Protein AF-A0A1F6JVR6-F1 (afdb_monomer_lite)

Radius of gyration: 30.36 Å; chains: 1; bounding box: 89×72×76 Å

Foldseek 3Di:
DDPPDDDDDDDPVNVVVVVVVVVVVVVVVVVVVVVVVVVVVVVVVPPDDDDPVVVVVVVVVVVVVVVVVVVVVVVDDDDDDDDDDDDDDDDDDDADDPLPQQQQPFWFADPPDPDRTDGALDSVLSVLLSLLLVLLVHRSLLLLNLLCHQAVCNRNDNDPVVLVLQFFADFDDDPNHGQFGASNRAGLVLLQVLCVVCVVSCCVRQVANEEDSDDDPRPDDDPSNYQYCGGNSSVSNSLSSLLVVLLCVVPNSDDPDLLSLLLSCQCRPPVGSPHAQAPPDRVDRPDGSSVRSRCSVVSSLLPLFAKEAQADDLQAFCAFALPDDCVSNHPQCPDPDCSSVFCQRPQNPHPDPPDDHPDPWFQRNQKTKGADDFFGFTFGMATSPHKWWKDWDDKDWDDVSNQTAMKTWIWTDDPNKIKIKIKDQWHDDDFDADPVNPTHIGGDTGGTHHPTPGTIIMIWMFINRPDDGTDPTTHRCVSNVYSD

Sequence (484 aa):
MDPNQRQRKRGAVDRINSAVNTAKNLRNAVRLARTAATVGRTAATAAATSEIWIPAVIIGVIVLIIIFTVIILMGSGGSAGNLGAGQNGGPTPGGGGDTSADISTCSFYRGGSASVMVTFGNPQMATLVSEISNKVGVPPAVVAGIMRVESEEAFTRTDPSYLAGDYDDNCSIVGGVPVACGIMQIVPSTFTGVFNNNAAEMNSLFGKTQARAVIDPKGSVYPISYFRIYSIRDSIIATAFLIKNNKRDINGDGPWDQATISKIAAAYYSGDPNGCTKYPSCSTGPNDYGEDVWNSYVNCQVTSLASSCPIKNNQQITCGSFMSDPQFNQSACSGPNPIDRGHCGQTYGSCFKGTVEATNDQRRAHSIDVPAAPGTPVYLPTINNQTVSWNYVTNYFVLSSEGGGYGYVFIATAGSDIWELRLLHLSPPPLIPPSDGTTYKSGDVVTTIAATSYPHVHINIGKNPEREDGGAGWLNPEDLGMCR

Secondary structure (DSSP, 8-state):
--S-----PPPHHHHHHHHHHHHHHHHHHHHHHHHHHHHHHHHHTT--STT-HHHHHHHHHHHHHHHHHHHHHHS--S--------------------TT--GGG--EE-TTSSSSEE--SSHHHHHHHHHHHHHHTS-HHHHHHHHHHH-HHHHT---HHHHHTT----EEEETTEEEEETTTTB-HHHHHHHHHHHHHHHHHHH---EEE-S-PPTT----TTEEETT-HHHHHHHHHHHHHHHHHHHHTT----HHHHHHHHHHHHHSSTTS--EES-TTT-SEEHHHHHHHHHHHHHTTS--B--SS-S----SB--TTS-GGGS-TTTTSSSGGGG-TTSTTS----TTSS---TTBGGGG-EEEE--TT-EEEPPPBTTB--EEEEEEEEEPPGGGT-SEEEEEEEEETTEEEEEEEEEEPPSPPPPPTTSS-EETT-EEEEB---SS-EEEEEEEES-SSTTBSTTEE-TTTTTTT-

Structure (mmCIF, N/CA/C/O backbone):
data_AF-A0A1F6JVR6-F1
#
_entry.id   AF-A0A1F6JVR6-F1
#
loop_
_atom_site.group_PDB
_atom_site.id
_atom_site.type_symbol
_atom_site.label_atom_id
_atom_site.label_alt_id
_atom_site.label_comp_id
_atom_site.label_asym_id
_atom_site.label_entity_id
_atom_site.label_seq_id
_atom_site.pdbx_PDB_ins_code
_atom_site.Cartn_x
_atom_site.Cartn_y
_atom_site.Cartn_z
_atom_site.occupancy
_atom_site.B_iso_or_equiv
_atom_site.auth_seq_id
_atom_site.auth_comp_id
_atom_site.auth_asym_id
_atom_site.auth_atom_id
_atom_site.pdbx_PDB_model_num
ATOM 1 N N . MET A 1 1 ? 25.389 45.539 6.017 1.00 41.25 1 MET A N 1
ATOM 2 C CA . MET A 1 1 ? 25.977 44.856 4.845 1.00 41.25 1 MET A CA 1
ATOM 3 C C . MET A 1 1 ? 24.963 43.830 4.377 1.00 41.25 1 MET A C 1
ATOM 5 O O . MET A 1 1 ? 24.559 43.007 5.183 1.00 41.25 1 MET A O 1
ATOM 9 N N . ASP A 1 2 ? 24.482 43.973 3.146 1.00 30.84 2 ASP A N 1
ATOM 10 C CA . ASP A 1 2 ? 23.368 43.207 2.569 1.00 30.84 2 ASP A CA 1
ATOM 11 C C . ASP A 1 2 ? 23.861 41.847 2.007 1.00 30.84 2 ASP A C 1
ATOM 13 O O . ASP A 1 2 ? 24.844 41.853 1.257 1.00 30.84 2 ASP A O 1
ATOM 17 N N . PRO A 1 3 ? 23.252 40.688 2.345 1.00 37.50 3 PRO A N 1
ATOM 18 C CA . PRO A 1 3 ? 23.709 39.371 1.889 1.00 37.50 3 PRO A CA 1
ATOM 19 C C . PRO A 1 3 ? 23.316 39.007 0.444 1.00 37.50 3 PRO A C 1
ATOM 21 O O . PRO A 1 3 ? 23.702 37.941 -0.033 1.00 37.50 3 PRO A O 1
ATOM 24 N N . ASN A 1 4 ? 22.577 39.849 -0.285 1.00 44.81 4 ASN A N 1
ATOM 25 C CA . ASN A 1 4 ? 21.929 39.451 -1.546 1.00 44.81 4 ASN A CA 1
ATOM 26 C C . ASN A 1 4 ? 22.722 39.655 -2.853 1.00 44.81 4 ASN A C 1
ATOM 28 O O . ASN A 1 4 ? 22.138 39.683 -3.937 1.00 44.81 4 ASN A O 1
ATOM 32 N N . GLN A 1 5 ? 24.055 39.721 -2.823 1.00 45.47 5 GLN A N 1
ATOM 33 C CA . GLN A 1 5 ? 24.843 39.740 -4.064 1.00 45.47 5 GLN A CA 1
ATOM 34 C C . GLN A 1 5 ? 26.015 38.764 -4.053 1.00 45.47 5 GLN A C 1
ATOM 36 O O . GLN A 1 5 ? 27.138 39.157 -3.753 1.00 45.47 5 GLN A O 1
ATOM 41 N N . ARG A 1 6 ? 25.770 37.507 -4.463 1.00 45.94 6 ARG A N 1
ATOM 42 C CA . ARG A 1 6 ? 26.757 36.629 -5.137 1.00 45.94 6 ARG A CA 1
ATOM 43 C C . ARG A 1 6 ? 26.126 35.315 -5.626 1.00 45.94 6 ARG A C 1
ATOM 45 O O . ARG A 1 6 ? 26.423 34.235 -5.137 1.00 45.94 6 ARG A O 1
ATOM 52 N N . GLN A 1 7 ? 25.335 35.386 -6.693 1.00 43.47 7 GLN A N 1
ATOM 53 C CA . GLN A 1 7 ? 25.208 34.265 -7.631 1.00 43.47 7 GLN A CA 1
ATOM 54 C C . GLN A 1 7 ? 25.524 34.766 -9.040 1.00 43.47 7 GLN A C 1
ATOM 56 O O . GLN A 1 7 ? 24.654 35.136 -9.824 1.00 43.47 7 GLN A O 1
ATOM 61 N N . ARG A 1 8 ? 26.823 34.816 -9.364 1.00 46.00 8 ARG A N 1
ATOM 62 C CA . ARG A 1 8 ? 27.270 34.992 -10.748 1.00 46.00 8 ARG A CA 1
ATOM 63 C C . ARG A 1 8 ? 26.982 33.694 -11.500 1.00 46.00 8 ARG A C 1
ATOM 65 O O . ARG A 1 8 ? 27.563 32.656 -11.192 1.00 46.00 8 ARG A O 1
ATOM 72 N N . LYS A 1 9 ? 26.080 33.764 -12.484 1.00 49.00 9 LYS A N 1
ATOM 73 C CA . LYS A 1 9 ? 25.842 32.708 -13.477 1.00 49.00 9 LYS A CA 1
ATOM 74 C C . LYS A 1 9 ? 27.189 32.275 -14.069 1.00 49.00 9 LYS A C 1
ATOM 76 O O . LYS A 1 9 ? 27.885 33.103 -14.651 1.00 49.00 9 LYS A O 1
ATOM 81 N N . ARG A 1 10 ? 27.550 30.993 -13.920 1.00 50.78 10 ARG A N 1
ATOM 82 C CA . ARG A 1 10 ? 28.738 30.406 -14.565 1.00 50.78 10 ARG A CA 1
ATOM 83 C C . ARG A 1 10 ? 28.627 30.610 -16.074 1.00 50.78 10 ARG A C 1
ATOM 85 O O . ARG A 1 10 ? 27.649 30.167 -16.694 1.00 50.78 10 ARG A O 1
ATOM 92 N N . GLY A 1 11 ? 29.597 31.331 -16.630 1.00 57.97 11 GLY A N 1
ATOM 93 C CA . GLY A 1 11 ? 29.621 31.705 -18.039 1.00 57.97 11 GLY A CA 1
ATOM 94 C C . GLY A 1 11 ? 29.781 30.480 -18.935 1.00 57.97 11 GLY A C 1
ATOM 95 O O . GLY A 1 11 ? 30.218 29.418 -18.491 1.00 57.97 11 GLY A O 1
ATOM 96 N N . ALA A 1 12 ? 29.446 30.619 -20.219 1.00 52.53 12 ALA A N 1
ATOM 97 C CA . ALA A 1 12 ? 29.628 29.555 -21.212 1.00 52.53 12 ALA A CA 1
ATOM 98 C C . ALA A 1 12 ? 31.076 29.016 -21.242 1.00 52.53 12 ALA A C 1
ATOM 100 O O . ALA A 1 12 ? 31.291 27.827 -21.459 1.00 52.53 12 ALA A O 1
ATOM 101 N N . VAL A 1 13 ? 32.054 29.868 -20.917 1.00 55.12 13 VAL A N 1
ATOM 102 C CA . VAL A 1 13 ? 33.481 29.526 -20.821 1.00 55.12 13 VAL A CA 1
ATOM 103 C C . VAL A 1 13 ? 33.767 28.501 -19.712 1.00 55.12 13 VAL A C 1
ATOM 105 O O . VAL A 1 13 ? 34.529 27.565 -19.938 1.00 55.12 13 VAL A O 1
ATOM 108 N N . ASP A 1 14 ? 33.102 28.589 -18.556 1.00 50.72 14 ASP A N 1
ATOM 109 C CA . ASP A 1 14 ? 33.289 27.627 -17.456 1.00 50.72 14 ASP A CA 1
ATOM 110 C C . ASP A 1 14 ? 32.726 26.243 -17.809 1.00 50.72 14 ASP A C 1
ATOM 112 O O . ASP A 1 14 ? 33.284 25.213 -17.425 1.00 50.72 14 ASP A O 1
ATOM 116 N N . ARG A 1 15 ? 31.644 26.207 -18.599 1.00 58.50 15 ARG A N 1
ATOM 117 C CA . ARG A 1 15 ? 31.039 24.956 -19.090 1.00 58.50 15 ARG A CA 1
ATOM 118 C C . ARG A 1 15 ? 31.916 24.290 -20.149 1.00 58.50 15 ARG A C 1
ATOM 120 O O . ARG A 1 15 ? 32.089 23.075 -20.120 1.00 58.50 15 ARG A O 1
ATOM 127 N N . ILE A 1 16 ? 32.526 25.084 -21.030 1.00 59.75 16 ILE A N 1
ATOM 128 C CA . ILE A 1 16 ? 33.473 24.595 -22.041 1.00 59.75 16 ILE A CA 1
ATOM 129 C C . ILE A 1 16 ? 34.745 24.064 -21.371 1.00 59.75 16 ILE A C 1
ATOM 131 O O . ILE A 1 16 ? 35.197 22.970 -21.703 1.00 59.75 16 ILE A O 1
ATOM 135 N N . ASN A 1 17 ? 35.282 24.766 -20.371 1.00 59.97 17 ASN A N 1
ATOM 136 C CA . ASN A 1 17 ? 36.461 24.304 -19.634 1.00 59.97 17 ASN A CA 1
ATOM 137 C C . ASN A 1 17 ? 36.194 23.000 -18.864 1.00 59.97 17 ASN A C 1
ATOM 139 O O . ASN A 1 17 ? 37.055 22.119 -18.829 1.00 59.97 17 ASN A O 1
ATOM 143 N N . SER A 1 18 ? 34.988 22.829 -18.312 1.00 60.94 18 SER A N 1
ATOM 144 C CA . SER A 1 18 ? 34.568 21.565 -17.697 1.00 60.94 18 SER A CA 1
ATOM 145 C C . SER A 1 18 ? 34.500 20.424 -18.722 1.00 60.94 18 SER A C 1
ATOM 147 O O . SER A 1 18 ? 35.088 19.368 -18.490 1.00 60.94 18 SER A O 1
ATOM 149 N N . ALA A 1 19 ? 33.901 20.650 -19.896 1.00 53.62 19 ALA A N 1
ATOM 150 C CA . ALA A 1 19 ? 33.826 19.648 -20.963 1.00 53.62 19 ALA A CA 1
ATOM 151 C C . ALA A 1 19 ? 35.211 19.257 -21.521 1.00 53.62 19 ALA A C 1
ATOM 153 O O . ALA A 1 19 ? 35.479 18.079 -21.767 1.00 53.62 19 ALA A O 1
ATOM 154 N N . VAL A 1 20 ? 36.125 20.223 -21.666 1.00 65.62 20 VAL A N 1
ATOM 155 C CA . VAL A 1 20 ? 37.506 19.982 -22.121 1.00 65.62 20 VAL A CA 1
ATOM 156 C C . VAL A 1 20 ? 38.300 19.163 -21.097 1.00 65.62 20 VAL A C 1
ATOM 158 O O . VAL A 1 20 ? 39.055 18.267 -21.485 1.00 65.62 20 VAL A O 1
ATOM 161 N N . ASN A 1 21 ? 38.111 19.412 -19.799 1.00 60.97 21 ASN A N 1
ATOM 162 C CA . ASN A 1 21 ? 38.763 18.632 -18.745 1.00 60.97 21 ASN A CA 1
ATOM 163 C C . ASN A 1 21 ? 38.220 17.196 -18.675 1.00 60.97 21 ASN A C 1
ATOM 165 O O . ASN A 1 21 ? 39.006 16.252 -18.576 1.00 60.97 21 ASN A O 1
ATOM 169 N N . THR A 1 22 ? 36.911 17.003 -18.851 1.00 58.78 22 THR A N 1
ATOM 170 C CA . THR A 1 22 ? 36.298 15.668 -18.945 1.00 58.78 22 THR A CA 1
ATOM 171 C C . THR A 1 22 ? 36.812 14.890 -20.164 1.00 58.78 22 THR A C 1
ATOM 173 O O . THR A 1 22 ? 37.176 13.719 -20.045 1.00 58.78 22 THR A O 1
ATOM 176 N N . ALA A 1 23 ? 36.958 15.541 -21.324 1.00 55.50 23 ALA A N 1
ATOM 177 C CA . ALA A 1 23 ? 37.510 14.914 -22.528 1.00 55.50 23 ALA A CA 1
ATOM 178 C C . ALA A 1 23 ? 39.004 14.545 -22.392 1.00 55.50 23 ALA A C 1
ATOM 180 O O . ALA A 1 23 ? 39.440 13.510 -22.908 1.00 55.50 23 ALA A O 1
ATOM 181 N N . LYS A 1 24 ? 39.799 15.358 -21.678 1.00 62.50 24 LYS A N 1
ATOM 182 C CA . LYS A 1 24 ? 41.202 15.038 -21.355 1.00 62.50 24 LYS A CA 1
ATOM 183 C C . LYS A 1 24 ? 41.309 13.824 -20.428 1.00 62.50 24 LYS A C 1
ATOM 185 O O . LYS A 1 24 ? 42.117 12.935 -20.701 1.00 62.50 24 LYS A O 1
ATOM 190 N N . ASN A 1 25 ? 40.460 13.740 -19.404 1.00 60.16 25 ASN A N 1
ATOM 191 C CA . ASN A 1 25 ? 40.434 12.599 -18.485 1.00 60.16 25 ASN A CA 1
ATOM 192 C C . ASN A 1 25 ? 40.017 11.302 -19.199 1.00 60.16 25 ASN A C 1
ATOM 194 O O . ASN A 1 25 ? 40.654 10.266 -19.007 1.00 60.16 25 ASN A O 1
ATOM 198 N N . LEU A 1 26 ? 39.046 11.372 -20.118 1.00 55.50 26 LEU A N 1
ATOM 199 C CA . LEU A 1 26 ? 38.622 10.226 -20.928 1.00 55.50 26 LEU A CA 1
ATOM 200 C C . LEU A 1 26 ? 39.729 9.733 -21.879 1.00 55.50 26 LEU A C 1
ATOM 202 O O . LEU A 1 26 ? 39.961 8.531 -21.994 1.00 55.50 26 LEU A O 1
ATOM 206 N N . ARG A 1 27 ? 40.476 10.641 -22.527 1.00 67.06 27 ARG A N 1
ATOM 207 C CA . ARG A 1 27 ? 41.624 10.256 -23.375 1.00 67.06 27 ARG A CA 1
ATOM 208 C C . ARG A 1 27 ? 42.745 9.586 -22.581 1.00 67.06 27 ARG A C 1
ATOM 210 O O . ARG A 1 27 ? 43.359 8.649 -23.093 1.00 67.06 27 ARG A O 1
ATOM 217 N N . ASN A 1 28 ? 43.006 10.041 -21.357 1.00 62.34 28 ASN A N 1
ATOM 218 C CA . ASN A 1 28 ? 44.017 9.432 -20.493 1.00 62.34 28 ASN A CA 1
ATOM 219 C C . ASN A 1 28 ? 43.589 8.031 -20.028 1.00 62.34 28 ASN A C 1
ATOM 221 O O . ASN A 1 28 ? 44.399 7.108 -20.098 1.00 62.34 28 ASN A O 1
ATOM 225 N N . ALA A 1 29 ? 42.312 7.840 -19.680 1.00 49.31 29 ALA A N 1
ATOM 226 C CA . ALA A 1 29 ? 41.759 6.528 -19.336 1.00 49.31 29 ALA A CA 1
ATOM 227 C C . ALA A 1 29 ? 41.822 5.534 -20.514 1.00 49.31 29 ALA A C 1
ATOM 229 O O . ALA A 1 29 ? 42.246 4.392 -20.345 1.00 49.31 29 ALA A O 1
ATOM 230 N N . VAL A 1 30 ? 41.499 5.979 -21.735 1.00 61.69 30 VAL A N 1
ATOM 231 C CA . VAL A 1 30 ? 41.581 5.141 -22.947 1.00 61.69 30 VAL A CA 1
ATOM 232 C C . VAL A 1 30 ? 43.028 4.774 -23.299 1.00 61.69 30 VAL A C 1
ATOM 234 O O . VAL A 1 30 ? 43.285 3.653 -23.742 1.00 61.69 30 VAL A O 1
ATOM 237 N N . ARG A 1 31 ? 43.995 5.679 -23.086 1.00 65.88 31 ARG A N 1
ATOM 238 C CA . ARG A 1 31 ? 45.425 5.355 -23.246 1.00 65.88 31 ARG A CA 1
ATOM 239 C C . ARG A 1 31 ? 45.873 4.299 -22.238 1.00 65.88 31 ARG A C 1
ATOM 241 O O . ARG A 1 31 ? 46.524 3.343 -22.643 1.00 65.88 31 ARG A O 1
ATOM 248 N N . LEU A 1 32 ? 45.468 4.423 -20.974 1.00 55.22 32 LEU A N 1
ATOM 249 C CA . LEU A 1 32 ? 45.779 3.448 -19.923 1.00 55.22 32 LEU A CA 1
ATOM 250 C C . LEU A 1 32 ? 45.184 2.063 -20.228 1.00 55.22 32 LEU A C 1
ATOM 252 O O . LEU A 1 32 ? 45.888 1.059 -20.127 1.00 55.22 32 LEU A O 1
ATOM 256 N N . ALA A 1 33 ? 43.938 2.013 -20.707 1.00 48.12 33 ALA A N 1
ATOM 257 C CA . ALA A 1 33 ? 43.282 0.771 -21.114 1.00 48.12 33 ALA A CA 1
ATOM 258 C C . ALA A 1 33 ? 43.971 0.096 -22.317 1.00 48.12 33 ALA A C 1
ATOM 260 O O . ALA A 1 33 ? 44.127 -1.125 -22.338 1.00 48.12 33 ALA A O 1
ATOM 261 N N . ARG A 1 34 ? 44.442 0.871 -23.307 1.00 59.12 34 ARG A N 1
ATOM 262 C CA . ARG A 1 34 ? 45.213 0.326 -24.441 1.00 59.12 34 ARG A CA 1
ATOM 263 C C . ARG A 1 34 ? 46.585 -0.196 -24.014 1.00 59.12 34 ARG A C 1
ATOM 265 O O . ARG A 1 34 ? 47.000 -1.246 -24.504 1.00 59.12 34 ARG A O 1
ATOM 272 N N . THR A 1 35 ? 47.266 0.479 -23.088 1.00 55.56 35 THR A N 1
ATOM 273 C CA . THR A 1 35 ? 48.540 -0.008 -22.536 1.00 55.56 35 THR A CA 1
ATOM 274 C C . THR A 1 35 ? 48.335 -1.317 -21.767 1.00 55.56 35 THR A C 1
ATOM 276 O O . THR A 1 35 ? 49.063 -2.275 -22.010 1.00 55.56 35 THR A O 1
ATOM 279 N N . ALA A 1 36 ? 47.287 -1.419 -20.943 1.00 46.41 36 ALA A N 1
ATOM 280 C CA . ALA A 1 36 ? 46.947 -2.650 -20.222 1.00 46.41 36 ALA A CA 1
ATOM 281 C C . ALA A 1 36 ? 46.594 -3.817 -21.168 1.00 46.41 36 ALA A C 1
ATOM 283 O O . ALA A 1 36 ? 47.073 -4.934 -20.982 1.00 46.41 36 ALA A O 1
ATOM 284 N N . ALA A 1 37 ? 45.834 -3.556 -22.238 1.00 47.31 37 ALA A N 1
ATOM 285 C CA . ALA A 1 37 ? 45.503 -4.567 -23.246 1.00 47.31 37 ALA A CA 1
ATOM 286 C C . ALA A 1 37 ? 46.730 -5.049 -24.045 1.00 47.31 37 ALA A C 1
ATOM 288 O O . ALA A 1 37 ? 46.776 -6.201 -24.479 1.00 47.31 37 ALA A O 1
ATOM 289 N N . THR A 1 38 ? 47.734 -4.185 -24.228 1.00 50.66 38 THR A N 1
ATOM 290 C CA . THR A 1 38 ? 48.981 -4.542 -24.922 1.00 50.66 38 THR A CA 1
ATOM 291 C C . THR A 1 38 ? 49.870 -5.415 -24.033 1.00 50.66 38 THR A C 1
ATOM 293 O O . THR A 1 38 ? 50.405 -6.407 -24.516 1.00 50.66 38 THR A O 1
ATOM 296 N N . VAL A 1 39 ? 49.940 -5.120 -22.729 1.00 48.25 39 VAL A N 1
ATOM 297 C CA . VAL A 1 39 ? 50.665 -5.936 -21.734 1.00 48.25 39 VAL A CA 1
ATOM 298 C C . VAL A 1 39 ? 50.002 -7.308 -21.527 1.00 48.25 39 VAL A C 1
ATOM 300 O O . VAL A 1 39 ? 50.691 -8.318 -21.406 1.00 48.25 39 VAL A O 1
ATOM 303 N N . GLY A 1 40 ? 48.666 -7.380 -21.561 1.00 41.94 40 GLY A N 1
ATOM 304 C CA . GLY A 1 40 ? 47.940 -8.653 -21.478 1.00 41.94 40 GLY A CA 1
ATOM 305 C C . GLY A 1 40 ? 48.173 -9.577 -22.679 1.00 41.94 40 GLY A C 1
ATOM 306 O O . GLY A 1 40 ? 48.220 -10.796 -22.522 1.00 41.94 40 GLY A O 1
ATOM 307 N N . ARG A 1 41 ? 48.377 -9.018 -23.882 1.00 50.16 41 ARG A N 1
ATOM 308 C CA . ARG A 1 41 ? 48.650 -9.814 -25.091 1.00 50.16 41 ARG A CA 1
ATOM 309 C C . ARG A 1 41 ? 50.071 -10.372 -25.140 1.00 50.16 41 ARG A C 1
ATOM 311 O O . ARG A 1 41 ? 50.236 -11.486 -25.619 1.00 50.16 41 ARG A O 1
ATOM 318 N N . THR A 1 42 ? 51.072 -9.664 -24.615 1.00 47.28 42 THR A N 1
ATOM 319 C CA . THR A 1 42 ? 52.447 -10.191 -24.521 1.00 47.28 42 THR A CA 1
ATOM 320 C C . THR A 1 42 ? 52.594 -11.283 -23.460 1.00 47.28 42 THR A C 1
ATOM 322 O O . THR A 1 42 ? 53.404 -12.189 -23.642 1.00 47.28 42 THR A O 1
ATOM 325 N N . ALA A 1 43 ? 51.778 -11.264 -22.401 1.00 45.56 43 ALA A N 1
ATOM 326 C CA . ALA A 1 43 ? 51.735 -12.343 -21.410 1.00 45.56 43 ALA A CA 1
ATOM 327 C C . ALA A 1 43 ? 51.091 -13.635 -21.957 1.00 45.56 43 ALA A C 1
ATOM 329 O O . ALA A 1 43 ? 51.504 -14.733 -21.591 1.00 45.56 43 ALA A O 1
ATOM 330 N N . ALA A 1 44 ? 50.125 -13.522 -22.876 1.00 44.06 44 ALA A N 1
ATOM 331 C CA . ALA A 1 44 ? 49.433 -14.675 -23.460 1.00 44.06 44 ALA A CA 1
ATOM 332 C C . ALA A 1 44 ? 50.296 -15.485 -24.451 1.00 44.06 44 ALA A C 1
ATOM 334 O O . ALA A 1 44 ? 50.048 -16.669 -24.656 1.00 44.06 44 ALA A O 1
ATOM 335 N N . THR A 1 45 ? 51.336 -14.886 -25.040 1.00 46.53 45 THR A N 1
ATOM 336 C CA . THR A 1 45 ? 52.225 -15.558 -26.007 1.00 46.53 45 THR A CA 1
ATOM 337 C C . THR A 1 45 ? 53.380 -16.352 -25.385 1.00 46.53 45 THR A C 1
ATOM 339 O O . THR A 1 45 ? 54.139 -16.971 -26.122 1.00 46.53 45 THR A O 1
ATOM 342 N N . ALA A 1 46 ? 53.523 -16.374 -24.055 1.00 47.28 46 ALA A N 1
ATOM 343 C CA . ALA A 1 46 ? 54.620 -17.074 -23.372 1.00 47.28 46 ALA A CA 1
ATOM 344 C C . ALA A 1 46 ? 54.224 -18.416 -22.716 1.00 47.28 46 ALA A C 1
ATOM 346 O O . ALA A 1 46 ? 55.056 -19.045 -22.068 1.00 47.28 46 ALA A O 1
ATOM 347 N N . ALA A 1 47 ? 52.981 -18.881 -22.871 1.00 44.72 47 ALA A N 1
ATOM 348 C CA . ALA A 1 47 ? 52.503 -20.104 -22.225 1.00 44.72 47 ALA A CA 1
ATOM 349 C C . ALA A 1 47 ? 52.355 -21.258 -23.228 1.00 44.72 47 ALA A C 1
ATOM 351 O O . ALA A 1 47 ? 51.258 -21.568 -23.683 1.00 44.72 47 ALA A O 1
ATOM 352 N N . ALA A 1 48 ? 53.472 -21.906 -23.561 1.00 48.97 48 ALA A N 1
ATOM 353 C CA . ALA A 1 48 ? 53.466 -23.215 -24.214 1.00 48.97 48 ALA A CA 1
ATOM 354 C C . ALA A 1 48 ? 54.685 -24.064 -23.811 1.00 48.97 48 ALA A C 1
ATOM 356 O O . ALA A 1 48 ? 55.372 -24.597 -24.670 1.00 48.97 48 ALA A O 1
ATOM 357 N N . THR A 1 49 ? 54.956 -24.205 -22.510 1.00 51.72 49 THR A N 1
ATOM 358 C CA . THR A 1 49 ? 55.696 -25.355 -21.955 1.00 51.72 49 THR A CA 1
ATOM 359 C C . THR A 1 49 ? 55.144 -25.687 -20.562 1.00 51.72 49 THR A C 1
ATOM 361 O O . THR A 1 49 ? 54.806 -24.807 -19.770 1.00 51.72 49 THR A O 1
ATOM 364 N N . SER A 1 50 ? 54.944 -26.976 -20.296 1.00 49.75 50 SER A N 1
ATOM 365 C CA . SER A 1 50 ? 53.910 -27.513 -19.399 1.00 49.75 50 SER A CA 1
ATOM 366 C C . SER A 1 50 ? 54.204 -27.519 -17.891 1.00 49.75 50 SER A C 1
ATOM 368 O O . SER A 1 50 ? 53.479 -28.185 -17.163 1.00 49.75 50 SER A O 1
ATOM 370 N N . GLU A 1 51 ? 55.186 -26.778 -17.371 1.00 55.22 51 GLU A N 1
ATOM 371 C CA . GLU A 1 51 ? 55.535 -26.861 -15.931 1.00 55.22 51 GLU A CA 1
ATOM 372 C C . GLU A 1 51 ? 55.748 -25.514 -15.211 1.00 55.22 51 GLU A C 1
ATOM 374 O O . GLU A 1 51 ? 56.114 -25.490 -14.041 1.00 55.22 51 GLU A O 1
ATOM 379 N N . ILE A 1 52 ? 55.456 -24.370 -15.848 1.00 52.12 52 ILE A N 1
ATOM 380 C CA . ILE A 1 52 ? 55.761 -23.030 -15.283 1.00 52.12 52 ILE A CA 1
ATOM 381 C C . ILE A 1 52 ? 54.499 -22.235 -14.866 1.00 52.12 52 ILE A C 1
ATOM 383 O O . ILE A 1 52 ? 54.575 -21.092 -14.419 1.00 52.12 52 ILE A O 1
ATOM 387 N N . TRP A 1 53 ? 53.298 -22.813 -14.946 1.00 53.19 53 TRP A N 1
ATOM 388 C CA . TRP A 1 53 ? 52.061 -22.060 -14.673 1.00 53.19 53 TRP A CA 1
ATOM 389 C C . TRP A 1 53 ? 51.775 -21.840 -13.176 1.00 53.19 53 TRP A C 1
ATOM 391 O O . TRP A 1 53 ? 51.150 -20.842 -12.820 1.00 53.19 53 TRP A O 1
ATOM 401 N N . ILE A 1 54 ? 52.277 -22.702 -12.285 1.00 56.06 54 ILE A N 1
ATOM 402 C CA . ILE A 1 54 ? 52.012 -22.596 -10.838 1.00 56.06 54 ILE A CA 1
ATOM 403 C C . ILE A 1 54 ? 52.633 -21.315 -10.233 1.00 56.06 54 ILE A C 1
ATOM 405 O O . ILE A 1 54 ? 51.907 -20.570 -9.570 1.00 56.06 54 ILE A O 1
ATOM 409 N N . PRO A 1 55 ? 53.907 -20.954 -10.503 1.00 58.00 55 PRO A N 1
ATOM 410 C CA . PRO A 1 55 ? 54.473 -19.692 -10.015 1.00 58.00 55 PRO A CA 1
ATOM 411 C C . PRO A 1 55 ? 53.790 -18.446 -10.597 1.00 58.00 55 PRO A C 1
ATOM 413 O O . PRO A 1 55 ? 53.587 -17.466 -9.883 1.00 58.00 55 PRO A O 1
ATOM 416 N N . ALA A 1 56 ? 53.394 -18.480 -11.874 1.00 64.44 56 ALA A N 1
ATOM 417 C CA . ALA A 1 56 ? 52.754 -17.344 -12.540 1.00 64.44 56 ALA A CA 1
ATOM 418 C C . ALA A 1 56 ? 51.363 -17.038 -11.959 1.00 64.44 56 ALA A C 1
ATOM 420 O O . ALA A 1 56 ? 51.016 -15.872 -11.764 1.00 64.44 56 ALA A O 1
ATOM 421 N N . VAL A 1 57 ? 50.592 -18.078 -11.619 1.00 72.06 57 VAL A N 1
ATOM 422 C CA . VAL A 1 57 ? 49.288 -17.927 -10.958 1.00 72.06 57 VAL A CA 1
ATOM 423 C C . VAL A 1 57 ? 49.456 -17.376 -9.541 1.00 72.06 57 VAL A C 1
ATOM 425 O O . VAL A 1 57 ? 48.736 -16.454 -9.166 1.00 72.06 57 VAL A O 1
ATOM 428 N N . ILE A 1 58 ? 50.442 -17.858 -8.776 1.00 75.69 58 ILE A N 1
ATOM 429 C CA . ILE A 1 58 ? 50.705 -17.364 -7.412 1.00 75.69 58 ILE A CA 1
ATOM 430 C C . ILE A 1 58 ? 51.100 -15.880 -7.431 1.00 75.69 58 ILE A C 1
ATOM 432 O O . ILE A 1 58 ? 50.553 -15.089 -6.663 1.00 75.69 58 ILE A O 1
ATOM 436 N N . ILE A 1 59 ? 51.987 -15.473 -8.344 1.00 74.75 59 ILE A N 1
ATOM 437 C CA . ILE A 1 59 ? 52.383 -14.063 -8.491 1.00 74.75 59 ILE A CA 1
ATOM 438 C C . ILE A 1 59 ? 51.183 -13.208 -8.924 1.00 74.75 59 ILE A C 1
ATOM 440 O O . ILE A 1 59 ? 50.979 -12.125 -8.376 1.00 74.75 59 ILE A O 1
ATOM 444 N N . GLY A 1 60 ? 50.347 -13.704 -9.843 1.00 78.19 60 GLY A N 1
ATOM 445 C CA . GLY A 1 60 ? 49.122 -13.022 -10.264 1.00 78.19 60 GLY A CA 1
ATOM 446 C C . GLY A 1 60 ? 48.146 -12.780 -9.109 1.00 78.19 60 GLY A C 1
ATOM 447 O O . GLY A 1 60 ? 47.622 -11.676 -8.970 1.00 78.19 60 GLY A O 1
ATOM 448 N N . VAL A 1 61 ? 47.957 -13.773 -8.236 1.00 79.38 61 VAL A N 1
ATOM 449 C CA . VAL A 1 61 ? 47.095 -13.659 -7.049 1.00 79.38 61 VAL A CA 1
ATOM 450 C C . VAL A 1 61 ? 47.671 -12.667 -6.033 1.00 79.38 61 VAL A C 1
ATOM 452 O O . VAL A 1 61 ? 46.930 -11.830 -5.521 1.00 79.38 61 VAL A O 1
ATOM 455 N N . ILE A 1 62 ? 48.985 -12.688 -5.786 1.00 78.25 62 ILE A N 1
ATOM 456 C CA . ILE A 1 62 ? 49.642 -11.745 -4.863 1.00 78.25 62 ILE A CA 1
ATOM 457 C C . ILE A 1 62 ? 49.503 -10.301 -5.363 1.00 78.25 62 ILE A C 1
ATOM 459 O O . ILE A 1 62 ? 49.149 -9.413 -4.589 1.00 78.25 62 ILE A O 1
ATOM 463 N N . VAL A 1 63 ? 49.718 -10.056 -6.659 1.00 78.38 63 VAL A N 1
ATOM 464 C CA . VAL A 1 63 ? 49.551 -8.719 -7.253 1.00 78.38 63 VAL A CA 1
ATOM 465 C C . VAL A 1 63 ? 48.098 -8.249 -7.148 1.00 78.38 63 VAL A C 1
ATOM 467 O O . VAL A 1 63 ? 47.855 -7.085 -6.834 1.00 78.38 63 VAL A O 1
ATOM 470 N N . LEU A 1 64 ? 47.128 -9.147 -7.333 1.00 78.31 64 LEU A N 1
ATOM 471 C CA . LEU A 1 64 ? 45.706 -8.824 -7.213 1.00 78.31 64 LEU A CA 1
ATOM 472 C C . LEU A 1 64 ? 45.324 -8.463 -5.765 1.00 78.31 64 LEU A C 1
ATOM 474 O O . LEU A 1 64 ? 44.616 -7.480 -5.562 1.00 78.31 64 LEU A O 1
ATOM 478 N N . ILE A 1 65 ? 45.871 -9.165 -4.763 1.00 78.94 65 ILE A N 1
ATOM 479 C CA . ILE A 1 65 ? 45.703 -8.842 -3.332 1.00 78.94 65 ILE A CA 1
ATOM 480 C C . ILE A 1 65 ? 46.336 -7.483 -2.986 1.00 78.94 65 ILE A C 1
ATOM 482 O O . ILE A 1 65 ? 45.740 -6.692 -2.252 1.00 78.94 65 ILE A O 1
ATOM 486 N N . ILE A 1 66 ? 47.510 -7.164 -3.539 1.00 77.94 66 ILE A N 1
ATOM 487 C CA . ILE A 1 66 ? 48.168 -5.866 -3.314 1.00 77.94 66 ILE A CA 1
ATOM 488 C C . ILE A 1 66 ? 47.349 -4.725 -3.939 1.00 77.94 66 ILE A C 1
ATOM 490 O O . ILE A 1 66 ? 47.131 -3.699 -3.302 1.00 77.94 66 ILE A O 1
ATOM 494 N N . ILE A 1 67 ? 46.818 -4.907 -5.151 1.00 77.44 67 ILE A N 1
ATOM 495 C CA . ILE A 1 67 ? 45.948 -3.905 -5.790 1.00 77.44 67 ILE A CA 1
ATOM 496 C C . ILE A 1 67 ? 44.664 -3.706 -4.973 1.00 77.44 67 ILE A C 1
ATOM 498 O O . ILE A 1 67 ? 44.249 -2.569 -4.749 1.00 77.44 67 ILE A O 1
ATOM 502 N N . PHE A 1 68 ? 44.064 -4.790 -4.472 1.00 70.19 68 PHE A N 1
ATOM 503 C CA . PHE A 1 68 ? 42.844 -4.716 -3.665 1.00 70.19 68 PHE A CA 1
ATOM 504 C C . PHE A 1 68 ? 43.078 -4.018 -2.317 1.00 70.19 68 PHE A C 1
ATOM 506 O O . PHE A 1 68 ? 42.275 -3.184 -1.902 1.00 70.19 68 PHE A O 1
ATOM 513 N N . THR A 1 69 ? 44.208 -4.287 -1.659 1.00 67.56 69 THR A N 1
ATOM 514 C CA . THR A 1 69 ? 44.572 -3.629 -0.392 1.00 67.56 69 THR A CA 1
ATOM 515 C C . THR A 1 69 ? 44.910 -2.149 -0.581 1.00 67.56 69 THR A C 1
ATOM 517 O O . THR A 1 69 ? 44.503 -1.334 0.243 1.00 67.56 69 THR A O 1
ATOM 520 N N . VAL A 1 70 ? 45.554 -1.760 -1.687 1.00 67.50 70 VAL A N 1
ATOM 521 C CA . VAL A 1 70 ? 45.838 -0.346 -2.001 1.00 67.50 70 VAL A CA 1
ATOM 522 C C . VAL A 1 70 ? 44.563 0.434 -2.346 1.00 67.50 70 VAL A C 1
ATOM 524 O O . VAL A 1 70 ? 44.422 1.571 -1.903 1.00 67.50 70 VAL A O 1
ATOM 527 N N . ILE A 1 71 ? 43.595 -0.158 -3.056 1.00 65.62 71 ILE A N 1
ATOM 528 C CA . ILE A 1 71 ? 42.302 0.495 -3.347 1.00 65.62 71 ILE A CA 1
ATOM 529 C C . ILE A 1 71 ? 41.484 0.711 -2.063 1.00 65.62 71 ILE A C 1
ATOM 531 O O . ILE A 1 71 ? 40.881 1.771 -1.898 1.00 65.62 71 ILE A O 1
ATOM 535 N N . ILE A 1 72 ? 41.512 -0.245 -1.127 1.00 59.59 72 ILE A N 1
ATOM 536 C CA . ILE A 1 72 ? 40.843 -0.112 0.177 1.00 59.59 72 ILE A CA 1
ATOM 537 C C . ILE A 1 72 ? 41.542 0.943 1.052 1.00 59.59 72 ILE A C 1
ATOM 539 O O . ILE A 1 72 ? 40.869 1.761 1.669 1.00 59.59 72 ILE A O 1
ATOM 543 N N . LEU A 1 73 ? 42.879 0.985 1.060 1.00 46.75 73 LEU A N 1
ATOM 544 C CA . LEU A 1 73 ? 43.652 1.937 1.870 1.00 46.75 73 LEU A CA 1
ATOM 545 C C . LEU A 1 73 ? 43.655 3.370 1.310 1.00 46.75 73 LEU A C 1
ATOM 547 O O . LEU A 1 73 ? 43.756 4.320 2.081 1.00 46.75 73 LEU A O 1
ATOM 551 N N . MET A 1 74 ? 43.524 3.555 -0.008 1.00 46.28 74 MET A N 1
ATOM 552 C CA . MET A 1 74 ? 43.458 4.887 -0.631 1.00 46.28 74 MET A CA 1
ATOM 553 C C . MET A 1 74 ? 42.031 5.460 -0.707 1.00 46.28 74 MET A C 1
ATOM 555 O O . MET A 1 74 ? 41.872 6.641 -1.007 1.00 46.28 74 MET A O 1
ATOM 559 N N . GLY A 1 75 ? 40.998 4.659 -0.410 1.00 40.75 75 GLY A N 1
ATOM 560 C CA . GLY A 1 75 ? 39.598 5.100 -0.341 1.00 40.75 75 GLY A CA 1
ATOM 561 C C . GLY A 1 75 ? 39.184 5.739 0.991 1.00 40.75 75 GLY A C 1
ATOM 562 O O . GLY A 1 75 ? 38.133 6.371 1.065 1.00 40.75 75 GLY A O 1
ATOM 563 N N . SER A 1 76 ? 40.002 5.622 2.039 1.00 40.16 76 SER A N 1
ATOM 564 C CA . SER A 1 76 ? 39.711 6.129 3.386 1.00 40.16 76 SER A CA 1
ATOM 565 C C . SER A 1 76 ? 40.728 7.191 3.810 1.00 40.16 76 SER A C 1
ATOM 567 O O . SER A 1 76 ? 41.641 6.931 4.591 1.00 40.16 76 SER A O 1
ATOM 569 N N . GLY A 1 77 ? 40.585 8.403 3.272 1.00 29.64 77 GLY A N 1
ATOM 570 C CA . GLY A 1 77 ? 41.396 9.565 3.637 1.00 29.64 77 GLY A CA 1
ATOM 571 C C . GLY A 1 77 ? 40.520 10.752 4.021 1.00 29.64 77 GLY A C 1
ATOM 572 O O . GLY A 1 77 ? 40.262 11.616 3.188 1.00 29.64 77 GLY A O 1
ATOM 573 N N . GLY A 1 78 ? 40.066 10.796 5.276 1.00 29.88 78 GLY A N 1
ATOM 574 C CA . GLY A 1 78 ? 39.282 11.910 5.810 1.00 29.88 78 GLY A CA 1
ATOM 575 C C . GLY A 1 78 ? 39.099 11.856 7.328 1.00 29.88 78 GLY A C 1
ATOM 576 O O . GLY A 1 78 ? 38.079 11.379 7.801 1.00 29.88 78 GLY A O 1
ATOM 577 N N . SER A 1 79 ? 40.086 12.405 8.043 1.00 29.95 79 SER A N 1
ATOM 578 C CA . SER A 1 79 ? 40.049 12.932 9.421 1.00 29.95 79 SER A CA 1
ATOM 579 C C . SER A 1 79 ? 39.852 11.977 10.609 1.00 29.95 79 SER A C 1
ATOM 581 O O . SER A 1 79 ? 38.794 11.408 10.850 1.00 29.95 79 SER A O 1
ATOM 583 N N . ALA A 1 80 ? 40.907 11.916 11.426 1.00 31.77 80 ALA A N 1
ATOM 584 C CA . ALA A 1 80 ? 40.958 11.305 12.745 1.00 31.77 80 ALA A CA 1
ATOM 585 C C . ALA A 1 80 ? 40.483 12.269 13.847 1.00 31.77 80 ALA A C 1
ATOM 587 O O . ALA A 1 80 ? 40.790 13.461 13.806 1.00 31.77 80 ALA A O 1
ATOM 588 N N . GLY A 1 81 ? 39.845 11.706 14.877 1.00 27.50 81 GLY A N 1
ATOM 589 C CA . GLY A 1 81 ? 39.782 12.295 16.215 1.00 27.50 81 GLY A CA 1
ATOM 590 C C . GLY A 1 81 ? 38.466 12.051 16.949 1.00 27.50 81 GLY A C 1
ATOM 591 O O . GLY A 1 81 ? 37.617 12.929 16.943 1.00 27.50 81 GLY A O 1
ATOM 592 N N . ASN A 1 82 ? 38.291 10.894 17.598 1.00 27.64 82 ASN A N 1
ATOM 593 C CA . ASN A 1 82 ? 38.325 10.779 19.066 1.00 27.64 82 ASN A CA 1
ATOM 594 C C . ASN A 1 82 ? 38.071 9.322 19.505 1.00 27.64 82 ASN A C 1
ATOM 596 O O . ASN A 1 82 ? 37.296 8.599 18.886 1.00 27.64 82 ASN A O 1
ATOM 600 N N . LEU A 1 83 ? 38.753 8.902 20.569 1.00 35.03 83 LEU A N 1
ATOM 601 C CA . LEU A 1 83 ? 38.687 7.569 21.170 1.00 35.03 83 LEU A CA 1
ATOM 602 C C . LEU A 1 83 ? 37.430 7.428 22.042 1.00 35.03 83 LEU A C 1
ATOM 604 O O . LEU A 1 83 ? 37.174 8.287 22.882 1.00 35.03 83 LEU A O 1
ATOM 608 N N . GLY A 1 84 ? 36.696 6.319 21.907 1.00 25.19 84 GLY A N 1
ATOM 609 C CA . GLY A 1 84 ? 35.608 5.973 22.824 1.00 25.19 84 GLY A CA 1
ATOM 610 C C . GLY A 1 84 ? 34.846 4.711 22.418 1.00 25.19 84 GLY A C 1
ATOM 611 O O . GLY A 1 84 ? 34.133 4.709 21.429 1.00 25.19 84 GLY A O 1
ATOM 612 N N . ALA A 1 85 ? 35.062 3.649 23.191 1.00 26.91 85 ALA A N 1
ATOM 613 C CA . ALA A 1 85 ? 34.344 2.378 23.300 1.00 26.91 85 ALA A CA 1
ATOM 614 C C . ALA A 1 85 ? 32.978 2.182 22.590 1.00 26.91 85 ALA A C 1
ATOM 616 O O . ALA A 1 85 ? 32.042 2.939 22.805 1.00 26.91 85 ALA A O 1
ATOM 617 N N . GLY A 1 86 ? 32.834 1.000 21.970 1.00 27.50 86 GLY A N 1
ATOM 618 C CA . GLY A 1 86 ? 31.652 0.141 22.146 1.00 27.50 86 GLY A CA 1
ATOM 619 C C . GLY A 1 86 ? 30.539 0.216 21.093 1.00 27.50 86 GLY A C 1
ATOM 620 O O . GLY A 1 86 ? 29.919 1.251 20.922 1.00 27.50 86 GLY A O 1
ATOM 621 N N . GLN A 1 87 ? 30.227 -0.960 20.525 1.00 33.28 87 GLN A N 1
ATOM 622 C CA . GLN A 1 87 ? 28.988 -1.339 19.816 1.00 33.28 87 GLN A CA 1
ATOM 623 C C . GLN A 1 87 ? 28.675 -0.650 18.474 1.00 33.28 87 GLN A C 1
ATOM 625 O O . GLN A 1 87 ? 28.771 0.559 18.351 1.00 33.28 87 GLN A O 1
ATOM 630 N N . ASN A 1 88 ? 28.294 -1.465 17.475 1.00 28.38 88 ASN A N 1
ATOM 631 C CA . ASN A 1 88 ? 27.325 -1.217 16.383 1.00 28.38 88 ASN A CA 1
ATOM 632 C C . ASN A 1 88 ? 27.419 -2.428 15.423 1.00 28.38 88 ASN A C 1
ATOM 634 O O . ASN A 1 88 ? 28.474 -2.674 14.849 1.00 28.38 88 ASN A O 1
ATOM 638 N N . GLY A 1 89 ? 26.429 -3.313 15.280 1.00 25.81 89 GLY A N 1
ATOM 639 C CA . GLY A 1 89 ? 25.007 -3.010 15.143 1.00 25.81 89 GLY A CA 1
ATOM 640 C C . GLY A 1 89 ? 24.780 -2.538 13.712 1.00 25.81 89 GLY A C 1
ATOM 641 O O . GLY A 1 89 ? 24.905 -1.351 13.436 1.00 25.81 89 GLY A O 1
ATOM 642 N N . GLY A 1 90 ? 24.547 -3.472 12.786 1.00 25.02 90 GLY A N 1
ATOM 643 C CA . GLY A 1 90 ? 24.126 -3.111 11.434 1.00 25.02 90 GLY A CA 1
ATOM 644 C C . GLY A 1 90 ? 22.799 -2.348 11.516 1.00 25.02 90 GLY A C 1
ATOM 645 O O . GLY A 1 90 ? 21.928 -2.773 12.277 1.00 25.02 90 GLY A O 1
ATOM 646 N N . PRO A 1 91 ? 22.626 -1.224 10.803 1.00 26.17 91 PRO A N 1
ATOM 647 C CA . PRO A 1 91 ? 21.356 -0.527 10.814 1.00 26.17 91 PRO A CA 1
ATOM 648 C C . PRO A 1 91 ? 20.330 -1.344 10.024 1.00 26.17 91 PRO A C 1
ATOM 650 O O . PRO A 1 91 ? 20.426 -1.495 8.806 1.00 26.17 91 PRO A O 1
ATOM 653 N N . THR A 1 92 ? 19.346 -1.874 10.744 1.00 28.70 92 THR A N 1
ATOM 654 C CA . THR A 1 92 ? 18.040 -2.257 10.207 1.00 28.70 92 THR A CA 1
ATOM 655 C C . THR A 1 92 ? 17.367 -0.998 9.643 1.00 28.70 92 THR A C 1
ATOM 657 O O . THR A 1 92 ? 17.355 0.020 10.339 1.00 28.70 92 THR A O 1
ATOM 660 N N . PRO A 1 93 ? 16.801 -1.009 8.423 1.00 32.44 93 PRO A N 1
ATOM 661 C CA . PRO A 1 93 ? 16.043 0.129 7.919 1.00 32.44 93 PRO A CA 1
ATOM 662 C C . PRO A 1 93 ? 14.716 0.226 8.678 1.00 32.44 93 PRO A C 1
ATOM 664 O O . PRO A 1 93 ? 13.895 -0.686 8.614 1.00 32.44 93 PRO A O 1
ATOM 667 N N . GLY A 1 94 ? 14.515 1.324 9.400 1.00 24.70 94 GLY A N 1
ATOM 668 C CA . GLY A 1 94 ? 13.231 1.719 9.969 1.00 24.70 94 GLY A CA 1
ATOM 669 C C . GLY A 1 94 ? 12.847 3.100 9.448 1.00 24.70 94 GLY A C 1
ATOM 670 O O . GLY A 1 94 ? 13.713 3.966 9.349 1.00 24.70 94 GLY A O 1
ATOM 671 N N . GLY A 1 95 ? 11.562 3.300 9.134 1.00 22.89 95 GLY A N 1
ATOM 672 C CA . GLY A 1 95 ? 11.015 4.636 8.886 1.00 22.89 95 GLY A CA 1
ATOM 673 C C . GLY A 1 95 ? 9.764 4.702 8.006 1.00 22.89 95 GLY A C 1
ATOM 674 O O . GLY A 1 95 ? 9.868 5.019 6.830 1.00 22.89 95 GLY A O 1
ATOM 675 N N . GLY A 1 96 ? 8.593 4.468 8.608 1.00 29.12 96 GLY A N 1
ATOM 676 C CA . GLY A 1 96 ? 7.403 5.316 8.424 1.00 29.12 96 GLY A CA 1
ATOM 677 C C . GLY A 1 96 ? 6.623 5.249 7.107 1.00 29.12 96 GLY A C 1
ATOM 678 O O . GLY A 1 96 ? 6.816 6.063 6.207 1.00 29.12 96 GLY A O 1
ATOM 679 N N . GLY A 1 97 ? 5.631 4.364 7.061 1.00 35.34 97 GLY A N 1
ATOM 680 C CA . GLY A 1 97 ? 4.528 4.403 6.104 1.00 35.34 97 GLY A CA 1
ATOM 681 C C . GLY A 1 97 ? 3.920 3.019 5.986 1.00 35.34 97 GLY A C 1
ATOM 682 O O . GLY A 1 97 ? 4.600 2.122 5.511 1.00 35.34 97 GLY A O 1
ATOM 683 N N . ASP A 1 98 ? 2.686 2.853 6.455 1.00 42.84 98 ASP A N 1
ATOM 684 C CA . ASP A 1 98 ? 1.910 1.610 6.452 1.00 42.84 98 ASP A CA 1
ATOM 685 C C . ASP A 1 98 ? 2.069 0.831 5.129 1.00 42.84 98 ASP A C 1
ATOM 687 O O . ASP A 1 98 ? 1.444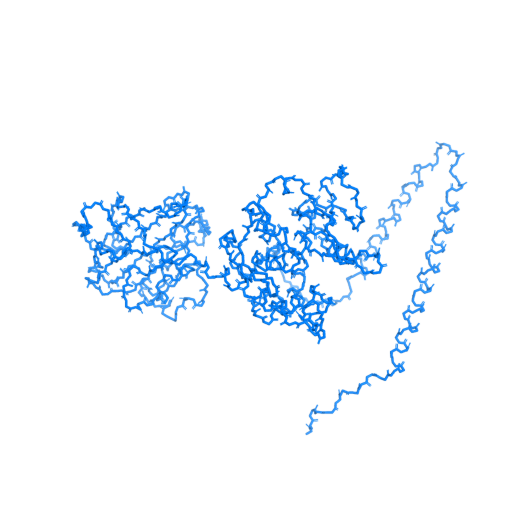 1.136 4.111 1.00 42.84 98 ASP A O 1
ATOM 691 N N . THR A 1 99 ? 2.971 -0.155 5.101 1.00 45.38 99 THR A N 1
ATOM 692 C CA . THR A 1 99 ? 3.282 -0.932 3.891 1.00 45.38 99 THR A CA 1
ATOM 693 C C . THR A 1 99 ? 2.302 -2.087 3.678 1.00 45.38 99 THR A C 1
ATOM 695 O O . THR A 1 99 ? 2.386 -2.775 2.672 1.00 45.38 99 THR A O 1
ATOM 698 N N . SER A 1 100 ? 1.326 -2.324 4.561 1.00 46.66 100 SER A N 1
ATOM 699 C CA . SER A 1 100 ? 0.490 -3.537 4.483 1.00 46.66 100 SER A CA 1
ATOM 700 C C . SER A 1 100 ? -0.901 -3.376 3.850 1.00 46.66 100 SER A C 1
ATOM 702 O O . SER A 1 100 ? -1.696 -4.313 3.910 1.00 46.66 100 SER A O 1
ATOM 704 N N . ALA A 1 101 ? -1.213 -2.245 3.204 1.00 57.53 101 ALA A N 1
ATOM 705 C CA . ALA A 1 101 ? -2.527 -2.065 2.579 1.00 57.53 101 ALA A CA 1
ATOM 706 C C . ALA A 1 101 ? -2.780 -3.117 1.477 1.00 57.53 101 ALA A C 1
ATOM 708 O O . ALA A 1 101 ? -2.016 -3.231 0.513 1.00 57.53 101 ALA A O 1
ATOM 709 N N . ASP A 1 102 ? -3.863 -3.889 1.615 1.00 71.62 102 ASP A N 1
ATOM 710 C CA . ASP A 1 102 ? -4.345 -4.786 0.564 1.00 71.62 102 ASP A CA 1
ATOM 711 C C . ASP A 1 102 ? -4.892 -3.955 -0.601 1.00 71.62 102 ASP A C 1
ATOM 713 O O . ASP A 1 102 ? -6.024 -3.470 -0.588 1.00 71.62 102 ASP A O 1
ATOM 717 N N . ILE A 1 103 ? -4.062 -3.802 -1.630 1.00 88.06 103 ILE A N 1
ATOM 718 C CA . ILE A 1 103 ? -4.381 -2.967 -2.781 1.00 88.06 103 ILE A CA 1
ATOM 719 C C . ILE A 1 103 ? -5.346 -3.620 -3.776 1.00 88.06 103 ILE A C 1
ATOM 721 O O . ILE A 1 103 ? -5.694 -2.995 -4.779 1.00 88.06 103 ILE A O 1
ATOM 725 N N . SER A 1 104 ? -5.772 -4.867 -3.543 1.00 84.31 104 SER A N 1
ATOM 726 C CA . SER A 1 104 ? -6.656 -5.596 -4.462 1.00 84.31 104 SER A CA 1
ATOM 727 C C . SER A 1 104 ? -8.042 -4.956 -4.593 1.00 84.31 104 SER A C 1
ATOM 729 O O . SER A 1 104 ? -8.675 -5.066 -5.643 1.00 84.31 104 SER A O 1
ATOM 731 N N . THR A 1 105 ? -8.482 -4.240 -3.554 1.00 80.44 105 THR A N 1
ATOM 732 C CA . THR A 1 105 ? -9.771 -3.531 -3.507 1.00 80.44 105 THR A CA 1
ATOM 733 C C . THR A 1 105 ? -9.664 -2.051 -3.881 1.00 80.44 105 THR A C 1
ATOM 735 O O . THR A 1 105 ? -10.680 -1.386 -4.094 1.00 80.44 105 THR A O 1
ATOM 738 N N . CYS A 1 106 ? -8.442 -1.527 -4.003 1.00 86.75 106 CYS A N 1
ATOM 739 C CA . CYS A 1 106 ? -8.209 -0.132 -4.339 1.00 86.75 106 CYS A CA 1
ATOM 740 C C . CYS A 1 106 ? -8.588 0.169 -5.792 1.00 86.75 106 CYS A C 1
ATOM 742 O O . CYS A 1 106 ? -8.379 -0.637 -6.700 1.00 86.75 106 CYS A O 1
ATOM 744 N N . SER A 1 107 ? -9.114 1.373 -6.017 1.00 88.94 107 SER A N 1
ATOM 745 C CA . SER A 1 107 ? -9.294 1.926 -7.364 1.00 88.94 107 SER A CA 1
ATOM 746 C C . SER A 1 107 ? -8.104 2.803 -7.756 1.00 88.94 107 SER A C 1
ATOM 748 O O . SER A 1 107 ? -7.610 3.588 -6.946 1.00 88.94 107 SER A O 1
ATOM 750 N N . PHE A 1 108 ? -7.679 2.678 -9.010 1.00 94.69 108 PHE A N 1
ATOM 751 C CA . PHE A 1 108 ? -6.505 3.321 -9.591 1.00 94.69 108 PHE A CA 1
ATOM 752 C C . PHE A 1 108 ? -6.899 4.202 -10.769 1.00 94.69 108 PHE A C 1
ATOM 754 O O . PHE A 1 108 ? -7.754 3.829 -11.580 1.00 94.69 108 PHE A O 1
ATOM 761 N N . TYR A 1 109 ? -6.257 5.363 -10.858 1.00 94.44 109 TYR A N 1
ATOM 762 C CA . TYR A 1 109 ? -6.642 6.453 -11.744 1.00 94.44 109 TYR A CA 1
ATOM 763 C C . TYR A 1 109 ? -5.789 6.496 -13.013 1.00 94.44 109 TYR A C 1
ATOM 765 O O . TYR A 1 109 ? -4.584 6.247 -12.977 1.00 94.44 109 TYR A O 1
ATOM 773 N N . ARG A 1 110 ? -6.427 6.825 -14.139 1.00 94.75 110 ARG A N 1
ATOM 774 C CA . ARG A 1 110 ? -5.774 7.226 -15.393 1.00 94.75 110 ARG A CA 1
ATOM 775 C C . ARG A 1 110 ? -6.682 8.175 -16.170 1.00 94.75 110 ARG A C 1
ATOM 777 O O . ARG A 1 110 ? -7.704 7.754 -16.719 1.00 94.75 110 ARG A O 1
ATOM 784 N N . GLY A 1 111 ? -6.296 9.440 -16.261 1.00 89.44 111 GLY A N 1
ATOM 785 C CA . GLY A 1 111 ? -6.917 10.416 -17.147 1.00 89.44 111 GLY A CA 1
ATOM 786 C C . GLY A 1 111 ? -6.937 9.980 -18.621 1.00 89.44 111 GLY A C 1
ATOM 787 O O . GLY A 1 111 ? -6.023 9.338 -19.140 1.00 89.44 111 GLY A O 1
ATOM 788 N N . GLY A 1 112 ? -8.014 10.331 -19.326 1.00 84.06 112 GLY A N 1
ATOM 789 C CA . GLY A 1 112 ? -8.199 10.016 -20.748 1.00 84.06 112 GLY A CA 1
ATOM 790 C C . GLY A 1 112 ? -8.535 8.553 -21.070 1.00 84.06 112 GLY A C 1
ATOM 791 O O . GLY A 1 112 ? -8.762 8.248 -22.238 1.00 84.06 112 GLY A O 1
ATOM 792 N N . SER A 1 113 ? -8.599 7.667 -20.071 1.00 84.50 113 SER A N 1
ATOM 793 C CA . SER A 1 113 ? -9.155 6.316 -20.223 1.00 84.50 113 SER A CA 1
ATOM 794 C C . SER A 1 113 ? -10.688 6.354 -20.232 1.00 84.50 113 SER A C 1
ATOM 796 O O . SER A 1 113 ? -11.300 7.235 -19.624 1.00 84.50 113 SER A O 1
ATOM 798 N N . ALA A 1 114 ? -11.320 5.374 -20.890 1.00 77.19 114 ALA A N 1
ATOM 799 C CA . ALA A 1 114 ? -12.777 5.203 -20.864 1.00 77.19 114 ALA A CA 1
ATOM 800 C C . ALA A 1 114 ? -13.306 4.998 -19.432 1.00 77.19 114 ALA A C 1
ATOM 802 O O . ALA A 1 114 ? -14.379 5.496 -19.092 1.00 77.19 114 ALA A O 1
ATOM 803 N N . SER A 1 115 ? -12.516 4.322 -18.593 1.00 83.75 115 SER A N 1
ATOM 804 C CA . SER A 1 115 ? -12.766 4.157 -17.163 1.00 83.75 115 SER A CA 1
ATOM 805 C C . SER A 1 115 ? -11.639 4.822 -16.385 1.00 83.75 115 SER A C 1
ATOM 807 O O . SER A 1 115 ? -10.572 4.238 -16.179 1.00 83.75 115 SER A O 1
ATOM 809 N N . VAL A 1 116 ? -11.888 6.058 -15.943 1.00 84.12 116 VAL A N 1
ATOM 810 C CA . VAL A 1 116 ? -10.903 6.860 -15.200 1.00 84.12 116 VAL A CA 1
ATOM 811 C C . VAL A 1 116 ? -10.427 6.132 -13.944 1.00 84.12 116 VAL A C 1
ATOM 813 O O . VAL A 1 116 ? -9.245 6.194 -13.639 1.00 84.12 116 VAL A O 1
ATOM 816 N N . MET A 1 117 ? -11.316 5.400 -13.264 1.00 88.44 117 MET A N 1
ATOM 817 C CA . MET A 1 117 ? -11.018 4.599 -12.074 1.00 88.44 117 MET A CA 1
ATOM 818 C C . MET A 1 117 ? -11.291 3.119 -12.331 1.00 88.44 117 MET A C 1
ATOM 820 O O . MET A 1 117 ? -12.385 2.766 -12.771 1.00 88.44 117 MET A O 1
ATOM 824 N N . VAL A 1 118 ? -10.325 2.253 -12.025 1.00 87.94 118 VAL A N 1
ATOM 825 C CA . VAL A 1 118 ? -10.473 0.789 -12.137 1.00 87.94 118 VAL A CA 1
ATOM 826 C C . VAL A 1 118 ? -9.739 0.071 -11.008 1.00 87.94 118 VAL A C 1
ATOM 828 O O . VAL A 1 118 ? -8.747 0.579 -10.491 1.00 87.94 118 VAL A O 1
ATOM 831 N N . THR A 1 119 ? -10.192 -1.125 -10.649 1.00 89.88 119 THR A N 1
ATOM 832 C CA . THR A 1 119 ? -9.458 -2.050 -9.772 1.00 89.88 119 THR A CA 1
ATOM 833 C C . THR A 1 119 ? -8.571 -2.980 -10.606 1.00 89.88 119 THR A C 1
ATOM 835 O O . THR A 1 119 ? -8.665 -3.005 -11.837 1.00 89.88 119 THR A O 1
ATOM 838 N N . PHE A 1 120 ? -7.711 -3.769 -9.955 1.00 91.12 120 PHE A N 1
ATOM 839 C CA . PHE A 1 120 ? -6.981 -4.836 -10.644 1.00 91.12 120 PHE A CA 1
ATOM 840 C C . PHE A 1 120 ? -7.954 -5.825 -11.296 1.00 91.12 120 PHE A C 1
ATOM 842 O O . PHE A 1 120 ? -8.887 -6.301 -10.649 1.00 91.12 120 PHE A O 1
ATOM 849 N N . GLY A 1 121 ? -7.707 -6.173 -12.562 1.00 86.81 121 GLY A N 1
ATOM 850 C CA . GLY A 1 121 ? -8.464 -7.235 -13.234 1.00 86.81 121 GLY A CA 1
ATOM 851 C C . GLY A 1 121 ? -8.123 -8.627 -12.696 1.00 86.81 121 GLY A C 1
ATOM 852 O O . GLY A 1 121 ? -8.987 -9.498 -12.618 1.00 86.81 121 GLY A O 1
ATOM 853 N N . ASN A 1 122 ? -6.868 -8.829 -12.287 1.00 87.88 122 ASN A N 1
ATOM 854 C CA . ASN A 1 122 ? -6.372 -10.072 -11.705 1.00 87.88 122 ASN A CA 1
ATOM 855 C C . ASN A 1 122 ? -5.881 -9.825 -10.261 1.00 87.88 122 ASN A C 1
ATOM 857 O O . ASN A 1 122 ? -4.851 -9.167 -10.084 1.00 87.88 122 ASN A O 1
ATOM 861 N N . PRO A 1 123 ? -6.544 -10.388 -9.230 1.00 85.50 123 PRO A N 1
ATOM 862 C CA . PRO A 1 123 ? -6.137 -10.235 -7.830 1.00 85.50 123 PRO A CA 1
ATOM 863 C C . PRO A 1 123 ? -4.701 -10.688 -7.535 1.00 85.50 123 PRO A C 1
ATOM 865 O O . PRO A 1 123 ? -4.035 -10.108 -6.683 1.00 85.50 123 PRO A O 1
ATOM 868 N N . GLN A 1 124 ? -4.177 -11.675 -8.270 1.00 86.88 124 GLN A N 1
ATOM 869 C CA . GLN A 1 124 ? -2.800 -12.142 -8.087 1.00 86.88 124 GLN A CA 1
ATOM 870 C C . GLN A 1 124 ? -1.766 -11.078 -8.488 1.00 86.88 124 GLN A C 1
ATOM 872 O O . GLN A 1 124 ? -0.653 -11.079 -7.962 1.00 86.88 124 GLN A O 1
ATOM 877 N N . MET A 1 125 ? -2.121 -10.153 -9.390 1.00 94.00 125 MET A N 1
ATOM 878 C CA . MET A 1 125 ? -1.266 -9.011 -9.721 1.00 94.00 125 MET A CA 1
ATOM 879 C C . MET A 1 125 ? -1.161 -8.052 -8.532 1.00 94.00 125 MET A C 1
ATOM 881 O O . MET A 1 125 ? -0.061 -7.612 -8.206 1.00 94.00 125 MET A O 1
ATOM 885 N N . ALA A 1 126 ? -2.279 -7.780 -7.851 1.00 90.88 126 ALA A N 1
ATOM 886 C CA . ALA A 1 126 ? -2.293 -6.965 -6.638 1.00 90.88 126 ALA A CA 1
ATOM 887 C C . ALA A 1 126 ? -1.401 -7.586 -5.552 1.00 90.88 126 ALA A C 1
ATOM 889 O O . ALA A 1 126 ? -0.542 -6.903 -5.000 1.00 90.88 126 ALA A O 1
ATOM 890 N N . THR A 1 127 ? -1.530 -8.901 -5.323 1.00 85.81 127 THR A N 1
ATOM 891 C CA . THR A 1 127 ? -0.660 -9.645 -4.400 1.00 85.81 127 THR A CA 1
ATOM 892 C C . THR A 1 127 ? 0.813 -9.512 -4.782 1.00 85.81 127 THR A C 1
ATOM 894 O O . THR A 1 127 ? 1.633 -9.168 -3.934 1.00 85.81 127 THR A O 1
ATOM 897 N N . LEU A 1 128 ? 1.158 -9.714 -6.059 1.00 92.75 128 LEU A N 1
ATOM 898 C CA . LEU A 1 128 ? 2.537 -9.594 -6.534 1.00 92.75 128 LEU A CA 1
ATOM 899 C C . LEU A 1 128 ? 3.110 -8.186 -6.306 1.00 92.75 128 LEU A C 1
ATOM 901 O O . LEU A 1 128 ? 4.245 -8.049 -5.843 1.00 92.75 128 LEU A O 1
ATOM 905 N N . VAL A 1 129 ? 2.338 -7.143 -6.625 1.00 95.88 129 VAL A N 1
ATOM 906 C CA . VAL A 1 129 ? 2.748 -5.748 -6.420 1.00 95.88 129 VAL A CA 1
ATOM 907 C C . VAL A 1 129 ? 2.949 -5.453 -4.937 1.00 95.88 129 VAL A C 1
ATOM 909 O O . VAL A 1 129 ? 3.968 -4.852 -4.593 1.00 95.88 129 VAL A O 1
ATOM 912 N N . SER A 1 130 ? 2.047 -5.902 -4.060 1.00 89.81 130 SER A N 1
ATOM 913 C CA . SER A 1 130 ? 2.195 -5.743 -2.609 1.00 89.81 130 SER A CA 1
ATOM 914 C C . SER A 1 130 ? 3.429 -6.466 -2.076 1.00 89.81 130 SER A C 1
ATOM 916 O O . SER A 1 130 ? 4.247 -5.854 -1.396 1.00 89.81 130 SER A O 1
ATOM 918 N N . GLU A 1 131 ? 3.641 -7.733 -2.440 1.00 85.62 131 GLU A N 1
ATOM 919 C CA . GLU A 1 131 ? 4.812 -8.504 -2.001 1.00 85.62 131 GLU A CA 1
ATOM 920 C C . GLU A 1 131 ? 6.139 -7.839 -2.388 1.00 85.62 131 GLU A C 1
ATOM 922 O O . GLU A 1 131 ? 7.062 -7.755 -1.574 1.00 85.62 131 GLU A O 1
ATOM 927 N N . ILE A 1 132 ? 6.256 -7.371 -3.635 1.00 93.56 132 ILE A N 1
ATOM 928 C CA . ILE A 1 132 ? 7.475 -6.718 -4.127 1.00 93.56 132 ILE A CA 1
ATOM 929 C C . ILE A 1 132 ? 7.680 -5.379 -3.425 1.00 93.56 132 ILE A C 1
ATOM 931 O O . ILE A 1 132 ? 8.765 -5.118 -2.906 1.00 93.56 132 ILE A O 1
ATOM 935 N N . SER A 1 133 ? 6.644 -4.544 -3.397 1.00 94.38 133 SER A N 1
ATOM 936 C CA . SER A 1 133 ? 6.685 -3.213 -2.789 1.00 94.38 133 SER A CA 1
ATOM 937 C C . SER A 1 133 ? 7.087 -3.282 -1.315 1.00 94.38 133 SER A C 1
ATOM 939 O O . SER A 1 133 ? 7.957 -2.525 -0.884 1.00 94.38 133 SER A O 1
ATOM 941 N N . ASN A 1 134 ? 6.566 -4.267 -0.580 1.00 84.19 134 ASN A N 1
ATOM 942 C CA . ASN A 1 134 ? 6.861 -4.468 0.839 1.00 84.19 134 ASN A CA 1
ATOM 943 C C . ASN A 1 134 ? 8.301 -4.911 1.071 1.00 84.19 134 ASN A C 1
ATOM 945 O O . ASN A 1 134 ? 8.959 -4.403 1.975 1.00 84.19 134 ASN A O 1
ATOM 949 N N . LYS A 1 135 ? 8.826 -5.802 0.221 1.00 85.25 135 LYS A N 1
ATOM 950 C CA . LYS A 1 135 ? 10.244 -6.190 0.268 1.00 85.25 135 LYS A CA 1
ATOM 951 C C . LYS A 1 135 ? 11.179 -5.018 -0.030 1.00 85.25 135 LYS A C 1
ATOM 953 O O . LYS A 1 135 ? 12.262 -4.955 0.539 1.00 85.25 135 LYS A O 1
ATOM 958 N N . VAL A 1 136 ? 10.785 -4.118 -0.930 1.00 90.31 136 VAL A N 1
ATOM 959 C CA . VAL A 1 136 ? 11.604 -2.964 -1.338 1.00 90.31 136 VAL A CA 1
ATOM 960 C C . VAL A 1 136 ? 11.465 -1.779 -0.370 1.00 90.31 136 VAL A C 1
ATOM 962 O O . VAL A 1 136 ? 12.393 -0.974 -0.263 1.00 90.31 136 VAL A O 1
ATOM 965 N N . GLY A 1 137 ? 10.349 -1.688 0.358 1.00 85.06 137 GLY A N 1
ATOM 966 C CA . GLY A 1 137 ? 10.048 -0.598 1.288 1.00 85.06 137 GLY A CA 1
ATOM 967 C C . GLY A 1 137 ? 9.417 0.622 0.610 1.00 85.06 137 GLY A C 1
ATOM 968 O O . GLY A 1 137 ? 9.788 1.753 0.911 1.00 85.06 137 GLY A O 1
ATOM 969 N N . VAL A 1 138 ? 8.499 0.410 -0.338 1.00 92.44 138 VAL A N 1
ATOM 970 C CA . VAL A 1 138 ? 7.722 1.479 -0.996 1.00 92.44 138 VAL A CA 1
ATOM 971 C C . VAL A 1 138 ? 6.220 1.185 -0.907 1.00 92.44 138 VAL A C 1
ATOM 973 O O . VAL A 1 138 ? 5.853 0.014 -0.836 1.00 92.44 138 VAL A O 1
ATOM 976 N N . PRO A 1 139 ? 5.327 2.194 -0.931 1.00 92.31 139 PRO A N 1
ATOM 977 C CA . PRO A 1 139 ? 3.893 1.941 -0.886 1.00 92.31 139 PRO A CA 1
ATOM 978 C C . PRO A 1 139 ? 3.401 1.200 -2.142 1.00 92.31 139 PRO A C 1
ATOM 980 O O . PRO A 1 139 ? 3.581 1.715 -3.255 1.00 92.31 139 PRO A O 1
ATOM 983 N N . PRO A 1 140 ? 2.713 0.051 -1.996 1.00 93.19 140 PRO A N 1
ATOM 984 C CA . PRO A 1 140 ? 2.216 -0.715 -3.139 1.00 93.19 140 PRO A CA 1
ATOM 985 C C . PRO A 1 140 ? 1.274 0.080 -4.052 1.00 93.19 140 PRO A C 1
ATOM 987 O O . PRO A 1 140 ? 1.304 -0.069 -5.273 1.00 93.19 140 PRO A O 1
ATOM 990 N N . ALA A 1 141 ? 0.490 0.994 -3.475 1.00 94.38 141 ALA A N 1
ATOM 991 C CA . ALA A 1 141 ? -0.429 1.848 -4.217 1.00 94.38 141 ALA A CA 1
ATOM 992 C C . ALA A 1 141 ? 0.274 2.818 -5.185 1.00 94.38 141 ALA A C 1
ATOM 994 O O . ALA A 1 141 ? -0.271 3.115 -6.245 1.00 94.38 141 ALA A O 1
ATOM 995 N N . VAL A 1 142 ? 1.495 3.276 -4.871 1.00 97.06 142 VAL A N 1
ATOM 996 C CA . VAL A 1 142 ? 2.278 4.133 -5.783 1.00 97.06 142 VAL A CA 1
ATOM 997 C C . VAL A 1 142 ? 2.775 3.312 -6.976 1.00 97.06 142 VAL A C 1
ATOM 999 O O . VAL A 1 142 ? 2.654 3.755 -8.117 1.00 97.06 142 VAL A O 1
ATOM 1002 N N . VAL A 1 143 ? 3.273 2.092 -6.734 1.00 97.88 143 VAL A N 1
ATOM 1003 C CA . VAL A 1 143 ? 3.697 1.166 -7.803 1.00 97.88 143 VAL A CA 1
ATOM 1004 C C . VAL A 1 143 ? 2.519 0.810 -8.712 1.00 97.88 143 VAL A C 1
ATOM 1006 O O . VAL A 1 143 ? 2.642 0.876 -9.934 1.00 97.88 143 VAL A O 1
ATOM 1009 N N . ALA A 1 144 ? 1.366 0.478 -8.131 1.00 97.25 144 ALA A N 1
ATOM 1010 C CA . ALA A 1 144 ? 0.156 0.155 -8.878 1.00 97.25 144 ALA A CA 1
ATOM 1011 C C . ALA A 1 144 ? -0.422 1.365 -9.633 1.00 97.25 144 ALA A C 1
ATOM 1013 O O . ALA A 1 144 ? -0.858 1.211 -10.772 1.00 97.25 144 ALA A O 1
ATOM 1014 N N . GLY A 1 145 ? -0.362 2.573 -9.060 1.00 97.62 145 GLY A N 1
ATOM 1015 C CA . GLY A 1 145 ? -0.732 3.813 -9.750 1.00 97.62 145 GLY A CA 1
ATOM 1016 C C . GLY A 1 145 ? 0.113 4.052 -11.004 1.00 97.62 145 GLY A C 1
ATOM 1017 O O . GLY A 1 145 ? -0.434 4.305 -12.073 1.00 97.62 145 GLY A O 1
ATOM 1018 N N . ILE A 1 146 ? 1.436 3.875 -10.909 1.00 98.31 146 ILE A N 1
ATOM 1019 C CA . ILE A 1 146 ? 2.338 3.928 -12.074 1.00 98.31 146 ILE A CA 1
ATOM 1020 C C . ILE A 1 146 ? 1.965 2.842 -13.093 1.00 98.31 146 ILE A C 1
ATOM 1022 O O . ILE A 1 146 ? 1.774 3.145 -14.266 1.00 98.31 146 ILE A O 1
ATOM 1026 N N . MET A 1 147 ? 1.766 1.591 -12.660 1.00 98.12 147 MET A N 1
ATOM 1027 C CA . MET A 1 147 ? 1.359 0.499 -13.558 1.00 98.12 147 MET A CA 1
ATOM 1028 C C . MET A 1 147 ? 0.065 0.822 -14.319 1.00 98.12 147 MET A C 1
ATOM 1030 O O . MET A 1 147 ? -0.028 0.560 -15.518 1.00 98.12 147 MET A O 1
ATOM 1034 N N . ARG A 1 148 ? -0.932 1.408 -13.645 1.00 96.88 148 ARG A N 1
ATOM 1035 C CA . ARG A 1 148 ? -2.211 1.802 -14.249 1.00 96.88 148 ARG A CA 1
ATOM 1036 C C . ARG A 1 148 ? -2.024 2.843 -15.358 1.00 96.88 148 ARG A C 1
ATOM 1038 O O . ARG A 1 148 ? -2.674 2.732 -16.408 1.00 96.88 148 ARG A O 1
ATOM 1045 N N . VAL A 1 149 ? -1.159 3.833 -15.135 1.00 96.81 149 VAL A N 1
ATOM 1046 C CA . VAL A 1 149 ? -0.853 4.900 -16.105 1.00 96.81 149 VAL A CA 1
ATOM 1047 C C . VAL A 1 149 ? 0.029 4.395 -17.250 1.00 96.81 149 VAL A C 1
ATOM 1049 O O . VAL A 1 149 ? -0.149 4.835 -18.383 1.00 96.81 149 VAL A O 1
ATOM 1052 N N . GLU A 1 150 ? 0.900 3.416 -17.020 1.00 96.44 150 GLU A N 1
ATOM 1053 C CA . GLU A 1 150 ? 1.742 2.852 -18.082 1.00 96.44 150 GLU A CA 1
ATOM 1054 C C . GLU A 1 150 ? 0.996 1.828 -18.947 1.00 96.44 150 GLU A C 1
ATOM 1056 O O . GLU A 1 150 ? 1.013 1.923 -20.173 1.00 96.44 150 GLU A O 1
ATOM 1061 N N . SER A 1 151 ? 0.240 0.910 -18.337 1.00 94.94 151 SER A N 1
ATOM 1062 C CA . SER A 1 151 ? -0.265 -0.289 -19.024 1.00 94.94 151 SER A CA 1
ATOM 1063 C C . SER A 1 151 ? -1.730 -0.591 -18.711 1.00 94.94 151 SER A C 1
ATOM 1065 O O . SER A 1 151 ? -2.060 -1.577 -18.054 1.00 94.94 151 SER A O 1
ATOM 1067 N N . GLU A 1 152 ? -2.635 0.246 -19.225 1.00 91.19 152 GLU A N 1
ATOM 1068 C CA . GLU A 1 152 ? -4.090 0.140 -19.024 1.00 91.19 152 GLU A CA 1
ATOM 1069 C C . GLU A 1 152 ? -4.666 -1.259 -19.282 1.00 91.19 152 GLU A C 1
ATOM 1071 O O . GLU A 1 152 ? -5.382 -1.804 -18.436 1.00 91.19 152 GLU A O 1
ATOM 1076 N N . GLU A 1 153 ? -4.335 -1.856 -20.426 1.00 90.56 153 GLU A N 1
ATOM 1077 C CA . GLU A 1 153 ? -4.865 -3.167 -20.808 1.00 90.56 153 GLU A CA 1
ATOM 1078 C C . GLU A 1 153 ? -4.305 -4.298 -19.940 1.00 90.56 153 GLU A C 1
ATOM 1080 O O . GLU A 1 153 ? -5.021 -5.241 -19.610 1.00 90.56 153 GLU A O 1
ATOM 1085 N N . ALA A 1 154 ? -3.029 -4.220 -19.554 1.00 92.19 154 ALA A N 1
ATOM 1086 C CA . ALA A 1 154 ? -2.412 -5.229 -18.698 1.00 92.19 154 ALA A CA 1
ATOM 1087 C C . ALA A 1 154 ? -2.939 -5.139 -17.257 1.00 92.19 154 ALA A C 1
ATOM 1089 O O . ALA A 1 154 ? -3.165 -6.170 -16.626 1.00 92.19 154 ALA A O 1
ATOM 1090 N N . PHE A 1 155 ? -3.189 -3.923 -16.760 1.00 94.00 155 PHE A N 1
ATOM 1091 C CA . PHE A 1 155 ? -3.710 -3.667 -15.415 1.00 94.00 155 PHE A CA 1
ATOM 1092 C C . PHE A 1 155 ? -5.117 -4.251 -15.203 1.00 94.00 155 PHE A C 1
ATOM 1094 O O . PHE A 1 155 ? -5.436 -4.804 -14.148 1.00 94.00 155 PHE A O 1
ATOM 1101 N N . THR A 1 156 ? -5.963 -4.150 -16.230 1.00 92.69 156 THR A N 1
ATOM 1102 C CA . THR A 1 156 ? -7.364 -4.607 -16.208 1.00 92.69 156 THR A CA 1
ATOM 1103 C C . THR A 1 156 ? -7.546 -6.043 -16.707 1.00 92.69 156 THR A C 1
ATOM 1105 O O . THR A 1 156 ? -8.664 -6.561 -16.721 1.00 92.69 156 THR A O 1
ATOM 1108 N N . ARG A 1 157 ? -6.459 -6.727 -17.084 1.00 93.44 157 ARG A N 1
ATOM 1109 C CA . ARG A 1 157 ? -6.507 -8.107 -17.574 1.00 93.44 157 ARG A CA 1
ATOM 1110 C C . ARG A 1 157 ? -6.904 -9.069 -16.455 1.00 93.44 157 ARG A C 1
ATOM 1112 O O . ARG A 1 157 ? -6.299 -9.073 -15.389 1.00 93.44 157 ARG A O 1
ATOM 1119 N N . THR A 1 158 ? -7.892 -9.919 -16.726 1.00 91.38 158 THR A N 1
ATOM 1120 C CA . THR A 1 158 ? -8.432 -10.897 -15.763 1.00 91.38 158 THR A CA 1
ATOM 1121 C C . THR A 1 158 ? -7.811 -12.289 -15.887 1.00 91.38 158 THR A C 1
ATOM 1123 O O . THR A 1 158 ? -7.947 -13.099 -14.977 1.00 91.38 158 THR A O 1
ATOM 1126 N N . ASP A 1 159 ? -7.123 -12.575 -16.997 1.00 89.50 159 ASP A N 1
ATOM 1127 C CA . ASP A 1 159 ? -6.548 -13.887 -17.302 1.00 89.50 159 ASP A CA 1
ATOM 1128 C C . ASP A 1 159 ? -5.400 -14.257 -16.333 1.00 89.50 159 ASP A C 1
ATOM 1130 O O . ASP A 1 159 ? -4.345 -13.611 -16.359 1.00 89.50 159 ASP A O 1
ATOM 1134 N N . PRO A 1 160 ? -5.544 -15.311 -15.505 1.00 81.69 160 PRO A N 1
ATOM 1135 C CA . PRO A 1 160 ? -4.483 -15.768 -14.606 1.00 81.69 160 PRO A CA 1
ATOM 1136 C C . PRO A 1 160 ? -3.249 -16.299 -15.341 1.00 81.69 160 PRO A C 1
ATOM 1138 O O . PRO A 1 160 ? -2.131 -16.206 -14.829 1.00 81.69 160 PRO A O 1
ATOM 1141 N N . SER A 1 161 ? -3.426 -16.831 -16.556 1.00 88.56 161 SER A N 1
ATOM 1142 C CA . SER A 1 161 ? -2.328 -17.391 -17.348 1.00 88.56 161 SER A CA 1
ATOM 1143 C C . SER A 1 161 ? -1.334 -16.320 -17.796 1.00 88.56 161 SER A C 1
ATOM 1145 O O . SER A 1 161 ? -0.147 -16.606 -17.955 1.00 88.56 161 SER A O 1
ATOM 1147 N N . TYR A 1 162 ? -1.793 -15.071 -17.908 1.00 88.62 162 TYR A N 1
ATOM 1148 C CA . TYR A 1 162 ? -0.942 -13.933 -18.220 1.00 88.62 162 TYR A CA 1
ATOM 1149 C C . TYR A 1 162 ? 0.150 -13.727 -17.168 1.00 88.62 162 TYR A C 1
ATOM 1151 O O . TYR A 1 162 ? 1.332 -13.647 -17.499 1.00 88.62 162 TYR A O 1
ATOM 1159 N N . LEU A 1 163 ? -0.244 -13.702 -15.892 1.00 89.19 163 LEU A N 1
ATOM 1160 C CA . LEU A 1 163 ? 0.694 -13.544 -14.788 1.00 89.19 163 LEU A CA 1
ATOM 1161 C C . LEU A 1 163 ? 1.569 -14.789 -14.616 1.00 89.19 163 LEU A C 1
ATOM 1163 O O . LEU A 1 163 ? 2.770 -14.666 -14.391 1.00 89.19 163 LEU A O 1
ATOM 1167 N N . ALA A 1 164 ? 0.984 -15.981 -14.771 1.00 87.75 164 ALA A N 1
ATOM 1168 C CA . ALA A 1 164 ? 1.724 -17.241 -14.703 1.00 87.75 164 ALA A CA 1
ATOM 1169 C C . ALA A 1 164 ? 2.806 -17.352 -15.794 1.00 87.75 164 ALA A C 1
ATOM 1171 O O . ALA A 1 164 ? 3.847 -17.965 -15.566 1.00 87.75 164 ALA A O 1
ATOM 1172 N N . GLY A 1 165 ? 2.575 -16.745 -16.962 1.00 88.44 165 GLY A N 1
ATOM 1173 C CA . GLY A 1 165 ? 3.546 -16.676 -18.052 1.00 88.44 165 GLY A CA 1
ATOM 1174 C C . GLY A 1 165 ? 4.718 -15.723 -17.799 1.00 88.44 165 GLY A C 1
ATOM 1175 O O . GLY A 1 165 ? 5.727 -15.844 -18.491 1.00 88.44 165 GLY A O 1
ATOM 1176 N N . ASP A 1 166 ? 4.598 -14.803 -16.830 1.00 91.62 166 ASP A N 1
ATOM 1177 C CA . ASP A 1 166 ? 5.614 -13.806 -16.456 1.00 91.62 166 ASP A CA 1
ATOM 1178 C C . ASP A 1 166 ? 6.267 -13.125 -17.676 1.00 91.62 166 ASP A C 1
ATOM 1180 O O . ASP A 1 166 ? 7.494 -13.073 -17.811 1.00 91.62 166 ASP A O 1
ATOM 1184 N N . TYR A 1 167 ? 5.436 -12.657 -18.614 1.00 91.75 167 TYR A N 1
ATOM 1185 C CA . TYR A 1 167 ? 5.897 -12.059 -19.865 1.00 91.75 167 TYR A CA 1
ATOM 1186 C C . TYR A 1 167 ? 4.900 -11.034 -20.423 1.00 91.75 167 TYR A C 1
ATOM 1188 O O . TYR A 1 167 ? 3.746 -11.370 -20.689 1.00 91.75 167 TYR A O 1
ATOM 1196 N N . ASP A 1 168 ? 5.372 -9.812 -20.655 1.00 92.25 168 ASP A N 1
ATOM 1197 C CA . ASP A 1 168 ? 4.643 -8.714 -21.301 1.00 92.25 168 ASP A CA 1
ATOM 1198 C C . ASP A 1 168 ? 5.570 -8.053 -22.324 1.00 92.25 168 ASP A C 1
ATOM 1200 O O . ASP A 1 168 ? 6.491 -7.364 -21.909 1.00 92.25 168 ASP A O 1
ATOM 1204 N N . ASP A 1 169 ? 5.358 -8.273 -23.628 1.00 89.69 169 ASP A N 1
ATOM 1205 C CA . ASP A 1 169 ? 6.165 -7.738 -24.738 1.00 89.69 169 ASP A CA 1
ATOM 1206 C C . ASP A 1 169 ? 5.747 -6.348 -25.227 1.00 89.69 169 ASP A C 1
ATOM 1208 O O . ASP A 1 169 ? 6.308 -5.844 -26.206 1.00 89.69 169 ASP A O 1
ATOM 1212 N N . ASN A 1 170 ? 4.809 -5.690 -24.543 1.00 91.69 170 ASN A N 1
ATOM 1213 C CA . ASN A 1 170 ? 4.366 -4.369 -24.950 1.00 91.69 170 ASN A CA 1
ATOM 1214 C C . ASN A 1 170 ? 5.509 -3.362 -24.834 1.00 91.69 170 ASN A C 1
ATOM 1216 O O . ASN A 1 170 ? 6.121 -3.195 -23.776 1.00 91.69 170 ASN A O 1
ATOM 1220 N N . CYS A 1 171 ? 5.762 -2.640 -25.923 1.00 91.88 171 CYS A N 1
ATOM 1221 C CA . CYS A 1 171 ? 6.688 -1.522 -25.934 1.00 91.88 171 CYS A CA 1
ATOM 1222 C C . CYS A 1 171 ? 6.083 -0.316 -26.636 1.00 91.88 171 CYS A C 1
ATOM 1224 O O . CYS A 1 171 ? 5.506 -0.428 -27.719 1.00 91.88 171 CYS A O 1
ATOM 1226 N N . SER A 1 172 ? 6.341 0.859 -26.079 1.00 91.31 172 SER A N 1
ATOM 1227 C CA . SER A 1 172 ? 6.211 2.114 -26.805 1.00 91.31 172 SER A CA 1
ATOM 1228 C C . SER A 1 172 ? 7.327 2.213 -27.848 1.00 91.31 172 SER A C 1
ATOM 1230 O O . SER A 1 172 ? 8.503 2.013 -27.532 1.00 91.31 172 SER A O 1
ATOM 1232 N N . ILE A 1 173 ? 6.972 2.516 -29.099 1.00 89.56 173 ILE A N 1
ATOM 1233 C CA . ILE A 1 173 ? 7.905 2.568 -30.235 1.00 89.56 173 ILE A CA 1
ATOM 1234 C C . ILE A 1 173 ? 7.936 3.985 -30.809 1.00 89.56 173 ILE A C 1
ATOM 1236 O O . ILE A 1 173 ? 6.905 4.526 -31.202 1.00 89.56 173 ILE A O 1
ATOM 1240 N N . VAL A 1 174 ? 9.133 4.565 -30.929 1.00 87.44 174 VAL A N 1
ATOM 1241 C CA . VAL A 1 174 ? 9.357 5.864 -31.582 1.00 87.44 174 VAL A CA 1
ATOM 1242 C C . VAL A 1 174 ? 10.361 5.673 -32.712 1.00 87.44 174 VAL A C 1
ATOM 1244 O O . VAL A 1 174 ? 11.477 5.208 -32.494 1.00 87.44 174 VAL A O 1
ATOM 1247 N N . GLY A 1 175 ? 9.964 5.993 -33.947 1.00 88.75 175 GLY A N 1
ATOM 1248 C CA . GLY A 1 175 ? 10.842 5.844 -35.116 1.00 88.75 175 GLY A CA 1
ATOM 1249 C C . GLY A 1 175 ? 11.312 4.404 -35.370 1.00 88.75 175 GLY A C 1
ATOM 1250 O O . GLY A 1 175 ? 12.417 4.204 -35.861 1.00 88.75 175 GLY A O 1
ATOM 1251 N N . GLY A 1 176 ? 10.504 3.403 -35.000 1.00 86.75 176 GLY A N 1
ATOM 1252 C CA . GLY A 1 176 ? 10.849 1.982 -35.131 1.00 86.75 176 GLY A CA 1
ATOM 1253 C C . GLY A 1 176 ? 11.759 1.435 -34.025 1.00 86.75 176 GLY A C 1
ATOM 1254 O O . GLY A 1 176 ? 12.123 0.263 -34.075 1.00 86.75 176 GLY A O 1
ATOM 1255 N N . VAL A 1 177 ? 12.111 2.247 -33.023 1.00 86.19 177 VAL A N 1
ATOM 1256 C CA . VAL A 1 177 ? 12.936 1.835 -31.882 1.00 86.19 177 VAL A CA 1
ATOM 1257 C C . VAL A 1 177 ? 12.073 1.775 -30.618 1.00 86.19 177 VAL A C 1
ATOM 1259 O O . VAL A 1 177 ? 11.389 2.756 -30.311 1.00 86.19 177 VAL A O 1
ATOM 1262 N N . PRO A 1 178 ? 12.089 0.660 -29.868 1.00 85.50 178 PRO A N 1
ATOM 1263 C CA . PRO A 1 178 ? 11.445 0.590 -28.561 1.00 85.50 178 PRO A CA 1
ATOM 1264 C C . PRO A 1 178 ? 12.084 1.571 -27.577 1.00 85.50 178 PRO A C 1
ATOM 1266 O O . PRO A 1 178 ? 13.299 1.552 -27.375 1.00 85.50 178 PRO A O 1
ATOM 1269 N N . VAL A 1 179 ? 11.265 2.431 -26.972 1.00 91.44 179 VAL A N 1
ATOM 1270 C CA . VAL A 1 179 ? 11.714 3.444 -26.003 1.00 91.44 179 VAL A CA 1
ATOM 1271 C C . VAL A 1 179 ? 11.382 3.069 -24.564 1.00 91.44 179 VAL A C 1
ATOM 1273 O O . VAL A 1 179 ? 12.129 3.436 -23.666 1.00 91.44 179 VAL A O 1
ATOM 1276 N N . ALA A 1 180 ? 10.313 2.307 -24.352 1.00 93.62 180 ALA A N 1
ATOM 1277 C CA . ALA A 1 180 ? 9.822 1.869 -23.052 1.00 93.62 180 ALA A CA 1
ATOM 1278 C C . ALA A 1 180 ? 9.134 0.513 -23.224 1.00 93.62 180 ALA A C 1
ATOM 1280 O O . ALA A 1 180 ? 8.451 0.329 -24.228 1.00 93.62 180 ALA A O 1
ATOM 1281 N N . CYS A 1 181 ? 9.349 -0.436 -22.309 1.00 93.75 181 CYS A N 1
ATOM 1282 C CA . CYS A 1 181 ? 8.916 -1.826 -22.485 1.00 93.75 181 CYS A CA 1
ATOM 1283 C C . CYS A 1 181 ? 8.434 -2.497 -21.193 1.00 93.75 181 CYS A C 1
ATOM 1285 O O . CYS A 1 181 ? 8.793 -2.082 -20.086 1.00 93.75 181 CYS A O 1
ATOM 1287 N N . GLY A 1 182 ? 7.674 -3.580 -21.366 1.00 94.56 182 GLY A N 1
ATOM 1288 C CA . GLY A 1 182 ? 7.120 -4.394 -20.289 1.00 94.56 182 GLY A CA 1
ATOM 1289 C C . GLY A 1 182 ? 5.878 -3.773 -19.656 1.00 94.56 182 GLY A C 1
ATOM 1290 O O . GLY A 1 182 ? 5.464 -2.664 -20.002 1.00 94.56 182 GLY A O 1
ATOM 1291 N N . ILE A 1 183 ? 5.321 -4.459 -18.657 1.00 96.62 183 ILE A N 1
ATOM 1292 C CA . ILE A 1 183 ? 4.100 -4.014 -17.963 1.00 96.62 183 ILE A CA 1
ATOM 1293 C C . ILE A 1 183 ? 4.265 -2.659 -17.263 1.00 96.62 183 ILE A C 1
ATOM 1295 O O . ILE A 1 183 ? 3.292 -1.954 -17.018 1.00 96.62 183 ILE A O 1
ATOM 1299 N N . MET A 1 184 ? 5.500 -2.267 -16.961 1.00 97.81 184 MET A N 1
ATOM 1300 C CA . MET A 1 184 ? 5.799 -0.985 -16.329 1.00 97.81 184 MET A CA 1
ATOM 1301 C C . MET A 1 184 ? 6.333 0.066 -17.314 1.00 97.81 184 MET A C 1
ATOM 1303 O O . MET A 1 184 ? 6.739 1.133 -16.865 1.00 97.81 184 MET A O 1
ATOM 1307 N N . GLN A 1 185 ? 6.392 -0.233 -18.621 1.00 96.69 185 GLN A N 1
ATOM 1308 C CA . GLN A 1 185 ? 6.909 0.664 -19.669 1.00 96.69 185 GLN A CA 1
ATOM 1309 C C . GLN A 1 185 ? 8.225 1.362 -19.263 1.00 96.69 185 GLN A C 1
ATOM 1311 O O . GLN A 1 185 ? 8.385 2.577 -19.354 1.00 96.69 185 GLN A O 1
ATOM 1316 N N . ILE A 1 186 ? 9.210 0.591 -18.795 1.00 95.00 186 ILE A N 1
ATOM 1317 C CA . ILE A 1 186 ? 10.494 1.153 -18.355 1.00 95.00 186 ILE A CA 1
ATOM 1318 C C . ILE A 1 186 ? 11.415 1.337 -19.561 1.00 95.00 186 ILE A C 1
ATOM 1320 O O . ILE A 1 186 ? 11.513 0.467 -20.427 1.00 95.00 186 ILE A O 1
ATOM 1324 N N . VAL A 1 187 ? 12.149 2.450 -19.596 1.00 94.06 187 VAL A N 1
ATOM 1325 C CA . VAL A 1 187 ? 13.211 2.677 -20.585 1.00 94.06 187 VAL A CA 1
ATOM 1326 C C . VAL A 1 187 ? 14.362 1.676 -20.368 1.00 94.06 187 VAL A C 1
ATOM 1328 O O . VAL A 1 187 ? 14.870 1.578 -19.248 1.00 94.06 187 VAL A O 1
ATOM 1331 N N . PRO A 1 188 ? 14.864 0.970 -21.401 1.00 92.44 188 PRO A N 1
ATOM 1332 C CA . PRO A 1 188 ? 15.906 -0.056 -21.244 1.00 92.44 188 PRO A CA 1
ATOM 1333 C C . PRO A 1 188 ? 17.175 0.385 -20.493 1.00 92.44 188 PRO A C 1
ATOM 1335 O O . PRO A 1 188 ? 17.741 -0.373 -19.695 1.00 92.44 188 PRO A O 1
ATOM 1338 N N . SER A 1 189 ? 17.626 1.624 -20.711 1.00 92.81 189 SER A N 1
ATOM 1339 C CA . SER A 1 189 ? 18.769 2.199 -19.991 1.00 92.81 189 SER A CA 1
ATOM 1340 C C . SER A 1 189 ? 18.458 2.427 -18.511 1.00 92.81 189 SER A C 1
ATOM 1342 O O . SER A 1 189 ? 19.291 2.099 -17.667 1.00 92.81 189 SER A O 1
ATOM 1344 N N . THR A 1 190 ? 17.257 2.913 -18.188 1.00 94.94 190 THR A N 1
ATOM 1345 C CA . THR A 1 190 ? 16.772 3.068 -16.810 1.00 94.94 190 THR A CA 1
ATOM 1346 C C . THR A 1 190 ? 16.675 1.716 -16.113 1.00 94.94 190 THR A C 1
ATOM 1348 O O . THR A 1 190 ? 17.204 1.574 -15.016 1.00 94.94 190 THR A O 1
ATOM 1351 N N . PHE A 1 191 ? 16.106 0.695 -16.763 1.00 94.88 191 PHE A N 1
ATOM 1352 C CA . PHE A 1 191 ? 16.021 -0.666 -16.215 1.00 94.88 191 PHE A CA 1
ATOM 1353 C C . PHE A 1 191 ? 17.404 -1.212 -15.826 1.00 94.88 191 PHE A C 1
ATOM 1355 O O . PHE A 1 191 ? 17.621 -1.684 -14.708 1.00 94.88 191 PHE A O 1
ATOM 1362 N N . THR A 1 192 ? 18.375 -1.077 -16.733 1.00 94.12 192 THR A N 1
ATOM 1363 C CA . THR A 1 192 ? 19.760 -1.508 -16.493 1.00 94.12 192 THR A CA 1
ATOM 1364 C C . THR A 1 192 ? 20.428 -0.677 -15.392 1.00 94.12 192 THR A C 1
ATOM 1366 O O . THR A 1 192 ? 21.143 -1.220 -14.550 1.00 94.12 192 THR A O 1
ATOM 1369 N N . GLY A 1 193 ? 20.183 0.637 -15.363 1.00 95.38 193 GLY A N 1
ATOM 1370 C CA . GLY A 1 193 ? 20.690 1.538 -14.328 1.00 95.38 193 GLY A CA 1
ATOM 1371 C C . GLY A 1 193 ? 20.161 1.196 -12.935 1.00 95.38 193 GLY A C 1
ATOM 1372 O O . GLY A 1 193 ? 20.936 1.153 -11.982 1.00 95.38 193 GLY A O 1
ATOM 1373 N N . VAL A 1 194 ? 18.869 0.874 -12.821 1.00 96.38 194 VAL A N 1
ATOM 1374 C CA . VAL A 1 194 ? 18.247 0.433 -11.566 1.00 96.38 194 VAL A CA 1
ATOM 1375 C C . VAL A 1 194 ? 18.910 -0.844 -11.055 1.00 96.38 194 VAL A C 1
ATOM 1377 O O . VAL A 1 194 ? 19.246 -0.908 -9.875 1.00 96.38 194 VAL A O 1
ATOM 1380 N N . PHE A 1 195 ? 19.158 -1.831 -11.919 1.00 96.19 195 PHE A N 1
ATOM 1381 C CA . PHE A 1 195 ? 19.881 -3.034 -11.508 1.00 96.19 195 PHE A CA 1
ATOM 1382 C C . PHE A 1 195 ? 21.300 -2.711 -11.032 1.00 96.19 195 PHE A C 1
ATOM 1384 O O . PHE A 1 195 ? 21.682 -3.095 -9.932 1.00 96.19 195 PHE A O 1
ATOM 1391 N N . ASN A 1 196 ? 22.071 -1.958 -11.820 1.00 95.75 196 ASN A N 1
ATOM 1392 C CA . ASN A 1 196 ? 23.463 -1.642 -11.490 1.00 95.75 196 ASN A CA 1
ATOM 1393 C C . ASN A 1 196 ? 23.597 -0.895 -10.155 1.00 95.75 196 ASN A C 1
ATOM 1395 O O . ASN A 1 196 ? 24.525 -1.162 -9.395 1.00 95.75 196 ASN A O 1
ATOM 1399 N N . ASN A 1 197 ? 22.658 0.003 -9.853 1.00 96.31 197 ASN A N 1
ATOM 1400 C CA . ASN A 1 197 ? 22.663 0.779 -8.613 1.00 96.31 197 ASN A CA 1
ATOM 1401 C C . ASN A 1 197 ? 22.221 -0.034 -7.387 1.00 96.31 197 ASN A C 1
ATOM 1403 O O . ASN A 1 197 ? 22.539 0.354 -6.267 1.00 96.31 197 ASN A O 1
ATOM 1407 N N . ASN A 1 198 ? 21.499 -1.143 -7.583 1.00 96.75 198 ASN A N 1
ATOM 1408 C CA . ASN A 1 198 ? 20.878 -1.915 -6.502 1.00 96.75 198 ASN A CA 1
ATOM 1409 C C . ASN A 1 198 ? 21.258 -3.407 -6.517 1.00 96.75 198 ASN A C 1
ATOM 1411 O O . ASN A 1 198 ? 20.604 -4.208 -5.854 1.00 96.75 198 ASN A O 1
ATOM 1415 N N . ALA A 1 199 ? 22.298 -3.809 -7.255 1.00 94.38 199 ALA A N 1
ATOM 1416 C CA . ALA A 1 199 ? 22.585 -5.217 -7.545 1.00 94.38 199 ALA A CA 1
ATOM 1417 C C . ALA A 1 199 ? 22.727 -6.087 -6.283 1.00 94.38 199 ALA A C 1
ATOM 1419 O O . ALA A 1 199 ? 22.216 -7.204 -6.240 1.00 94.38 199 ALA A O 1
ATOM 1420 N N . ALA A 1 200 ? 23.381 -5.572 -5.237 1.00 93.56 200 ALA A N 1
ATOM 1421 C CA . ALA A 1 200 ? 23.543 -6.293 -3.974 1.00 93.56 200 ALA A CA 1
ATOM 1422 C C . ALA A 1 200 ? 22.198 -6.532 -3.264 1.00 93.56 200 ALA A C 1
ATOM 1424 O O . ALA A 1 200 ? 21.922 -7.646 -2.819 1.00 93.56 200 ALA A O 1
ATOM 1425 N N . GLU A 1 201 ? 21.346 -5.507 -3.198 1.00 93.62 201 GLU A N 1
ATOM 1426 C CA . GLU A 1 201 ? 20.035 -5.595 -2.552 1.00 93.62 201 GLU A CA 1
ATOM 1427 C C . GLU A 1 201 ? 19.066 -6.460 -3.370 1.00 93.62 201 GLU A C 1
ATOM 1429 O O . GLU A 1 201 ? 18.394 -7.328 -2.819 1.00 93.62 201 GLU A O 1
ATOM 1434 N N . MET A 1 202 ? 19.056 -6.312 -4.698 1.00 93.62 202 MET A N 1
ATOM 1435 C CA . MET A 1 202 ? 18.263 -7.151 -5.600 1.00 93.62 202 MET A CA 1
ATOM 1436 C C . MET A 1 202 ? 18.667 -8.628 -5.542 1.00 93.62 202 MET A C 1
ATOM 1438 O O . MET A 1 202 ? 17.801 -9.504 -5.583 1.00 93.62 202 MET A O 1
ATOM 1442 N N . ASN A 1 203 ? 19.963 -8.923 -5.417 1.00 91.69 203 ASN A N 1
ATOM 1443 C CA . ASN A 1 203 ? 20.428 -10.289 -5.206 1.00 91.69 203 ASN A CA 1
ATOM 1444 C C . ASN A 1 203 ? 19.934 -10.838 -3.860 1.00 91.69 203 ASN A C 1
ATOM 1446 O O . ASN A 1 203 ? 19.387 -11.934 -3.809 1.00 91.69 203 ASN A O 1
ATOM 1450 N N . SER A 1 204 ? 20.060 -10.052 -2.789 1.00 90.44 204 SER A N 1
ATOM 1451 C CA . SER A 1 204 ? 19.619 -10.449 -1.447 1.00 90.44 204 SER A CA 1
ATOM 1452 C C . SER A 1 204 ? 18.108 -10.716 -1.371 1.00 90.44 204 SER A C 1
ATOM 1454 O O . SER A 1 204 ? 17.681 -11.747 -0.858 1.00 90.44 204 SER A O 1
ATOM 1456 N N . LEU A 1 205 ? 17.286 -9.815 -1.919 1.00 84.62 205 LEU A N 1
ATOM 1457 C CA . LEU A 1 205 ? 15.825 -9.881 -1.797 1.00 84.62 205 LEU A CA 1
ATOM 1458 C C . LEU A 1 205 ? 15.155 -10.802 -2.829 1.00 84.62 205 LEU A C 1
ATOM 1460 O O . LEU A 1 205 ? 14.093 -11.370 -2.554 1.00 84.62 205 LEU A O 1
ATOM 1464 N N . PHE A 1 206 ? 15.744 -10.924 -4.025 1.00 90.25 206 PHE A N 1
ATOM 1465 C CA . PHE A 1 206 ? 15.102 -11.555 -5.186 1.00 90.25 206 PHE A CA 1
ATOM 1466 C C . PHE A 1 206 ? 15.997 -12.550 -5.942 1.00 90.25 206 PHE A C 1
ATOM 1468 O O . PHE A 1 206 ? 15.563 -13.102 -6.953 1.00 90.25 206 PHE A O 1
ATOM 1475 N N . GLY A 1 207 ? 17.237 -12.784 -5.501 1.00 91.69 207 GLY A N 1
ATOM 1476 C CA . GLY A 1 207 ? 18.171 -13.705 -6.162 1.00 91.69 207 GLY A CA 1
ATOM 1477 C C . GLY A 1 207 ? 18.630 -13.246 -7.550 1.00 91.69 207 GLY A C 1
ATOM 1478 O O . GLY A 1 207 ? 19.052 -14.069 -8.365 1.00 91.69 207 GLY A O 1
ATOM 1479 N N . LYS A 1 208 ? 18.514 -11.947 -7.859 1.00 91.50 208 LYS A N 1
ATOM 1480 C CA . LYS A 1 208 ? 18.871 -11.381 -9.166 1.00 91.50 208 LYS A CA 1
ATOM 1481 C C . LYS A 1 208 ? 20.348 -11.013 -9.216 1.00 91.50 208 LYS A C 1
ATOM 1483 O O . LYS A 1 208 ? 20.797 -10.131 -8.492 1.00 91.50 208 LYS A O 1
ATOM 1488 N N . THR A 1 209 ? 21.099 -11.662 -10.102 1.00 91.31 209 THR A N 1
ATOM 1489 C CA . THR A 1 209 ? 22.559 -11.488 -10.210 1.00 91.31 209 THR A CA 1
ATOM 1490 C C . THR A 1 209 ? 23.004 -10.856 -11.521 1.00 91.31 209 THR A C 1
ATOM 1492 O O . THR A 1 209 ? 24.149 -10.415 -11.621 1.00 91.31 209 THR A O 1
ATOM 1495 N N . GLN A 1 210 ? 22.126 -10.784 -12.525 1.00 88.06 210 GLN A N 1
ATOM 1496 C CA . GLN A 1 210 ? 22.428 -10.209 -13.837 1.00 88.06 210 GLN A CA 1
ATOM 1497 C C . GLN A 1 210 ? 21.190 -9.535 -14.430 1.00 88.06 210 GLN A C 1
ATOM 1499 O O . GLN A 1 210 ? 20.096 -10.075 -14.304 1.00 88.06 210 GLN A O 1
ATOM 1504 N N . ALA A 1 211 ? 21.358 -8.413 -15.136 1.00 85.06 211 ALA A N 1
ATOM 1505 C CA . ALA A 1 211 ? 20.276 -7.761 -15.876 1.00 85.06 211 ALA A CA 1
ATOM 1506 C C . ALA A 1 211 ? 20.373 -7.955 -17.390 1.00 85.06 211 ALA A C 1
ATOM 1508 O O . ALA A 1 211 ? 21.458 -7.957 -17.973 1.00 85.06 211 ALA A O 1
ATOM 1509 N N . ARG A 1 212 ? 19.206 -8.068 -18.028 1.00 82.06 212 ARG A N 1
ATOM 1510 C CA . ARG A 1 212 ? 19.011 -8.070 -19.478 1.00 82.06 212 ARG A CA 1
ATOM 1511 C C . ARG A 1 212 ? 17.856 -7.144 -19.844 1.00 82.06 212 ARG A C 1
ATOM 1513 O O . ARG A 1 212 ? 16.698 -7.425 -19.553 1.00 82.06 212 ARG A O 1
ATOM 1520 N N . ALA A 1 213 ? 18.190 -6.057 -20.531 1.00 77.88 213 ALA A N 1
ATOM 1521 C CA . ALA A 1 213 ? 17.224 -5.112 -21.094 1.00 77.88 213 ALA A CA 1
ATOM 1522 C C . ALA A 1 213 ? 17.032 -5.291 -22.615 1.00 77.88 213 ALA A C 1
ATOM 1524 O O . ALA A 1 213 ? 16.564 -4.381 -23.292 1.00 77.88 213 ALA A O 1
ATOM 1525 N N . VAL A 1 214 ? 17.458 -6.432 -23.169 1.00 74.81 214 VAL A N 1
ATOM 1526 C CA . VAL A 1 214 ? 17.345 -6.747 -24.602 1.00 74.81 214 VAL A CA 1
ATOM 1527 C C . VAL A 1 214 ? 15.994 -7.408 -24.878 1.00 74.81 214 VAL A C 1
ATOM 1529 O O . VAL A 1 214 ? 15.462 -8.106 -24.018 1.00 74.81 214 VAL A O 1
ATOM 1532 N N . ILE A 1 215 ? 15.455 -7.186 -26.081 1.00 66.31 215 ILE A N 1
ATOM 1533 C CA . ILE A 1 215 ? 14.250 -7.857 -26.585 1.00 66.31 215 ILE A CA 1
ATOM 1534 C C . ILE A 1 215 ? 14.493 -9.351 -26.690 1.00 66.31 215 ILE A C 1
ATOM 1536 O O . ILE A 1 215 ? 15.206 -9.820 -27.576 1.00 66.31 215 ILE A O 1
ATOM 1540 N N . ASP A 1 216 ? 13.885 -10.079 -25.766 1.00 68.50 216 ASP A N 1
ATOM 1541 C CA . ASP A 1 216 ? 13.946 -11.525 -25.720 1.00 68.50 216 ASP A CA 1
ATOM 1542 C C . ASP A 1 216 ? 12.719 -12.120 -26.431 1.00 68.50 216 ASP A C 1
ATOM 1544 O O . ASP A 1 216 ? 11.590 -11.706 -26.142 1.00 68.50 216 ASP A O 1
ATOM 1548 N N . PRO A 1 217 ? 12.897 -13.109 -27.329 1.00 67.62 217 PRO A N 1
ATOM 1549 C CA . PRO A 1 217 ? 11.778 -13.806 -27.952 1.00 67.62 217 PRO A CA 1
ATOM 1550 C C . PRO A 1 217 ? 10.861 -14.443 -26.903 1.00 67.62 217 PRO A C 1
ATOM 1552 O O . PRO A 1 217 ? 11.341 -15.072 -25.950 1.00 67.62 217 PRO A O 1
ATOM 1555 N N . LYS A 1 218 ? 9.544 -14.343 -27.113 1.00 67.75 218 LYS A N 1
ATOM 1556 C CA . LYS A 1 218 ? 8.528 -15.026 -26.302 1.00 67.75 218 LYS A CA 1
ATOM 1557 C C . LYS A 1 218 ? 8.831 -16.528 -26.231 1.00 67.75 218 LYS A C 1
ATOM 1559 O O . LYS A 1 218 ? 8.987 -17.180 -27.259 1.00 67.75 218 LYS A O 1
ATOM 1564 N N . GLY A 1 219 ? 8.932 -17.068 -25.015 1.00 64.12 219 GLY A N 1
ATOM 1565 C CA . GLY A 1 219 ? 9.285 -18.475 -24.767 1.00 64.12 219 GLY A CA 1
ATOM 1566 C C . GLY A 1 219 ? 10.770 -18.744 -24.495 1.00 64.12 219 GLY A C 1
ATOM 1567 O O . GLY A 1 219 ? 11.140 -19.889 -24.243 1.00 64.12 219 GLY A O 1
ATOM 1568 N N . SER A 1 220 ? 11.624 -17.717 -24.489 1.00 68.62 220 SER A N 1
ATOM 1569 C CA . SER A 1 220 ? 13.014 -17.869 -24.043 1.00 68.62 220 SER A CA 1
ATOM 1570 C C . SER A 1 220 ? 13.065 -18.215 -22.550 1.00 68.62 220 SER A C 1
ATOM 1572 O O . SER A 1 220 ? 12.660 -17.417 -21.702 1.00 68.62 220 SER A O 1
ATOM 1574 N N . VAL A 1 221 ? 13.576 -19.405 -22.222 1.00 67.25 221 VAL A N 1
ATOM 1575 C CA . VAL A 1 221 ? 13.783 -19.840 -20.834 1.00 67.25 221 VAL A CA 1
ATOM 1576 C C . VAL A 1 221 ? 15.124 -19.301 -20.357 1.00 67.25 221 VAL A C 1
ATOM 1578 O O . VAL A 1 221 ? 16.183 -19.810 -20.721 1.00 67.25 221 VAL A O 1
ATOM 1581 N N . TYR A 1 222 ? 15.077 -18.259 -19.537 1.00 71.94 222 TYR A N 1
ATOM 1582 C CA . TYR A 1 222 ? 16.257 -17.738 -18.861 1.00 71.94 222 TYR A CA 1
ATOM 1583 C C . TYR A 1 222 ? 16.319 -18.251 -17.423 1.00 71.94 222 TYR A C 1
ATOM 1585 O O . TYR A 1 222 ? 15.272 -18.474 -16.811 1.00 71.94 222 TYR A O 1
ATOM 1593 N N . PRO A 1 223 ? 17.525 -18.414 -16.851 1.00 79.56 223 PRO A N 1
ATOM 1594 C CA . PRO A 1 223 ? 17.656 -18.706 -15.431 1.00 79.56 223 PRO A CA 1
ATOM 1595 C C . PRO A 1 223 ? 16.940 -17.642 -14.593 1.00 79.56 223 PRO A C 1
ATOM 1597 O O . PRO A 1 223 ? 17.031 -16.452 -14.889 1.00 79.56 223 PRO A O 1
ATOM 1600 N N . ILE A 1 224 ? 16.275 -18.063 -13.515 1.00 81.94 224 ILE A N 1
ATOM 1601 C CA . ILE A 1 224 ? 15.503 -17.182 -12.617 1.00 81.94 224 ILE A CA 1
ATOM 1602 C C . ILE A 1 224 ? 16.323 -16.019 -12.029 1.00 81.94 224 ILE A C 1
ATOM 1604 O O . ILE A 1 224 ? 15.755 -15.003 -11.629 1.00 81.94 224 ILE A O 1
ATOM 1608 N N . SER A 1 225 ? 17.653 -16.159 -12.012 1.00 86.31 225 SER A N 1
ATOM 1609 C CA . SER A 1 225 ? 18.616 -15.156 -11.552 1.00 86.31 225 SER A CA 1
ATOM 1610 C C . SER A 1 225 ? 18.800 -13.975 -12.510 1.00 86.31 225 SER A C 1
ATOM 1612 O O . SER A 1 225 ? 19.421 -12.977 -12.134 1.00 86.31 225 SER A O 1
ATOM 1614 N N . TYR A 1 226 ? 18.273 -14.065 -13.734 1.00 89.75 226 TYR A N 1
ATOM 1615 C CA . TYR A 1 226 ? 18.245 -12.952 -14.673 1.00 89.75 226 TYR A CA 1
ATOM 1616 C C . TYR A 1 226 ? 17.110 -11.990 -14.343 1.00 89.75 226 TYR A C 1
ATOM 1618 O O . TYR A 1 226 ? 15.991 -12.398 -14.042 1.00 89.75 226 TYR A O 1
ATOM 1626 N N . PHE A 1 227 ? 17.418 -10.705 -14.441 1.00 92.19 227 PHE A N 1
ATOM 1627 C CA . PHE A 1 227 ? 16.506 -9.587 -14.297 1.00 92.19 227 PHE A CA 1
ATOM 1628 C C . PHE A 1 227 ? 16.131 -9.072 -15.688 1.00 92.19 227 PHE A C 1
ATOM 1630 O O . PHE A 1 227 ? 16.982 -8.505 -16.377 1.00 92.19 227 PHE A O 1
ATOM 1637 N N . ARG A 1 228 ? 14.904 -9.345 -16.142 1.00 93.06 228 ARG A N 1
ATOM 1638 C CA . ARG A 1 228 ? 14.482 -9.187 -17.546 1.00 93.06 228 ARG A CA 1
ATOM 1639 C C . ARG A 1 228 ? 13.422 -8.107 -17.698 1.00 93.06 228 ARG A C 1
ATOM 1641 O O . ARG A 1 228 ? 12.397 -8.164 -17.035 1.00 93.06 228 ARG A O 1
ATOM 1648 N N . ILE A 1 229 ? 13.601 -7.183 -18.638 1.00 92.00 229 ILE A N 1
ATOM 1649 C CA . ILE A 1 229 ? 12.659 -6.062 -18.807 1.00 92.00 229 ILE A CA 1
ATOM 1650 C C . ILE A 1 229 ? 11.231 -6.482 -19.200 1.00 92.00 229 ILE A C 1
ATOM 1652 O O . ILE A 1 229 ? 10.291 -5.768 -18.876 1.00 92.00 229 ILE A O 1
ATOM 1656 N N . TYR A 1 230 ? 11.069 -7.640 -19.848 1.00 92.00 230 TYR A N 1
ATOM 1657 C CA . TYR A 1 230 ? 9.772 -8.191 -20.267 1.00 92.00 230 TYR A CA 1
ATOM 1658 C C . TYR A 1 230 ? 9.130 -9.128 -19.240 1.00 92.00 230 TYR A C 1
ATOM 1660 O O . TYR A 1 230 ? 7.999 -9.560 -19.439 1.00 92.00 230 TYR A O 1
ATOM 1668 N N . SER A 1 231 ? 9.839 -9.482 -18.162 1.00 93.75 231 SER A N 1
ATOM 1669 C CA . SER A 1 231 ? 9.236 -10.243 -17.067 1.00 93.75 231 SER A CA 1
ATOM 1670 C C . SER A 1 231 ? 8.345 -9.311 -16.265 1.00 93.75 231 SER A C 1
ATOM 1672 O O . SER A 1 231 ? 8.824 -8.300 -15.761 1.00 93.75 231 SER A O 1
ATOM 1674 N N . ILE A 1 232 ? 7.065 -9.660 -16.127 1.00 95.31 232 ILE A N 1
ATOM 1675 C CA . ILE A 1 232 ? 6.089 -8.888 -15.346 1.00 95.31 232 ILE A CA 1
ATOM 1676 C C . ILE A 1 232 ? 6.643 -8.637 -13.940 1.00 95.31 232 ILE A C 1
ATOM 1678 O O . ILE A 1 232 ? 6.684 -7.497 -13.475 1.00 95.31 232 ILE A O 1
ATOM 1682 N N . ARG A 1 233 ? 7.138 -9.693 -13.284 1.00 96.19 233 ARG A N 1
ATOM 1683 C CA . ARG A 1 233 ? 7.738 -9.616 -11.949 1.00 96.19 233 ARG A CA 1
ATOM 1684 C C . ARG A 1 233 ? 8.956 -8.694 -11.928 1.00 96.19 233 ARG A C 1
ATOM 1686 O O . ARG A 1 233 ? 9.057 -7.847 -11.043 1.00 96.19 233 ARG A O 1
ATOM 1693 N N . ASP A 1 234 ? 9.873 -8.841 -12.878 1.00 96.25 234 ASP A N 1
ATOM 1694 C CA . ASP A 1 234 ? 11.116 -8.068 -12.893 1.00 96.25 234 ASP A CA 1
ATOM 1695 C C . ASP A 1 234 ? 10.885 -6.593 -13.258 1.00 96.25 234 ASP A C 1
ATOM 1697 O O . ASP A 1 234 ? 11.531 -5.722 -12.674 1.00 96.25 234 ASP A O 1
ATOM 1701 N N . SER A 1 235 ? 9.935 -6.279 -14.147 1.00 96.69 235 SER A N 1
ATOM 1702 C CA . SER A 1 235 ? 9.523 -4.896 -14.413 1.00 96.69 235 SER A CA 1
ATOM 1703 C C . SER A 1 235 ? 8.975 -4.237 -13.143 1.00 96.69 235 SER A C 1
ATOM 1705 O O . SER A 1 235 ? 9.367 -3.117 -12.828 1.00 96.69 235 SER A O 1
ATOM 1707 N N . ILE A 1 236 ? 8.121 -4.931 -12.377 1.00 98.31 236 ILE A N 1
ATOM 1708 C CA . ILE A 1 236 ? 7.562 -4.405 -11.117 1.00 98.31 236 ILE A CA 1
ATOM 1709 C C . ILE A 1 236 ? 8.671 -4.190 -10.078 1.00 98.31 236 ILE A C 1
ATOM 1711 O O . ILE A 1 236 ? 8.712 -3.142 -9.434 1.00 98.31 236 ILE A O 1
ATOM 1715 N N . ILE A 1 237 ? 9.613 -5.135 -9.949 1.00 98.12 237 ILE A N 1
ATOM 1716 C CA . ILE A 1 237 ? 10.801 -4.975 -9.092 1.00 98.12 237 ILE A CA 1
ATOM 1717 C C . ILE A 1 237 ? 11.607 -3.739 -9.519 1.00 98.12 237 ILE A C 1
ATOM 1719 O O . ILE A 1 237 ? 11.985 -2.935 -8.666 1.00 98.12 237 ILE A O 1
ATOM 1723 N N . ALA A 1 238 ? 11.856 -3.550 -10.820 1.00 97.88 238 ALA A N 1
ATOM 1724 C CA . ALA A 1 238 ? 12.601 -2.394 -11.321 1.00 97.88 238 ALA A CA 1
ATOM 1725 C C . ALA A 1 238 ? 11.897 -1.081 -10.971 1.00 97.88 238 ALA A C 1
ATOM 1727 O O . ALA A 1 238 ? 12.544 -0.157 -10.478 1.00 97.88 238 ALA A O 1
ATOM 1728 N N . THR A 1 239 ? 10.579 -1.006 -11.162 1.00 98.50 239 THR A N 1
ATOM 1729 C CA . THR A 1 239 ? 9.798 0.173 -10.782 1.00 98.50 239 THR A CA 1
ATOM 1730 C C . THR A 1 239 ? 9.851 0.430 -9.282 1.00 98.50 239 THR A C 1
ATOM 1732 O O . THR A 1 239 ? 10.099 1.565 -8.884 1.00 98.50 239 THR A O 1
ATOM 1735 N N . ALA A 1 240 ? 9.689 -0.592 -8.438 1.00 98.38 240 ALA A N 1
ATOM 1736 C CA . ALA A 1 240 ? 9.745 -0.425 -6.987 1.00 98.38 240 ALA A CA 1
ATOM 1737 C C . ALA A 1 240 ? 11.097 0.157 -6.531 1.00 98.38 240 ALA A C 1
ATOM 1739 O O . ALA A 1 240 ? 11.137 1.116 -5.759 1.00 98.38 240 ALA A O 1
ATOM 1740 N N . PHE A 1 241 ? 12.215 -0.351 -7.063 1.00 98.31 241 PHE A N 1
ATOM 1741 C CA . PHE A 1 241 ? 13.542 0.200 -6.768 1.00 98.31 241 PHE A CA 1
ATOM 1742 C C . PHE A 1 241 ? 13.768 1.594 -7.361 1.00 98.31 241 PHE A C 1
ATOM 1744 O O . PHE A 1 241 ? 14.451 2.414 -6.747 1.00 98.31 241 PHE A O 1
ATOM 1751 N N . LEU A 1 242 ? 13.210 1.885 -8.538 1.00 98.31 242 LEU A N 1
ATOM 1752 C CA . LEU A 1 242 ? 13.271 3.222 -9.124 1.00 98.31 242 LEU A CA 1
ATOM 1753 C C . LEU A 1 242 ? 12.533 4.239 -8.246 1.00 98.31 242 LEU A C 1
ATOM 1755 O O . LEU A 1 242 ? 13.087 5.292 -7.941 1.00 98.31 242 LEU A O 1
ATOM 1759 N N . ILE A 1 243 ? 11.332 3.899 -7.773 1.00 98.38 243 ILE A N 1
ATOM 1760 C CA . ILE A 1 243 ? 10.565 4.714 -6.823 1.00 98.38 243 ILE A CA 1
ATOM 1761 C C . ILE A 1 243 ? 11.354 4.910 -5.530 1.00 98.38 243 ILE A C 1
ATOM 1763 O O . ILE A 1 243 ? 11.471 6.043 -5.074 1.00 98.38 243 ILE A O 1
ATOM 1767 N N . LYS A 1 244 ? 11.933 3.843 -4.962 1.00 97.50 244 LYS A N 1
ATOM 1768 C CA . LYS A 1 244 ? 12.759 3.916 -3.745 1.00 97.50 244 LYS A CA 1
ATOM 1769 C C . LYS A 1 244 ? 13.929 4.886 -3.912 1.00 97.50 244 LYS A C 1
ATOM 1771 O O . LYS A 1 244 ? 14.147 5.747 -3.062 1.00 97.50 244 LYS A O 1
ATOM 1776 N N . ASN A 1 245 ? 14.664 4.770 -5.017 1.00 97.38 245 ASN A N 1
ATOM 1777 C CA . ASN A 1 245 ? 15.792 5.647 -5.321 1.00 97.38 245 ASN A CA 1
ATOM 1778 C C . ASN A 1 245 ? 15.342 7.100 -5.501 1.00 97.38 245 ASN A C 1
ATOM 1780 O O . ASN A 1 245 ? 15.904 7.989 -4.867 1.00 97.38 245 ASN A O 1
ATOM 1784 N N . ASN A 1 246 ? 14.285 7.333 -6.282 1.00 97.62 246 ASN A N 1
ATOM 1785 C CA . ASN A 1 246 ? 13.736 8.671 -6.484 1.00 97.62 246 ASN A CA 1
ATOM 1786 C C . ASN A 1 246 ? 13.249 9.279 -5.163 1.00 97.62 246 ASN A C 1
ATOM 1788 O O . ASN A 1 246 ? 13.558 10.428 -4.876 1.00 97.62 246 ASN A O 1
ATOM 1792 N N . LYS A 1 247 ? 12.538 8.511 -4.329 1.00 96.50 247 LYS A N 1
ATOM 1793 C CA . LYS A 1 247 ? 12.071 8.934 -3.003 1.00 96.50 247 LYS A CA 1
ATOM 1794 C C . LYS A 1 247 ? 13.236 9.387 -2.127 1.00 96.50 247 LYS A C 1
ATOM 1796 O O . LYS A 1 247 ? 13.206 10.500 -1.601 1.00 96.50 247 LYS A O 1
ATOM 1801 N N . ARG A 1 248 ? 14.283 8.561 -2.028 1.00 95.56 248 ARG A N 1
ATOM 1802 C CA . ARG A 1 248 ? 15.500 8.890 -1.277 1.00 95.56 248 ARG A CA 1
ATOM 1803 C C . ARG A 1 248 ? 16.123 10.196 -1.773 1.00 95.56 248 ARG A C 1
ATOM 1805 O O . ARG A 1 248 ? 16.458 11.051 -0.961 1.00 95.56 248 ARG A O 1
ATOM 1812 N N . ASP A 1 249 ? 16.246 10.355 -3.086 1.00 95.81 249 ASP A N 1
ATOM 1813 C CA . ASP A 1 249 ? 16.912 11.508 -3.693 1.00 95.81 249 ASP A CA 1
ATOM 1814 C C . ASP A 1 249 ? 16.051 12.793 -3.623 1.00 95.81 249 ASP A C 1
ATOM 1816 O O . ASP A 1 249 ? 16.589 13.898 -3.556 1.00 95.81 249 ASP A O 1
ATOM 1820 N N . ILE A 1 250 ? 14.718 12.665 -3.605 1.00 95.38 250 ILE A N 1
ATOM 1821 C CA . ILE A 1 250 ? 13.765 13.786 -3.541 1.00 95.38 250 ILE A CA 1
ATOM 1822 C C . ILE A 1 250 ? 13.594 14.307 -2.113 1.00 95.38 250 ILE A C 1
ATOM 1824 O O . ILE A 1 250 ? 13.642 15.522 -1.904 1.00 95.38 250 ILE A O 1
ATOM 1828 N N . ASN A 1 251 ? 13.334 13.425 -1.145 1.00 92.31 251 ASN A N 1
ATOM 1829 C CA . ASN A 1 251 ? 13.051 13.835 0.233 1.00 92.31 251 ASN A CA 1
ATOM 1830 C C . ASN A 1 251 ? 13.485 12.822 1.310 1.00 92.31 251 ASN A C 1
ATOM 1832 O O . ASN A 1 251 ? 13.039 12.949 2.448 1.00 92.31 251 ASN A O 1
ATOM 1836 N N . GLY A 1 252 ? 14.350 11.848 1.000 1.00 90.94 252 GLY A N 1
ATOM 1837 C CA . GLY A 1 252 ? 14.889 10.906 1.990 1.00 90.94 252 GLY A CA 1
ATOM 1838 C C . GLY A 1 252 ? 13.793 10.135 2.728 1.00 90.94 252 GLY A C 1
ATOM 1839 O O . GLY A 1 252 ? 12.897 9.565 2.102 1.00 90.94 252 GLY A O 1
ATOM 1840 N N . ASP A 1 253 ? 13.835 10.196 4.059 1.00 82.19 253 ASP A N 1
ATOM 1841 C CA . ASP A 1 253 ? 12.843 9.603 4.969 1.00 82.19 253 ASP A CA 1
ATOM 1842 C C . ASP A 1 253 ? 11.614 10.509 5.198 1.00 82.19 253 ASP A C 1
ATOM 1844 O O . ASP A 1 253 ? 10.812 10.275 6.097 1.00 82.19 253 ASP A O 1
ATOM 1848 N N . GLY A 1 254 ? 11.454 11.574 4.403 1.00 76.75 254 GLY A N 1
ATOM 1849 C CA . GLY A 1 254 ? 10.288 12.457 4.459 1.00 76.75 254 GLY A CA 1
ATOM 1850 C C . GLY A 1 254 ? 8.968 11.745 4.119 1.00 76.75 254 GLY A C 1
ATOM 1851 O O . GLY A 1 254 ? 8.970 10.598 3.667 1.00 76.75 254 GLY A O 1
ATOM 1852 N N . PRO A 1 255 ? 7.817 12.414 4.281 1.00 83.44 255 PRO A N 1
ATOM 1853 C CA . PRO A 1 255 ? 6.518 11.786 4.065 1.00 83.44 255 PRO A CA 1
ATOM 1854 C C . PRO A 1 255 ? 6.255 11.430 2.592 1.00 83.44 255 PRO A C 1
ATOM 1856 O O . PRO A 1 255 ? 6.872 11.962 1.662 1.00 83.44 255 PRO A O 1
ATOM 1859 N N . TRP A 1 256 ? 5.285 10.539 2.382 1.00 86.56 256 TRP A N 1
ATOM 1860 C CA . TRP A 1 256 ? 4.659 10.280 1.084 1.00 86.56 256 TRP A CA 1
ATOM 1861 C C . TRP A 1 256 ? 3.525 11.285 0.847 1.00 86.56 256 TRP A C 1
ATOM 1863 O O . TRP A 1 256 ? 2.348 10.965 0.982 1.00 86.56 256 TRP A O 1
ATOM 1873 N N . ASP A 1 257 ? 3.890 12.528 0.541 1.00 87.19 257 ASP A N 1
ATOM 1874 C CA . ASP A 1 257 ? 2.940 13.595 0.212 1.00 87.19 257 ASP A CA 1
ATOM 1875 C C . ASP A 1 257 ? 2.758 13.774 -1.308 1.00 87.19 257 ASP A C 1
ATOM 1877 O O . ASP A 1 257 ? 3.488 13.203 -2.128 1.00 87.19 257 ASP A O 1
ATOM 1881 N N . GLN A 1 258 ? 1.774 14.593 -1.694 1.00 93.12 258 GLN A N 1
ATOM 1882 C CA . GLN A 1 258 ? 1.466 14.865 -3.099 1.00 93.12 258 GLN A CA 1
ATOM 1883 C C . GLN A 1 258 ? 2.666 15.440 -3.851 1.00 93.12 258 GLN A C 1
ATOM 1885 O O . GLN A 1 258 ? 2.919 15.064 -4.992 1.00 93.12 258 GLN A O 1
ATOM 1890 N N . ALA A 1 259 ? 3.434 16.333 -3.223 1.00 94.06 259 ALA A N 1
ATOM 1891 C CA . ALA A 1 259 ? 4.599 16.942 -3.856 1.00 94.06 259 ALA A CA 1
ATOM 1892 C C . ALA A 1 259 ? 5.676 15.893 -4.177 1.00 94.06 259 ALA A C 1
ATOM 1894 O O . ALA A 1 259 ? 6.278 15.924 -5.252 1.00 94.06 259 ALA A O 1
ATOM 1895 N N . THR A 1 260 ? 5.896 14.949 -3.267 1.00 96.19 260 THR A N 1
ATOM 1896 C CA . THR A 1 260 ? 6.850 13.851 -3.418 1.00 96.19 260 THR A CA 1
ATOM 1897 C C . THR A 1 260 ? 6.397 12.877 -4.498 1.00 96.19 260 THR A C 1
ATOM 1899 O O . THR A 1 260 ? 7.179 12.565 -5.396 1.00 96.19 260 THR A O 1
ATOM 1902 N N . ILE A 1 261 ? 5.132 12.448 -4.471 1.00 97.31 261 ILE A N 1
ATOM 1903 C CA . ILE A 1 261 ? 4.579 11.529 -5.476 1.00 97.31 261 ILE A CA 1
ATOM 1904 C C . ILE A 1 261 ? 4.580 12.162 -6.870 1.00 97.31 261 ILE A C 1
ATOM 1906 O O . ILE A 1 261 ? 5.025 11.519 -7.820 1.00 97.31 261 ILE A O 1
ATOM 1910 N N . SER A 1 262 ? 4.203 13.436 -6.998 1.00 96.69 262 SER A N 1
ATOM 1911 C CA . SER A 1 262 ? 4.259 14.149 -8.278 1.00 96.69 262 SER A CA 1
ATOM 1912 C C . SER A 1 262 ? 5.680 14.236 -8.840 1.00 96.69 262 SER A C 1
ATOM 1914 O O . SER A 1 262 ? 5.869 14.058 -10.041 1.00 96.69 262 SER A O 1
ATOM 1916 N N . LYS A 1 263 ? 6.700 14.446 -7.995 1.00 97.94 263 LYS A N 1
ATOM 1917 C CA . LYS A 1 263 ? 8.108 14.436 -8.435 1.00 97.94 263 LYS A CA 1
ATOM 1918 C C . LYS A 1 263 ? 8.597 13.041 -8.820 1.00 97.94 263 LYS A C 1
ATOM 1920 O O . LYS A 1 263 ? 9.362 12.910 -9.771 1.00 97.94 263 LYS A O 1
ATOM 1925 N N . ILE A 1 264 ? 8.163 11.998 -8.112 1.00 98.12 264 ILE A N 1
ATOM 1926 C CA . ILE A 1 264 ? 8.470 10.607 -8.476 1.00 98.12 264 ILE A CA 1
ATOM 1927 C C . ILE A 1 264 ? 7.846 10.274 -9.833 1.00 98.12 264 ILE A C 1
ATOM 1929 O O . ILE A 1 264 ? 8.538 9.730 -10.690 1.00 98.12 264 ILE A O 1
ATOM 1933 N N . ALA A 1 265 ? 6.584 10.651 -10.053 1.00 97.69 265 ALA A N 1
ATOM 1934 C CA . ALA A 1 265 ? 5.896 10.490 -11.330 1.00 97.69 265 ALA A CA 1
ATOM 1935 C C . ALA A 1 265 ? 6.592 11.269 -12.460 1.00 97.69 265 ALA A C 1
ATOM 1937 O O . ALA A 1 265 ? 6.845 10.709 -13.522 1.00 97.69 265 ALA A O 1
ATOM 1938 N N . ALA A 1 266 ? 6.989 12.524 -12.219 1.00 97.00 266 ALA A N 1
ATOM 1939 C CA . ALA A 1 266 ? 7.753 13.323 -13.181 1.00 97.00 266 ALA A CA 1
ATOM 1940 C C . ALA A 1 266 ? 9.099 12.671 -13.539 1.00 97.00 266 ALA A C 1
ATOM 1942 O O . ALA A 1 266 ? 9.439 12.562 -14.720 1.00 97.00 266 ALA A O 1
ATOM 1943 N N . ALA A 1 267 ? 9.841 12.181 -12.539 1.00 96.75 267 ALA A N 1
ATOM 1944 C CA . ALA A 1 267 ? 11.100 11.471 -12.749 1.00 96.75 267 ALA A CA 1
ATOM 1945 C C . ALA A 1 267 ? 10.898 10.163 -13.521 1.00 96.75 267 ALA A C 1
ATOM 1947 O O . ALA A 1 267 ? 11.729 9.816 -14.356 1.00 96.75 267 ALA A O 1
ATOM 1948 N N . TYR A 1 268 ? 9.797 9.453 -13.267 1.00 96.50 268 TYR A N 1
ATOM 1949 C CA . TYR A 1 268 ? 9.453 8.228 -13.981 1.00 96.50 268 TYR A CA 1
ATOM 1950 C C . TYR A 1 268 ? 9.139 8.505 -15.456 1.00 96.50 268 TYR A C 1
ATOM 1952 O O . TYR A 1 268 ? 9.741 7.903 -16.340 1.00 96.50 268 TYR A O 1
ATOM 1960 N N . TYR A 1 269 ? 8.247 9.463 -15.713 1.00 94.06 269 TYR A N 1
ATOM 1961 C CA . TYR A 1 269 ? 7.737 9.764 -17.047 1.00 94.06 269 TYR A CA 1
ATOM 1962 C C . TYR A 1 269 ? 8.746 10.516 -17.930 1.00 94.06 269 TYR A C 1
ATOM 1964 O O . TYR A 1 269 ? 8.869 10.238 -19.121 1.00 94.06 269 TYR A O 1
ATOM 1972 N N . SER A 1 270 ? 9.489 11.469 -17.359 1.00 92.50 270 SER A N 1
ATOM 1973 C CA . SER A 1 270 ? 10.377 12.371 -18.112 1.00 92.50 270 SER A CA 1
ATOM 1974 C C . SER A 1 270 ? 11.873 12.178 -17.845 1.00 92.50 270 SER A C 1
ATOM 1976 O O . SER A 1 270 ? 12.701 12.786 -18.524 1.00 92.50 270 SER A O 1
ATOM 1978 N N . GLY A 1 271 ? 12.242 11.350 -16.864 1.00 93.44 271 GLY A N 1
ATOM 1979 C CA . GLY A 1 271 ? 13.628 11.196 -16.414 1.00 93.44 271 GLY A CA 1
ATOM 1980 C C . GLY A 1 271 ? 14.139 12.327 -15.511 1.00 93.44 271 GLY A C 1
ATOM 1981 O O . GLY A 1 271 ? 15.296 12.278 -15.096 1.00 93.44 271 GLY A O 1
ATOM 1982 N N . ASP A 1 272 ? 13.312 13.334 -15.195 1.00 94.62 272 ASP A N 1
ATOM 1983 C CA . ASP A 1 272 ? 13.654 14.468 -14.323 1.00 94.62 272 ASP A CA 1
ATOM 1984 C C . ASP A 1 272 ? 12.546 14.695 -13.271 1.00 94.62 272 ASP A C 1
ATOM 1986 O O . ASP A 1 272 ? 11.388 14.887 -13.646 1.00 94.62 272 ASP A O 1
ATOM 1990 N N . PRO A 1 273 ? 12.852 14.719 -11.958 1.00 95.25 273 PRO A N 1
ATOM 1991 C CA . PRO A 1 273 ? 11.861 15.013 -10.918 1.00 95.25 273 PRO A CA 1
ATOM 1992 C C . PRO A 1 273 ? 11.253 16.421 -11.002 1.00 95.25 273 PRO A C 1
ATOM 1994 O O . PRO A 1 273 ? 10.212 16.664 -10.398 1.00 95.25 273 PRO A O 1
ATOM 1997 N N . ASN A 1 274 ? 11.879 17.354 -11.724 1.00 94.62 274 ASN A N 1
ATOM 1998 C CA . ASN A 1 274 ? 11.320 18.676 -12.032 1.00 94.62 274 ASN A CA 1
ATOM 1999 C C . ASN A 1 274 ? 10.826 18.775 -13.483 1.00 94.62 274 ASN A C 1
ATOM 2001 O O . ASN A 1 274 ? 10.581 19.875 -13.984 1.00 94.62 274 ASN A O 1
ATOM 2005 N N . GLY A 1 275 ? 10.742 17.636 -14.169 1.00 93.00 275 GLY A N 1
ATOM 2006 C CA . GLY A 1 275 ? 10.255 17.533 -15.528 1.00 93.00 275 GLY A CA 1
ATOM 2007 C C . GLY A 1 275 ? 8.733 17.609 -15.614 1.00 93.00 275 GLY A C 1
ATOM 2008 O O . GLY A 1 275 ? 8.044 18.137 -14.741 1.00 93.00 275 GLY A O 1
ATOM 2009 N N . CYS A 1 276 ? 8.199 17.113 -16.723 1.00 92.94 276 CYS A N 1
ATOM 2010 C CA . CYS A 1 276 ? 6.776 17.209 -17.010 1.00 92.94 276 CYS A CA 1
ATOM 2011 C C . CYS A 1 276 ? 6.001 16.040 -16.376 1.00 92.94 276 CYS A C 1
ATOM 2013 O O . CYS A 1 276 ? 6.517 14.930 -16.264 1.00 92.94 276 CYS A O 1
ATOM 2015 N N . THR A 1 277 ? 4.732 16.273 -16.044 1.00 93.44 277 THR A N 1
ATOM 2016 C CA . THR A 1 277 ? 3.767 15.223 -15.670 1.00 93.44 277 THR A CA 1
ATOM 2017 C C . THR A 1 277 ? 2.619 15.105 -16.671 1.00 93.44 277 THR A C 1
ATOM 2019 O O . THR A 1 277 ? 1.792 14.208 -16.559 1.00 93.44 277 THR A O 1
ATOM 2022 N N . LYS A 1 278 ? 2.535 15.992 -17.671 1.00 94.94 278 LYS A N 1
ATOM 2023 C CA . LYS A 1 278 ? 1.434 15.978 -18.640 1.00 94.94 278 LYS A CA 1
ATOM 2024 C C . LYS A 1 278 ? 1.598 14.871 -19.675 1.00 94.94 278 LYS A C 1
ATOM 2026 O O . LYS A 1 278 ? 2.666 14.725 -20.270 1.00 94.94 278 LYS A O 1
ATOM 2031 N N . TYR A 1 279 ? 0.521 14.134 -19.937 1.00 91.38 279 TYR A N 1
ATOM 2032 C CA . TYR A 1 279 ? 0.506 13.044 -20.914 1.00 91.38 279 TYR A CA 1
ATOM 2033 C C . TYR A 1 279 ? -0.770 13.073 -21.788 1.00 91.38 279 TYR A C 1
ATOM 2035 O O . TYR A 1 279 ? -1.778 13.663 -21.388 1.00 91.38 279 TYR A O 1
ATOM 2043 N N . PRO A 1 280 ? -0.735 12.522 -23.024 1.00 86.88 280 PRO A N 1
ATOM 2044 C CA . PRO A 1 280 ? 0.370 11.766 -23.637 1.00 86.88 280 PRO A CA 1
ATOM 2045 C C . PRO A 1 280 ? 1.536 12.636 -24.145 1.00 86.88 280 PRO A C 1
ATOM 2047 O O . PRO A 1 280 ? 2.496 12.118 -24.699 1.00 86.88 280 PRO A O 1
ATOM 2050 N N . SER A 1 281 ? 1.464 13.961 -23.983 1.00 87.38 281 SER A N 1
ATOM 2051 C CA . SER A 1 281 ? 2.535 14.896 -24.341 1.00 87.38 281 SER A CA 1
ATOM 2052 C C . SER A 1 281 ? 2.814 15.864 -23.195 1.00 87.38 281 SER A C 1
ATOM 2054 O O . SER A 1 281 ? 1.879 16.449 -22.651 1.00 87.38 281 SER A O 1
ATOM 2056 N N . CYS A 1 282 ? 4.093 16.117 -22.900 1.00 87.00 282 CYS A N 1
ATOM 2057 C CA . CYS A 1 282 ? 4.505 17.103 -21.896 1.00 87.00 282 CYS A CA 1
ATOM 2058 C C . CYS A 1 282 ? 3.950 18.515 -22.149 1.00 87.00 282 CYS A C 1
ATOM 2060 O O . CYS A 1 282 ? 3.780 19.281 -21.206 1.00 87.00 282 CYS A O 1
ATOM 2062 N N . SER A 1 283 ? 3.747 18.898 -23.414 1.00 88.50 283 SER A N 1
ATOM 2063 C CA . SER A 1 283 ? 3.400 20.275 -23.789 1.00 88.50 283 SER A CA 1
ATOM 2064 C C . SER A 1 283 ? 1.898 20.525 -23.892 1.00 88.50 283 SER A C 1
ATOM 2066 O O . SER A 1 283 ? 1.456 21.657 -23.719 1.00 88.50 283 SER A O 1
ATOM 2068 N N . THR A 1 284 ? 1.118 19.491 -24.204 1.00 89.31 284 THR A N 1
ATOM 2069 C CA . THR A 1 284 ? -0.301 19.622 -24.575 1.00 89.31 284 THR A CA 1
ATOM 2070 C C . THR A 1 284 ? -1.190 18.529 -23.985 1.00 89.31 284 THR A C 1
ATOM 2072 O O . THR A 1 284 ? -2.379 18.481 -24.295 1.00 89.31 284 THR A O 1
ATOM 2075 N N . GLY A 1 285 ? -0.632 17.633 -23.168 1.00 89.44 285 GLY A N 1
ATOM 2076 C CA . GLY A 1 285 ? -1.369 16.544 -22.541 1.00 89.44 285 GLY A CA 1
ATOM 2077 C C . GLY A 1 285 ? -2.471 17.073 -21.616 1.00 89.44 285 GLY A C 1
ATOM 2078 O O . GLY A 1 285 ? -2.169 17.895 -20.748 1.00 89.44 285 GLY A O 1
ATOM 2079 N N . PRO A 1 286 ? -3.732 16.632 -21.779 1.00 93.00 286 PRO A N 1
ATOM 2080 C CA . PRO A 1 286 ? -4.832 17.076 -20.924 1.00 93.00 286 PRO A CA 1
ATOM 2081 C C . PRO A 1 286 ? -4.799 16.421 -19.536 1.00 93.00 286 PRO A C 1
ATOM 2083 O O . PRO A 1 286 ? -5.422 16.934 -18.612 1.00 93.00 286 PRO A O 1
ATOM 2086 N N . ASN A 1 287 ? -4.070 15.312 -19.391 1.00 94.50 287 ASN A N 1
ATOM 2087 C CA . ASN A 1 287 ? -4.014 14.509 -18.173 1.00 94.50 287 ASN A CA 1
ATOM 2088 C C . ASN A 1 287 ? -2.699 14.740 -17.426 1.00 94.50 287 ASN A C 1
ATOM 2090 O O . ASN A 1 287 ? -1.700 15.135 -18.033 1.00 94.50 287 ASN A O 1
ATOM 2094 N N . ASP A 1 288 ? -2.690 14.471 -16.122 1.00 95.62 288 ASP A N 1
ATOM 2095 C CA . ASP A 1 288 ? -1.532 14.664 -15.253 1.00 95.62 288 ASP A CA 1
ATOM 2096 C C . ASP A 1 288 ? -1.141 13.361 -14.549 1.00 95.62 288 ASP A C 1
ATOM 2098 O O . ASP A 1 288 ? -1.880 12.829 -13.728 1.00 95.62 288 ASP A O 1
ATOM 2102 N N . TYR A 1 289 ? 0.044 12.855 -14.879 1.00 96.88 289 TYR A N 1
ATOM 2103 C CA . TYR A 1 289 ? 0.590 11.613 -14.346 1.00 96.88 289 TYR A CA 1
ATOM 2104 C C . TYR A 1 289 ? 0.723 11.694 -12.820 1.00 96.88 289 TYR A C 1
ATOM 2106 O O . TYR A 1 289 ? 0.321 10.778 -12.105 1.00 96.88 289 TYR A O 1
ATOM 2114 N N . GLY A 1 290 ? 1.266 12.802 -12.306 1.00 96.31 290 GLY A N 1
ATOM 2115 C CA . GLY A 1 290 ? 1.469 12.982 -10.870 1.00 96.31 290 GLY A CA 1
ATOM 2116 C C . GLY A 1 290 ? 0.149 12.991 -10.108 1.00 96.31 290 GLY A C 1
ATOM 2117 O O . GLY A 1 290 ? 0.044 12.361 -9.057 1.00 96.31 290 GLY A O 1
ATOM 2118 N N . GLU A 1 291 ? -0.868 13.642 -10.673 1.00 95.75 291 GLU A N 1
ATOM 2119 C CA . GLU A 1 291 ? -2.221 13.665 -10.117 1.00 95.75 291 GLU A CA 1
ATOM 2120 C C . GLU A 1 291 ? -2.877 12.279 -10.117 1.00 95.75 291 GLU A C 1
ATOM 2122 O O . GLU A 1 291 ? -3.417 11.868 -9.094 1.00 95.75 291 GLU A O 1
ATOM 2127 N N . ASP A 1 292 ? -2.780 11.521 -11.211 1.00 96.69 292 ASP A N 1
ATOM 2128 C CA . ASP A 1 292 ? -3.347 10.170 -11.295 1.00 96.69 292 ASP A CA 1
ATOM 2129 C C . ASP A 1 292 ? -2.693 9.200 -10.297 1.00 96.69 292 ASP A C 1
ATOM 2131 O O . ASP A 1 292 ? -3.380 8.430 -9.615 1.00 96.69 292 ASP A O 1
ATOM 2135 N N . VAL A 1 293 ? -1.365 9.254 -10.146 1.00 97.50 293 VAL A N 1
ATOM 2136 C CA . VAL A 1 293 ? -0.653 8.428 -9.156 1.00 97.50 293 VAL A CA 1
ATOM 2137 C C . VAL A 1 293 ? -0.989 8.873 -7.733 1.00 97.50 293 VAL A C 1
ATOM 2139 O O . VAL A 1 293 ? -1.198 8.023 -6.868 1.00 97.50 293 VAL A O 1
ATOM 2142 N N . TRP A 1 294 ? -1.093 10.180 -7.476 1.00 95.56 294 TRP A N 1
ATOM 2143 C CA . TRP A 1 294 ? -1.506 10.700 -6.171 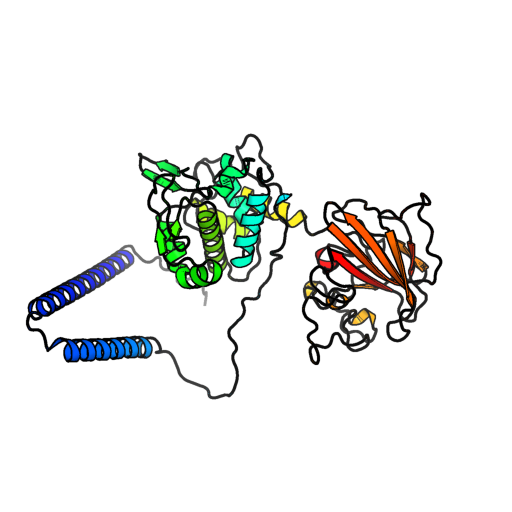1.00 95.56 294 TRP A CA 1
ATOM 2144 C C . TRP A 1 294 ? -2.929 10.276 -5.807 1.00 95.56 294 TRP A C 1
ATOM 2146 O O . TRP A 1 294 ? -3.148 9.761 -4.714 1.00 95.56 294 TRP A O 1
ATOM 2156 N N . ASN A 1 295 ? -3.883 10.420 -6.725 1.00 91.56 295 ASN A N 1
ATOM 2157 C CA . ASN A 1 295 ? -5.268 10.011 -6.504 1.00 91.56 295 ASN A CA 1
ATOM 2158 C C . ASN A 1 295 ? -5.365 8.502 -6.265 1.00 91.56 295 ASN A C 1
ATOM 2160 O O . ASN A 1 295 ? -6.095 8.069 -5.379 1.00 91.56 295 ASN A O 1
ATOM 2164 N N . SER A 1 296 ? -4.574 7.705 -6.989 1.00 94.56 296 SER A N 1
ATOM 2165 C CA . SER A 1 296 ? -4.448 6.264 -6.742 1.00 94.56 296 SER A CA 1
ATOM 2166 C C . SER A 1 296 ? -3.901 5.963 -5.345 1.00 94.56 296 SER A C 1
ATOM 2168 O O . SER A 1 296 ? -4.431 5.104 -4.644 1.00 94.56 296 SER A O 1
ATOM 2170 N N . TYR A 1 297 ? -2.861 6.687 -4.926 1.00 92.50 297 TYR A N 1
ATOM 2171 C CA . TYR A 1 297 ? -2.261 6.542 -3.606 1.00 92.50 297 TYR A CA 1
ATOM 2172 C C . TYR A 1 297 ? -3.254 6.892 -2.497 1.00 92.50 297 TYR A C 1
ATOM 2174 O O . TYR A 1 297 ? -3.521 6.047 -1.650 1.00 92.50 297 TYR A O 1
ATOM 2182 N N . VAL A 1 298 ? -3.860 8.081 -2.539 1.00 85.69 298 VAL A N 1
ATOM 2183 C CA . VAL A 1 298 ? -4.831 8.531 -1.531 1.00 85.69 298 VAL A CA 1
ATOM 2184 C C . VAL A 1 298 ? -6.050 7.622 -1.507 1.00 85.69 298 VAL A C 1
ATOM 2186 O O . VAL A 1 298 ? -6.453 7.194 -0.435 1.00 85.69 298 VAL A O 1
ATOM 2189 N N . ASN A 1 299 ? -6.609 7.244 -2.658 1.00 81.50 299 ASN A N 1
ATOM 2190 C CA . ASN A 1 299 ? -7.758 6.339 -2.691 1.00 81.50 299 ASN A CA 1
ATOM 2191 C C . ASN A 1 299 ? -7.448 4.972 -2.061 1.00 81.50 299 ASN A C 1
ATOM 2193 O O . ASN A 1 299 ? -8.329 4.345 -1.483 1.00 81.50 299 ASN A O 1
ATOM 2197 N N . CYS A 1 300 ? -6.191 4.536 -2.123 1.00 81.50 300 CYS A N 1
ATOM 2198 C CA . CYS A 1 300 ? -5.743 3.306 -1.485 1.00 81.50 300 CYS A CA 1
ATOM 2199 C C . CYS A 1 300 ? -5.275 3.497 -0.029 1.00 81.50 300 CYS A C 1
ATOM 2201 O O . CYS A 1 300 ? -5.205 2.535 0.730 1.00 81.50 300 CYS A O 1
ATOM 2203 N N . GLN A 1 301 ? -5.012 4.737 0.402 1.00 70.25 301 GLN A N 1
ATOM 2204 C CA . GLN A 1 301 ? -4.882 5.085 1.821 1.00 70.25 301 GLN A CA 1
ATOM 2205 C C . GLN A 1 301 ? -6.239 5.076 2.541 1.00 70.25 301 GLN A C 1
ATOM 2207 O O . GLN A 1 301 ? -6.286 4.882 3.752 1.00 70.25 301 GLN A O 1
ATOM 2212 N N . VAL A 1 302 ? -7.350 5.256 1.814 1.00 50.41 302 VAL A N 1
ATOM 2213 C CA . VAL A 1 302 ? -8.716 5.299 2.383 1.00 50.41 302 VAL A CA 1
ATOM 2214 C C . VAL A 1 302 ? -9.190 3.918 2.874 1.00 50.41 302 VAL A C 1
ATOM 2216 O O . VAL A 1 302 ? -10.222 3.806 3.531 1.00 50.41 302 VAL A O 1
ATOM 2219 N N . THR A 1 303 ? -8.402 2.865 2.660 1.00 47.25 303 THR A N 1
ATOM 2220 C CA . THR A 1 303 ? -8.568 1.562 3.315 1.00 47.25 303 THR A CA 1
ATOM 2221 C C . THR A 1 303 ? -7.613 1.369 4.494 1.00 47.25 303 THR A C 1
ATOM 2223 O O . THR A 1 303 ? -7.192 0.244 4.760 1.00 47.25 303 THR A O 1
ATOM 2226 N N . SER A 1 304 ? -7.295 2.423 5.260 1.00 49.66 304 SER A N 1
ATOM 2227 C CA . SER A 1 304 ? -7.051 2.202 6.691 1.00 49.66 304 SER A CA 1
ATOM 2228 C C . SER A 1 304 ? -8.281 1.461 7.197 1.00 49.66 304 SER A C 1
ATOM 2230 O O . SER A 1 304 ? -9.392 1.969 7.030 1.00 49.66 304 SER A O 1
ATOM 2232 N N . LEU A 1 305 ? -8.107 0.238 7.684 1.00 55.94 305 LEU A N 1
ATOM 2233 C CA . LEU A 1 305 ? -9.191 -0.611 8.152 1.00 55.94 305 LEU A CA 1
ATOM 2234 C C . LEU A 1 305 ? -10.073 0.181 9.134 1.00 55.94 305 LEU A C 1
ATOM 2236 O O . LEU A 1 305 ? -9.714 0.322 10.290 1.00 55.94 305 LEU A O 1
ATOM 2240 N N . ALA A 1 306 ? -11.176 0.779 8.685 1.00 59.69 306 ALA A N 1
ATOM 2241 C CA . ALA A 1 306 ? -11.834 1.823 9.468 1.00 59.69 306 ALA A CA 1
ATOM 2242 C C . ALA A 1 306 ? -12.761 1.192 10.503 1.00 59.69 306 ALA A C 1
ATOM 2244 O O . ALA A 1 306 ? -13.744 0.548 10.131 1.00 59.69 306 ALA A O 1
ATOM 2245 N N . SER A 1 307 ? -12.487 1.378 11.790 1.00 70.56 307 SER A N 1
ATOM 2246 C CA . SER A 1 307 ? -13.338 0.853 12.853 1.00 70.56 307 SER A CA 1
ATOM 2247 C C . SER A 1 307 ? -13.890 1.970 13.726 1.00 70.56 307 SER A C 1
ATOM 2249 O O . SER A 1 307 ? -13.150 2.807 14.235 1.00 70.56 307 SER A O 1
ATOM 2251 N N . SER A 1 308 ? -15.216 2.020 13.891 1.00 84.50 308 SER A N 1
ATOM 2252 C CA . SER A 1 308 ? -15.841 3.061 14.716 1.00 84.50 308 SER A CA 1
ATOM 2253 C C . SER A 1 308 ? -15.488 2.893 16.194 1.00 84.50 308 SER A C 1
ATOM 2255 O O . SER A 1 308 ? -15.368 1.773 16.674 1.00 84.50 308 SER A O 1
ATOM 2257 N N . CYS A 1 309 ? -15.422 3.986 16.953 1.00 87.12 309 CYS A N 1
ATOM 2258 C CA . CYS A 1 309 ? -15.173 3.913 18.392 1.00 87.12 309 CYS A CA 1
ATOM 2259 C C . CYS A 1 309 ? -16.288 3.146 19.143 1.00 87.12 309 CYS A C 1
ATOM 2261 O O . CYS A 1 309 ? -17.470 3.439 18.926 1.00 87.12 309 CYS A O 1
ATOM 2263 N N . PRO A 1 310 ? -15.949 2.227 20.069 1.00 89.81 310 PRO A N 1
ATOM 2264 C CA . PRO A 1 310 ? -16.905 1.615 20.995 1.00 89.81 310 PRO A CA 1
ATOM 2265 C C . PRO A 1 310 ? -17.600 2.605 21.939 1.00 89.81 310 PRO A C 1
ATOM 2267 O O . PRO A 1 310 ? -18.595 2.254 22.566 1.00 89.81 310 PRO A O 1
ATOM 2270 N N . ILE A 1 311 ? -17.121 3.847 22.039 1.00 88.56 311 ILE A N 1
ATOM 2271 C CA . ILE A 1 311 ? -17.764 4.927 22.791 1.00 88.56 311 ILE A CA 1
ATOM 2272 C C . ILE A 1 311 ? -18.169 6.048 21.829 1.00 88.56 311 ILE A C 1
ATOM 2274 O O . ILE A 1 311 ? -17.378 6.498 21.003 1.00 88.56 311 ILE A O 1
ATOM 2278 N N . LYS A 1 312 ? -19.423 6.506 21.906 1.00 81.50 312 LYS A N 1
ATOM 2279 C CA . LYS A 1 312 ? -19.926 7.604 21.060 1.00 81.50 312 LYS A CA 1
ATOM 2280 C C . LYS A 1 312 ? -19.551 8.977 21.641 1.00 81.50 312 LYS A C 1
ATOM 2282 O O . LYS A 1 312 ? -19.363 9.104 22.846 1.00 81.50 312 LYS A O 1
ATOM 2287 N N . ASN A 1 313 ? -19.565 10.007 20.786 1.00 67.19 313 ASN A N 1
ATOM 2288 C CA . ASN A 1 313 ? -19.409 11.444 21.099 1.00 67.19 313 ASN A CA 1
ATOM 2289 C C . ASN A 1 313 ? -17.969 11.979 21.252 1.00 67.19 313 ASN A C 1
ATOM 2291 O O . ASN A 1 313 ? -17.698 12.740 22.178 1.00 67.19 313 ASN A O 1
ATOM 2295 N N . ASN A 1 314 ? -17.077 11.661 20.306 1.00 54.19 314 ASN A N 1
ATOM 2296 C CA . ASN A 1 314 ? -15.749 12.290 20.170 1.00 54.19 314 ASN A CA 1
ATOM 2297 C C . ASN A 1 314 ? -14.866 12.214 21.430 1.00 54.19 314 ASN A C 1
ATOM 2299 O O . ASN A 1 314 ? -14.076 13.121 21.694 1.00 54.19 314 ASN A O 1
ATOM 2303 N N . GLN A 1 315 ? -14.998 11.152 22.228 1.00 64.12 315 GLN A N 1
ATOM 2304 C CA . GLN A 1 315 ? -14.014 10.883 23.270 1.00 64.12 315 GLN A CA 1
ATOM 2305 C C . GLN A 1 315 ? -12.732 10.409 22.594 1.00 64.12 315 GLN A C 1
ATOM 2307 O O . GLN A 1 315 ? -12.691 9.331 22.005 1.00 64.12 315 GLN A O 1
ATOM 2312 N N . GLN A 1 316 ? -11.727 11.279 22.630 1.00 65.56 316 GLN A N 1
ATOM 2313 C CA . GLN A 1 316 ? -10.428 11.023 22.033 1.00 65.56 316 GLN A CA 1
ATOM 2314 C C . GLN A 1 316 ? -9.625 10.070 22.908 1.00 65.56 316 GLN A C 1
ATOM 2316 O O . GLN A 1 316 ? -9.695 10.125 24.139 1.00 65.56 316 GLN A O 1
ATOM 2321 N N . ILE A 1 317 ? -8.825 9.240 22.248 1.00 66.12 317 ILE A N 1
ATOM 2322 C CA . ILE A 1 317 ? -7.728 8.502 22.868 1.00 66.12 317 ILE A CA 1
ATOM 2323 C C . ILE A 1 317 ? -6.908 9.477 23.723 1.00 66.12 317 ILE A C 1
ATOM 2325 O O . ILE A 1 317 ? -6.338 10.432 23.193 1.00 66.12 317 ILE A O 1
ATOM 2329 N N . THR A 1 318 ? -6.848 9.258 25.039 1.00 61.75 318 THR A N 1
ATOM 2330 C CA . THR A 1 318 ? -5.968 10.055 25.910 1.00 61.75 318 THR A CA 1
ATOM 2331 C C . THR A 1 318 ? -4.533 9.580 25.828 1.00 61.75 318 THR A C 1
ATOM 2333 O O . THR A 1 318 ? -3.629 10.412 25.812 1.00 61.75 318 THR A O 1
ATOM 2336 N N . CYS A 1 319 ? -4.335 8.264 25.720 1.00 61.38 319 CYS A N 1
ATOM 2337 C CA . CYS A 1 319 ? -3.044 7.647 25.452 1.00 61.38 319 CYS A CA 1
ATOM 2338 C C . CYS A 1 319 ? -3.189 6.518 24.445 1.00 61.38 319 CYS A C 1
ATOM 2340 O O . CYS A 1 319 ? -3.999 5.610 24.646 1.00 61.38 319 CYS A O 1
ATOM 2342 N N . GLY A 1 320 ? -2.418 6.628 23.360 1.00 58.84 320 GLY A N 1
ATOM 2343 C CA . GLY A 1 320 ? -2.368 5.642 22.293 1.00 58.84 320 GLY A CA 1
ATOM 2344 C C . GLY A 1 320 ? -1.781 4.321 22.763 1.00 58.84 320 GLY A C 1
ATOM 2345 O O . GLY A 1 320 ? -1.369 4.159 23.919 1.00 58.84 320 GLY A O 1
ATOM 2346 N N . SER A 1 321 ? -1.763 3.358 21.851 1.00 58.72 321 SER A N 1
ATOM 2347 C CA . SER A 1 321 ? -1.119 2.080 22.119 1.00 58.72 321 SER A CA 1
ATOM 2348 C C . SER A 1 321 ? 0.382 2.231 22.358 1.00 58.72 321 SER A C 1
ATOM 2350 O O . SER A 1 321 ? 1.006 3.222 21.986 1.00 58.72 321 SER A O 1
ATOM 2352 N N . PHE A 1 322 ? 1.015 1.236 22.980 1.00 56.41 322 PHE A N 1
ATOM 2353 C CA . PHE A 1 322 ? 2.477 1.249 23.126 1.00 56.41 322 PHE A CA 1
ATOM 2354 C C . PHE A 1 322 ? 3.196 1.238 21.773 1.00 56.41 322 PHE A C 1
ATOM 2356 O O . PHE A 1 322 ? 4.323 1.719 21.659 1.00 56.41 322 PHE A O 1
ATOM 2363 N N . MET A 1 323 ? 2.525 0.692 20.762 1.00 57.19 323 MET A N 1
ATOM 2364 C CA . MET A 1 323 ? 2.970 0.646 19.378 1.00 57.19 323 MET A CA 1
ATOM 2365 C C . MET A 1 323 ? 2.539 1.875 18.565 1.00 57.19 323 MET A C 1
ATOM 2367 O O . MET A 1 323 ? 2.878 1.948 17.382 1.00 57.19 323 MET A O 1
ATOM 2371 N N . SER A 1 324 ? 1.824 2.830 19.170 1.00 55.44 324 SER A N 1
ATOM 2372 C CA . SER A 1 324 ? 1.311 4.004 18.476 1.00 55.44 324 SER A CA 1
ATOM 2373 C C . SER A 1 324 ? 2.434 4.922 18.021 1.00 55.44 324 SER A C 1
ATOM 2375 O O . SER A 1 324 ? 3.467 5.080 18.682 1.00 55.44 324 SER A O 1
ATOM 2377 N N . ASP A 1 325 ? 2.188 5.638 16.927 1.00 48.12 325 ASP A N 1
ATOM 2378 C CA . ASP A 1 325 ? 2.974 6.822 16.602 1.00 48.12 325 ASP A CA 1
ATOM 2379 C C . ASP A 1 325 ? 2.925 7.806 17.797 1.00 48.12 325 ASP A C 1
ATOM 2381 O O . ASP A 1 325 ? 1.843 8.035 18.360 1.00 48.12 325 ASP A O 1
ATOM 2385 N N . PRO A 1 326 ? 4.065 8.394 18.211 1.00 47.44 326 PRO A N 1
ATOM 2386 C CA . PRO A 1 326 ? 4.119 9.423 19.246 1.00 47.44 326 PRO A CA 1
ATOM 2387 C C . PRO A 1 326 ? 3.095 10.554 19.089 1.00 47.44 326 PRO A C 1
ATOM 2389 O O . PRO A 1 326 ? 2.716 11.150 20.093 1.00 47.44 326 PRO A O 1
ATOM 2392 N N . GLN A 1 327 ? 2.621 10.844 17.872 1.00 44.81 327 GLN A N 1
ATOM 2393 C CA . GLN A 1 327 ? 1.594 11.863 17.624 1.00 44.81 327 GLN A CA 1
ATOM 2394 C C . GLN A 1 327 ? 0.227 11.561 18.268 1.00 44.81 327 GLN A C 1
ATOM 2396 O O . GLN A 1 327 ? -0.545 12.490 18.498 1.00 44.81 327 GLN A O 1
ATOM 2401 N N . PHE A 1 328 ? -0.075 10.292 18.572 1.00 48.50 328 PHE A N 1
ATOM 2402 C CA . PHE A 1 328 ? -1.322 9.880 19.236 1.00 48.50 328 PHE A CA 1
ATOM 2403 C C . PHE A 1 328 ? -1.214 9.872 20.767 1.00 48.50 328 PHE A C 1
ATOM 2405 O O . PHE A 1 328 ? -2.220 9.747 21.465 1.00 48.50 328 PHE A O 1
ATOM 2412 N N . ASN A 1 329 ? -0.007 10.064 21.304 1.00 53.53 329 ASN A N 1
ATOM 2413 C CA . ASN A 1 329 ? 0.211 10.228 22.732 1.00 53.53 329 ASN A CA 1
ATOM 2414 C C . ASN A 1 329 ? -0.020 11.691 23.110 1.00 53.53 329 ASN A C 1
ATOM 2416 O O . ASN A 1 329 ? 0.824 12.557 22.867 1.00 53.53 329 ASN A O 1
ATOM 2420 N N . GLN A 1 330 ? -1.178 11.984 23.706 1.00 51.72 330 GLN A N 1
ATOM 2421 C CA . GLN A 1 330 ? -1.440 13.324 24.223 1.00 51.72 330 GLN A CA 1
ATOM 2422 C C . GLN A 1 330 ? -0.469 13.651 25.371 1.00 51.72 330 GLN A C 1
ATOM 2424 O O . GLN A 1 330 ? 0.103 12.769 26.014 1.00 51.72 330 GLN A O 1
ATOM 2429 N N . SER A 1 331 ? -0.317 14.938 25.699 1.00 46.06 331 SER A N 1
ATOM 2430 C CA . SER A 1 331 ? 0.487 15.398 26.848 1.00 46.06 331 SER A CA 1
ATOM 2431 C C . SER A 1 331 ? 0.070 14.759 28.185 1.00 46.06 331 SER A C 1
ATOM 2433 O O . SER A 1 331 ? 0.864 14.718 29.129 1.00 46.06 331 SER A O 1
ATOM 2435 N N . ALA A 1 332 ? -1.151 14.216 28.241 1.00 46.56 332 ALA A N 1
ATOM 2436 C CA . ALA A 1 332 ? -1.700 13.443 29.343 1.00 46.56 332 ALA A CA 1
ATOM 2437 C C . ALA A 1 332 ? -0.949 12.134 29.631 1.00 46.56 332 ALA A C 1
ATOM 2439 O O . ALA A 1 332 ? -1.030 11.677 30.762 1.00 46.56 332 ALA A O 1
ATOM 2440 N N . CYS A 1 333 ? -0.148 11.582 28.705 1.00 56.03 333 CYS A N 1
ATOM 2441 C CA . CYS A 1 333 ? 0.550 10.292 28.877 1.00 56.03 333 CYS A CA 1
ATOM 2442 C C . CYS A 1 333 ? 1.722 10.287 29.874 1.00 56.03 333 CYS A C 1
ATOM 2444 O O . CYS A 1 333 ? 2.584 9.407 29.859 1.00 56.03 333 CYS A O 1
ATOM 2446 N N . SER A 1 334 ? 1.760 11.290 30.749 1.00 54.19 334 SER A N 1
ATOM 2447 C CA . SER A 1 334 ? 2.742 11.474 31.811 1.00 54.19 334 SER A CA 1
ATOM 2448 C C . SER A 1 334 ? 2.098 11.585 33.203 1.00 54.19 334 SER A C 1
ATOM 2450 O O . SER A 1 334 ? 2.806 11.793 34.193 1.00 54.19 334 SER A O 1
ATOM 2452 N N . GLY A 1 335 ? 0.769 11.450 33.307 1.00 57.94 335 GLY A N 1
ATOM 2453 C CA . GLY A 1 335 ? 0.042 11.590 34.567 1.00 57.94 335 GLY A CA 1
ATOM 2454 C C . GLY A 1 335 ? 0.248 10.418 35.539 1.00 57.94 335 GLY A C 1
ATOM 2455 O O . GLY A 1 335 ? 0.792 9.365 35.192 1.00 57.94 335 GLY A O 1
ATOM 2456 N N . PRO A 1 336 ? -0.137 10.584 36.816 1.00 58.34 336 PRO A N 1
ATOM 2457 C CA . PRO A 1 336 ? -0.045 9.522 37.814 1.00 58.34 336 PRO A CA 1
ATOM 2458 C C . PRO A 1 336 ? -1.126 8.450 37.633 1.00 58.34 336 PRO A C 1
ATOM 2460 O O . PRO A 1 336 ? -0.963 7.350 38.166 1.00 58.34 336 PRO A O 1
ATOM 2463 N N . ASN A 1 337 ? -2.212 8.753 36.909 1.00 60.09 337 ASN A N 1
ATOM 2464 C CA . ASN A 1 337 ? -3.311 7.814 36.760 1.00 60.09 337 ASN A CA 1
ATOM 2465 C C . ASN A 1 337 ? -2.950 6.712 35.762 1.00 60.09 337 ASN A C 1
ATOM 2467 O O . ASN A 1 337 ? -2.198 6.945 34.817 1.00 60.09 337 ASN A O 1
ATOM 2471 N N . PRO A 1 338 ? -3.504 5.507 35.932 1.00 58.06 338 PRO A N 1
ATOM 2472 C CA . PRO A 1 338 ? -3.228 4.404 35.027 1.00 58.06 338 PRO A CA 1
ATOM 2473 C C . PRO A 1 338 ? -3.613 4.720 33.559 1.00 58.06 338 PRO A C 1
ATOM 2475 O O . PRO A 1 338 ? -2.833 4.430 32.658 1.00 58.06 338 PRO A O 1
ATOM 2478 N N . ILE A 1 339 ? -4.737 5.412 33.329 1.00 54.69 339 ILE A N 1
ATOM 2479 C CA . ILE A 1 339 ? -5.187 5.873 31.994 1.00 54.69 339 ILE A CA 1
ATOM 2480 C C . ILE A 1 339 ? -4.264 6.930 31.361 1.00 54.69 339 ILE A C 1
ATOM 2482 O O . ILE A 1 339 ? -4.196 7.061 30.142 1.00 54.69 339 ILE A O 1
ATOM 2486 N N . ASP A 1 340 ? -3.524 7.660 32.200 1.00 52.81 340 ASP A N 1
ATOM 2487 C CA . ASP A 1 340 ? -2.611 8.743 31.823 1.00 52.81 340 ASP A CA 1
ATOM 2488 C C . ASP A 1 340 ? -1.213 8.206 31.479 1.00 52.81 340 ASP A C 1
ATOM 2490 O O . ASP A 1 340 ? -0.241 8.954 31.453 1.00 52.81 340 ASP A O 1
ATOM 2494 N N . ARG A 1 341 ? -1.045 6.892 31.317 1.00 56.09 341 ARG A N 1
ATOM 2495 C CA . ARG A 1 341 ? 0.243 6.273 30.958 1.00 56.09 341 ARG A CA 1
ATOM 2496 C C . ARG A 1 341 ? 0.114 5.276 29.810 1.00 56.09 341 ARG A C 1
ATOM 2498 O O . ARG A 1 341 ? 1.096 4.608 29.482 1.00 56.09 341 ARG A O 1
ATOM 2505 N N . GLY A 1 342 ? -1.088 5.168 29.240 1.00 58.59 342 GLY A N 1
ATOM 2506 C CA . GLY A 1 342 ? -1.489 4.072 28.367 1.00 58.59 342 GLY A CA 1
ATOM 2507 C C . GLY A 1 342 ? -1.464 2.720 29.085 1.00 58.59 342 GLY A C 1
ATOM 2508 O O . GLY A 1 342 ? -0.875 2.556 30.160 1.00 58.59 342 GLY A O 1
ATOM 2509 N N . HIS A 1 343 ? -2.052 1.710 28.453 1.00 61.47 343 HIS A N 1
ATOM 2510 C CA . HIS A 1 343 ? -2.141 0.365 29.022 1.00 61.47 343 HIS A CA 1
ATOM 2511 C C . HIS A 1 343 ? -0.778 -0.307 29.287 1.00 61.47 343 HIS A C 1
ATOM 2513 O O . HIS A 1 343 ? -0.688 -1.305 29.997 1.00 61.47 343 HIS A O 1
ATOM 2519 N N . CYS A 1 344 ? 0.305 0.259 28.752 1.00 57.34 344 CYS A N 1
ATOM 2520 C CA . CYS A 1 344 ? 1.675 -0.202 28.958 1.00 57.34 344 CYS A CA 1
ATOM 2521 C C . CYS A 1 344 ? 2.490 0.642 29.956 1.00 57.34 344 CYS A C 1
ATOM 2523 O O . CYS A 1 344 ? 3.706 0.463 30.073 1.00 57.34 344 CYS A O 1
ATOM 2525 N N . GLY A 1 345 ? 1.849 1.544 30.703 1.00 51.59 345 GLY A N 1
ATOM 2526 C CA . GLY A 1 345 ? 2.489 2.316 31.762 1.00 51.59 345 GLY A CA 1
ATOM 2527 C C . GLY A 1 345 ? 3.019 1.453 32.915 1.00 51.59 345 GLY A C 1
ATOM 2528 O O . GLY A 1 345 ? 2.478 0.393 33.226 1.00 51.59 345 GLY A O 1
ATOM 2529 N N . GLN A 1 346 ? 4.045 1.943 33.627 1.00 42.94 346 GLN A N 1
ATOM 2530 C CA . GLN A 1 346 ? 4.677 1.245 34.768 1.00 42.94 346 GLN A CA 1
ATOM 2531 C C . GLN A 1 346 ? 3.693 0.763 35.857 1.00 42.94 346 GLN A C 1
ATOM 2533 O O . GLN A 1 346 ? 4.029 -0.132 36.627 1.00 42.94 346 GLN A O 1
ATOM 2538 N N . THR A 1 347 ? 2.497 1.352 35.938 1.00 44.38 347 THR A N 1
ATOM 2539 C CA . THR A 1 347 ? 1.464 1.055 36.941 1.00 44.38 347 THR A CA 1
ATOM 2540 C C . THR A 1 347 ? 0.478 -0.045 36.533 1.00 44.38 347 THR A C 1
ATOM 2542 O O . THR A 1 347 ? -0.117 -0.640 37.424 1.00 44.38 347 THR A O 1
ATOM 2545 N N . TYR A 1 348 ? 0.304 -0.331 35.236 1.00 46.50 348 TYR A N 1
ATOM 2546 C CA . TYR A 1 348 ? -0.718 -1.266 34.728 1.00 46.50 348 TYR A CA 1
ATOM 2547 C C . TYR A 1 348 ? -0.258 -2.730 34.649 1.00 46.50 348 TYR A C 1
ATOM 2549 O O . TYR A 1 348 ? -1.038 -3.621 34.329 1.00 46.50 348 TYR A O 1
ATOM 2557 N N . GLY A 1 349 ? 1.007 -2.989 34.976 1.00 43.97 349 GLY A N 1
ATOM 2558 C CA . GLY A 1 349 ? 1.680 -4.217 34.573 1.00 43.97 349 GLY A CA 1
ATOM 2559 C C . GLY A 1 349 ? 2.435 -3.937 33.287 1.00 43.97 349 GLY A C 1
ATOM 2560 O O . GLY A 1 349 ? 1.970 -4.207 32.193 1.00 43.97 349 GLY A O 1
ATOM 2561 N N . SER A 1 350 ? 3.600 -3.326 33.453 1.00 47.38 350 SER A N 1
ATOM 2562 C CA . SER A 1 350 ? 4.736 -3.395 32.540 1.00 47.38 350 SER A CA 1
ATOM 2563 C C . SER A 1 350 ? 4.547 -4.257 31.278 1.00 47.38 350 SER A C 1
ATOM 2565 O O . SER A 1 350 ? 4.749 -5.475 31.311 1.00 47.38 350 SER A O 1
ATOM 2567 N N . CYS A 1 351 ? 4.312 -3.605 30.141 1.00 50.25 351 CYS A N 1
ATOM 2568 C CA . CYS A 1 351 ? 4.774 -4.117 28.854 1.00 50.25 351 CYS A CA 1
ATOM 2569 C C . 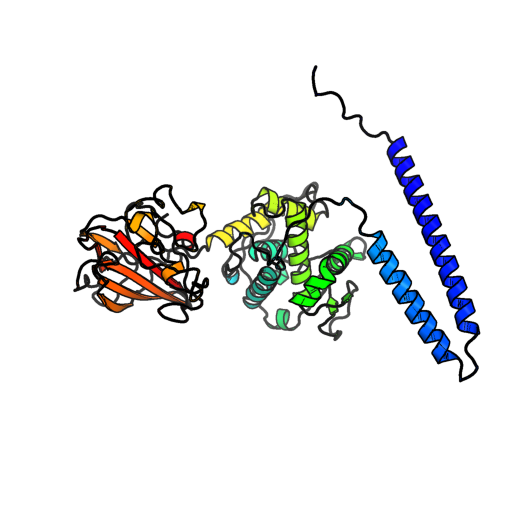CYS A 1 351 ? 6.309 -4.035 28.893 1.00 50.25 351 CYS A C 1
ATOM 2571 O O . CYS A 1 351 ? 6.919 -3.054 28.470 1.00 50.25 351 CYS A O 1
ATOM 2573 N N . PHE A 1 352 ? 6.953 -4.981 29.586 1.00 44.50 352 PHE A N 1
ATOM 2574 C CA . PHE A 1 352 ? 8.391 -4.920 29.818 1.00 44.50 352 PHE A CA 1
ATOM 2575 C C . PHE A 1 352 ? 9.136 -5.115 28.497 1.00 44.50 352 PHE A C 1
ATOM 2577 O O . PHE A 1 352 ? 9.236 -6.218 27.968 1.00 44.50 352 PHE A O 1
ATOM 2584 N N . LYS A 1 353 ? 9.807 -4.055 28.051 1.00 39.78 353 LYS A N 1
ATOM 2585 C CA . LYS A 1 353 ? 11.077 -4.171 27.334 1.00 39.78 353 LYS A CA 1
ATOM 2586 C C . LYS A 1 353 ? 12.120 -4.658 28.355 1.00 39.78 353 LYS A C 1
ATOM 2588 O O . LYS A 1 353 ? 12.716 -3.831 29.040 1.00 39.78 353 LYS A O 1
ATOM 2593 N N . GLY A 1 354 ? 12.304 -5.971 28.554 1.00 37.09 354 GLY A N 1
ATOM 2594 C CA . GLY A 1 354 ? 13.417 -6.396 29.421 1.00 37.09 354 GLY A CA 1
ATOM 2595 C C . GLY A 1 354 ? 13.548 -7.833 29.922 1.00 37.09 354 GLY A C 1
ATOM 2596 O O . GLY A 1 354 ? 14.644 -8.157 30.368 1.00 37.09 354 GLY A O 1
ATOM 2597 N N . THR A 1 355 ? 12.535 -8.705 29.872 1.00 41.16 355 THR A N 1
ATOM 2598 C CA . THR A 1 355 ? 12.732 -10.114 30.310 1.00 41.16 355 THR A CA 1
ATOM 2599 C C . THR A 1 355 ? 12.107 -11.173 29.406 1.00 41.16 355 THR A C 1
ATOM 2601 O O . THR A 1 355 ? 12.615 -12.288 29.365 1.00 41.16 355 THR A O 1
ATOM 2604 N N . VAL A 1 356 ? 11.109 -10.815 28.601 1.00 41.25 356 VAL A N 1
ATOM 2605 C CA . VAL A 1 356 ? 10.731 -11.467 27.338 1.00 41.25 356 VAL A CA 1
ATOM 2606 C C . VAL A 1 356 ? 10.219 -10.320 26.473 1.00 41.25 356 VAL A C 1
ATOM 2608 O O . VAL A 1 356 ? 9.464 -9.497 26.986 1.00 41.25 356 VAL A O 1
ATOM 2611 N N . GLU A 1 357 ? 10.692 -10.174 25.238 1.00 39.78 357 GLU A N 1
ATOM 2612 C CA . GLU A 1 357 ? 10.286 -9.071 24.363 1.00 39.78 357 GLU A CA 1
ATOM 2613 C C . GLU A 1 357 ? 8.752 -8.944 24.346 1.00 39.78 357 GLU A C 1
ATOM 2615 O O . GLU A 1 357 ? 8.046 -9.878 23.962 1.00 39.78 357 GLU A O 1
ATOM 2620 N N . ALA A 1 358 ? 8.225 -7.778 24.734 1.00 45.66 358 ALA A N 1
ATOM 2621 C CA . ALA A 1 358 ? 7.022 -7.282 24.086 1.00 45.66 358 ALA A CA 1
ATOM 2622 C C . ALA A 1 358 ? 7.413 -7.077 22.618 1.00 45.66 358 ALA A C 1
ATOM 2624 O O . ALA A 1 358 ? 7.908 -6.018 22.233 1.00 45.66 358 ALA A O 1
ATOM 2625 N N . THR A 1 359 ? 7.349 -8.155 21.838 1.00 53.47 359 THR A N 1
ATOM 2626 C CA . THR A 1 359 ? 7.442 -8.067 20.389 1.00 53.47 359 THR A CA 1
ATOM 2627 C C . THR A 1 359 ? 6.214 -7.302 19.908 1.00 53.47 359 THR A C 1
ATOM 2629 O O . THR A 1 359 ? 5.202 -7.224 20.616 1.00 53.47 359 THR A O 1
ATOM 2632 N N . ASN A 1 360 ? 6.269 -6.778 18.687 1.00 53.56 360 ASN A N 1
ATOM 2633 C CA . ASN A 1 360 ? 5.131 -6.167 17.987 1.00 53.56 360 ASN A CA 1
ATOM 2634 C C . ASN A 1 360 ? 3.952 -7.142 17.771 1.00 53.56 360 ASN A C 1
ATOM 2636 O O . ASN A 1 360 ? 3.092 -6.877 16.945 1.00 53.56 360 ASN A O 1
ATOM 2640 N N . ASP A 1 361 ? 3.948 -8.288 18.449 1.00 57.53 361 ASP A N 1
ATOM 2641 C CA . ASP A 1 361 ? 2.966 -9.344 18.316 1.00 57.53 361 ASP A CA 1
ATOM 2642 C C . ASP A 1 361 ? 2.103 -9.464 19.578 1.00 57.53 361 ASP A C 1
ATOM 2644 O O . ASP A 1 361 ? 1.143 -10.219 19.580 1.00 57.53 361 ASP A O 1
ATOM 2648 N N . GLN A 1 362 ? 2.416 -8.795 20.695 1.00 72.44 362 GLN A N 1
ATOM 2649 C CA . GLN A 1 362 ? 1.597 -8.931 21.906 1.00 72.44 362 GLN A CA 1
ATOM 2650 C C . GLN A 1 362 ? 0.321 -8.101 21.817 1.00 72.44 362 GLN A C 1
ATOM 2652 O O . GLN A 1 362 ? 0.384 -6.888 21.635 1.00 72.44 362 GLN A O 1
ATOM 2657 N N . ARG A 1 363 ? -0.833 -8.717 22.107 1.00 81.88 363 ARG A N 1
ATOM 2658 C CA . ARG A 1 363 ? -2.137 -8.034 22.113 1.00 81.88 363 ARG A CA 1
ATOM 2659 C C . ARG A 1 363 ? -2.100 -6.708 22.879 1.00 81.88 363 ARG A C 1
ATOM 2661 O O . ARG A 1 363 ? -2.539 -5.682 22.372 1.00 81.88 363 ARG A O 1
ATOM 2668 N N . ARG A 1 364 ? -1.569 -6.740 24.108 1.00 76.81 364 ARG A N 1
ATOM 2669 C CA . ARG A 1 364 ? -1.536 -5.583 25.018 1.00 76.81 364 ARG A CA 1
ATOM 2670 C C . ARG A 1 364 ? -0.688 -4.420 24.493 1.00 76.81 364 ARG A C 1
ATOM 2672 O O . ARG A 1 364 ? -0.955 -3.281 24.859 1.00 76.81 364 ARG A O 1
ATOM 2679 N N . ALA A 1 365 ? 0.294 -4.686 23.629 1.00 71.50 365 ALA A N 1
ATOM 2680 C CA . ALA A 1 365 ? 1.110 -3.641 23.014 1.00 71.50 365 ALA A CA 1
ATOM 2681 C C . ALA A 1 365 ? 0.296 -2.779 22.031 1.00 71.50 365 ALA A C 1
ATOM 2683 O O . ALA A 1 365 ? 0.595 -1.600 21.863 1.00 71.50 365 ALA A O 1
ATOM 2684 N N . HIS A 1 366 ? -0.763 -3.350 21.451 1.00 77.19 366 HIS A N 1
ATOM 2685 C CA . HIS A 1 366 ? -1.671 -2.687 20.516 1.00 77.19 366 HIS A CA 1
ATOM 2686 C C . HIS A 1 366 ? -2.924 -2.114 21.187 1.00 77.19 366 HIS A C 1
ATOM 2688 O O . HIS A 1 366 ? -3.826 -1.653 20.503 1.00 77.19 366 HIS A O 1
ATOM 2694 N N . SER A 1 367 ? -3.061 -2.172 22.510 1.00 82.00 367 SER A N 1
ATOM 2695 C CA . SER A 1 367 ? -4.279 -1.686 23.159 1.00 82.00 367 SER A CA 1
ATOM 2696 C C . SER A 1 367 ? -4.363 -0.165 23.241 1.00 82.00 367 SER A C 1
ATOM 2698 O O . SER A 1 367 ? -3.349 0.472 23.491 1.00 82.00 367 SER A O 1
ATOM 2700 N N . ILE A 1 368 ? -5.573 0.400 23.223 1.00 82.31 368 ILE A N 1
ATOM 2701 C CA . ILE A 1 368 ? -5.818 1.800 23.625 1.00 82.31 368 ILE A CA 1
ATOM 2702 C C . ILE A 1 368 ? -6.710 1.875 24.865 1.00 82.31 368 ILE A C 1
ATOM 2704 O O . ILE A 1 368 ? -7.535 0.987 25.093 1.00 82.31 368 ILE A O 1
ATOM 2708 N N . ASP A 1 369 ? -6.596 2.975 25.609 1.00 83.69 369 ASP A N 1
ATOM 2709 C CA . ASP A 1 369 ? -7.528 3.334 26.679 1.00 83.69 369 ASP A CA 1
ATOM 2710 C C . ASP A 1 369 ? -8.312 4.597 26.297 1.00 83.69 369 ASP A C 1
ATOM 2712 O O . ASP A 1 369 ? -7.743 5.608 25.875 1.00 83.69 369 ASP A O 1
ATOM 2716 N N . VAL A 1 370 ? -9.635 4.544 26.461 1.00 84.88 370 VAL A N 1
ATOM 2717 C CA . VAL A 1 370 ? -10.550 5.649 26.148 1.00 84.88 370 VAL A CA 1
ATOM 2718 C C . VAL A 1 370 ? -11.318 6.029 27.415 1.00 84.88 370 VAL A C 1
ATOM 2720 O O . VAL A 1 370 ? -12.137 5.233 27.892 1.00 84.88 370 VAL A O 1
ATOM 2723 N N . PRO A 1 371 ? -11.080 7.219 27.997 1.00 84.81 371 PRO A N 1
ATOM 2724 C CA . PRO A 1 371 ? -11.760 7.639 29.215 1.00 84.81 371 PRO A CA 1
ATOM 2725 C C . PRO A 1 371 ? -13.249 7.833 28.977 1.00 84.81 371 PRO A C 1
ATOM 2727 O O . PRO A 1 371 ? -13.658 8.477 28.014 1.00 84.81 371 PRO A O 1
ATOM 2730 N N . ALA A 1 372 ? -14.060 7.341 29.907 1.00 87.56 372 ALA A N 1
ATOM 2731 C CA . ALA A 1 372 ? -15.506 7.432 29.820 1.00 87.56 372 ALA A CA 1
ATOM 2732 C C . ALA A 1 372 ? -16.120 7.390 31.222 1.00 87.56 372 ALA A C 1
ATOM 2734 O O . ALA A 1 372 ? -15.613 6.717 32.112 1.00 87.56 372 ALA A O 1
ATOM 2735 N N . ALA A 1 373 ? -17.219 8.112 31.447 1.00 90.19 373 ALA A N 1
ATOM 2736 C CA . ALA A 1 373 ? -17.862 8.127 32.760 1.00 90.19 373 ALA A CA 1
ATOM 2737 C C . ALA A 1 373 ? -18.494 6.755 33.084 1.00 90.19 373 ALA A C 1
ATOM 2739 O O . ALA A 1 373 ? -18.960 6.076 32.160 1.00 90.19 373 ALA A O 1
ATOM 2740 N N . PRO A 1 374 ? -18.599 6.351 34.366 1.00 93.31 374 PRO A N 1
ATOM 2741 C CA . PRO A 1 374 ? -19.351 5.159 34.748 1.00 93.31 374 PRO A CA 1
ATOM 2742 C C . PRO A 1 374 ? -20.774 5.197 34.186 1.00 93.31 374 PRO A C 1
ATOM 2744 O O . PRO A 1 374 ? -21.418 6.246 34.191 1.00 93.31 374 PRO A O 1
ATOM 2747 N N . GLY A 1 375 ? -21.270 4.062 33.696 1.00 92.88 375 GLY A N 1
ATOM 2748 C CA . GLY A 1 375 ? -22.593 3.994 33.069 1.00 92.88 375 GLY A CA 1
ATOM 2749 C C . GLY A 1 375 ? -22.644 4.483 31.615 1.00 92.88 375 GLY A C 1
ATOM 2750 O O . GLY A 1 375 ? -23.687 4.342 30.980 1.00 92.88 375 GLY A O 1
ATOM 2751 N N . THR A 1 376 ? -21.541 4.994 31.049 1.00 94.00 376 THR A N 1
ATOM 2752 C CA . THR A 1 376 ? -21.478 5.328 29.614 1.00 94.00 376 THR A CA 1
ATOM 2753 C C . THR A 1 376 ? -21.724 4.065 28.780 1.00 94.00 376 THR A C 1
ATOM 2755 O O . THR A 1 376 ? -21.055 3.059 29.030 1.00 94.00 376 THR A O 1
ATOM 2758 N N . PRO A 1 377 ? -22.660 4.077 27.811 1.00 94.75 377 PRO A N 1
ATOM 2759 C CA . PRO A 1 377 ? -22.921 2.923 26.955 1.00 94.75 377 PRO A CA 1
ATOM 2760 C C . PRO A 1 377 ? -21.721 2.566 26.079 1.00 94.75 377 PRO A C 1
ATOM 2762 O O . PRO A 1 377 ? -21.101 3.449 25.483 1.00 94.75 377 PRO A O 1
ATOM 2765 N N . VAL A 1 378 ? -21.452 1.267 25.958 1.00 94.75 378 VAL A N 1
ATOM 2766 C CA . VAL A 1 378 ? -20.409 0.713 25.093 1.00 94.75 378 VAL A CA 1
ATOM 2767 C C . VAL A 1 378 ? -21.051 -0.005 23.920 1.00 94.75 378 VAL A C 1
ATOM 2769 O O . VAL A 1 378 ? -21.900 -0.880 24.100 1.00 94.75 378 VAL A O 1
ATOM 2772 N N . TYR A 1 379 ? -20.641 0.393 22.723 1.00 95.06 379 TYR A N 1
ATOM 2773 C CA . TYR A 1 379 ? -21.175 -0.044 21.446 1.00 95.06 379 TYR A CA 1
ATOM 2774 C C . TYR A 1 379 ? -20.208 -0.992 20.748 1.00 95.06 379 TYR A C 1
ATOM 2776 O O . TYR A 1 379 ? -18.992 -0.842 20.864 1.00 95.06 379 TYR A O 1
ATOM 2784 N N . LEU A 1 380 ? -20.729 -1.926 19.958 1.00 95.19 380 LEU A N 1
ATOM 2785 C CA . LEU A 1 380 ? -19.870 -2.712 19.076 1.00 95.19 380 LEU A CA 1
ATOM 2786 C C . LEU A 1 380 ? -19.484 -1.919 17.825 1.00 95.19 380 LEU A C 1
ATOM 2788 O O . LEU A 1 380 ? -20.332 -1.231 17.248 1.00 95.19 380 LEU A O 1
ATOM 2792 N N . PRO A 1 381 ? -18.227 -2.005 17.375 1.00 93.44 381 PRO A N 1
ATOM 2793 C CA . PRO A 1 381 ? -17.739 -1.165 16.305 1.00 93.44 381 PRO A CA 1
ATOM 2794 C C . PRO A 1 381 ? -18.152 -1.692 14.922 1.00 93.44 381 PRO A C 1
ATOM 2796 O O . PRO A 1 381 ? -18.490 -2.864 14.732 1.00 93.44 381 PRO A O 1
ATOM 2799 N N . THR A 1 382 ? -18.139 -0.801 13.935 1.00 89.56 382 THR A N 1
ATOM 2800 C CA . THR A 1 382 ? -18.109 -1.144 12.505 1.00 89.56 382 THR A CA 1
ATOM 2801 C C . THR A 1 382 ? -16.707 -1.598 12.109 1.00 89.56 382 THR A C 1
ATOM 2803 O O . THR A 1 382 ? -15.740 -1.293 12.808 1.00 89.56 382 THR A O 1
ATOM 2806 N N . ILE A 1 383 ? -16.595 -2.324 10.998 1.00 85.00 383 ILE A N 1
ATOM 2807 C CA . ILE A 1 383 ? -15.319 -2.712 10.384 1.00 85.00 383 ILE A CA 1
ATOM 2808 C C . ILE A 1 383 ? -15.357 -2.258 8.931 1.00 85.00 383 ILE A C 1
ATOM 2810 O O . ILE A 1 383 ? -16.304 -2.568 8.214 1.00 85.00 383 ILE A O 1
ATOM 2814 N N . ASN A 1 384 ? -14.354 -1.502 8.497 1.00 79.62 384 ASN A N 1
ATOM 2815 C CA . ASN A 1 384 ? -14.298 -0.855 7.186 1.00 79.62 384 ASN A CA 1
ATOM 2816 C C . ASN A 1 384 ? -15.561 -0.040 6.872 1.00 79.62 384 ASN A C 1
ATOM 2818 O O . ASN A 1 384 ? -16.082 -0.093 5.759 1.00 79.62 384 ASN A O 1
ATOM 2822 N N . ASN A 1 385 ? -16.091 0.674 7.873 1.00 74.25 385 ASN A N 1
ATOM 2823 C CA . ASN A 1 385 ? -17.376 1.388 7.812 1.00 74.25 385 ASN A CA 1
ATOM 2824 C C . ASN A 1 385 ? -18.599 0.505 7.479 1.00 74.25 385 ASN A C 1
ATOM 2826 O O . ASN A 1 385 ? -19.674 1.022 7.173 1.00 74.25 385 ASN A O 1
ATOM 2830 N N . GLN A 1 386 ? -18.470 -0.820 7.555 1.00 78.94 386 GLN A N 1
ATOM 2831 C CA . GLN A 1 386 ? -19.563 -1.765 7.364 1.00 78.94 386 GLN A CA 1
ATOM 2832 C C . GLN A 1 386 ? -20.100 -2.250 8.710 1.00 78.94 386 GLN A C 1
ATOM 2834 O O . GLN A 1 386 ? -19.365 -2.420 9.688 1.00 78.94 386 GLN A O 1
ATOM 2839 N N . THR A 1 387 ? -21.411 -2.487 8.752 1.00 88.19 387 THR A N 1
ATOM 2840 C CA . THR A 1 387 ? -22.045 -3.173 9.881 1.00 88.19 387 THR A CA 1
ATOM 2841 C C . THR A 1 387 ? -21.719 -4.656 9.796 1.00 88.19 387 THR A C 1
ATOM 2843 O O . THR A 1 387 ? -22.043 -5.297 8.798 1.00 88.19 387 THR A O 1
ATOM 2846 N N . VAL A 1 388 ? -21.110 -5.198 10.846 1.00 91.00 388 VAL A N 1
ATOM 2847 C CA . VAL A 1 388 ? -20.805 -6.626 10.968 1.00 91.00 388 VAL A CA 1
ATOM 2848 C C . VAL A 1 388 ? -21.628 -7.250 12.089 1.00 91.00 388 VAL A C 1
ATOM 2850 O O . VAL A 1 388 ? -22.134 -6.554 12.974 1.00 91.00 388 VAL A O 1
ATOM 2853 N N . SER A 1 389 ? -21.789 -8.570 12.022 1.00 94.31 389 SER A N 1
ATOM 2854 C CA . SER A 1 389 ? -22.449 -9.352 13.068 1.00 94.31 389 SER A CA 1
ATOM 2855 C C . SER A 1 389 ? -21.396 -9.896 14.028 1.00 94.31 389 SER A C 1
ATOM 2857 O O . SER A 1 389 ? -20.532 -10.678 13.635 1.00 94.31 389 SER A O 1
ATOM 2859 N N . TRP A 1 390 ? -21.468 -9.453 15.274 1.00 95.50 390 TRP A N 1
ATOM 2860 C CA . TRP A 1 390 ? -20.588 -9.824 16.365 1.00 95.50 390 TRP A CA 1
ATOM 2861 C C . TRP A 1 390 ? -21.219 -10.921 17.219 1.00 95.50 390 TRP A C 1
ATOM 2863 O O . TRP A 1 390 ? -22.329 -10.795 17.741 1.00 95.50 390 TRP A O 1
ATOM 2873 N N . ASN A 1 391 ? -20.458 -11.984 17.421 1.00 94.56 391 ASN A N 1
ATOM 2874 C CA . ASN A 1 391 ? -20.786 -13.074 18.317 1.00 94.56 391 ASN A CA 1
ATOM 2875 C C . ASN A 1 391 ? -20.067 -12.855 19.641 1.00 94.56 391 ASN A C 1
ATOM 2877 O O . ASN A 1 391 ? -18.843 -12.736 19.680 1.00 94.56 391 ASN A O 1
ATOM 2881 N N . TYR A 1 392 ? -20.830 -12.812 20.726 1.00 94.25 392 TYR A N 1
ATOM 2882 C CA . TYR A 1 392 ? -20.268 -12.835 22.066 1.00 94.25 392 TYR A CA 1
ATOM 2883 C C . TYR A 1 392 ? -19.664 -14.216 22.354 1.00 94.25 392 TYR A C 1
ATOM 2885 O O . TYR A 1 392 ? -20.322 -15.232 22.136 1.00 94.25 392 TYR A O 1
ATOM 2893 N N . VAL A 1 393 ? -18.423 -14.247 22.843 1.00 94.06 393 VAL A N 1
ATOM 2894 C CA . VAL A 1 393 ? -17.694 -15.495 23.108 1.00 94.06 393 VAL A CA 1
ATOM 2895 C C . VAL A 1 393 ? -17.632 -15.790 24.599 1.00 94.06 393 VAL A C 1
ATOM 2897 O O . VAL A 1 393 ? -18.043 -16.859 25.043 1.00 94.06 393 VAL A O 1
ATOM 2900 N N . THR A 1 394 ? -17.078 -14.859 25.375 1.00 94.31 394 THR A N 1
ATOM 2901 C CA . THR A 1 394 ? -16.804 -15.070 26.798 1.00 94.31 394 THR A CA 1
ATOM 2902 C C . THR A 1 394 ? -16.610 -13.751 27.540 1.00 94.31 394 THR A C 1
ATOM 2904 O O . THR A 1 394 ? -16.334 -12.711 26.932 1.00 94.31 394 THR A O 1
ATOM 2907 N N . ASN A 1 395 ? -16.711 -13.819 28.866 1.00 92.81 395 ASN A N 1
ATOM 2908 C CA . ASN A 1 395 ? -16.365 -12.749 29.785 1.00 92.81 395 ASN A CA 1
ATOM 2909 C C . ASN A 1 395 ? -15.399 -13.256 30.857 1.00 92.81 395 ASN A C 1
ATOM 2911 O O . ASN A 1 395 ? -15.401 -14.432 31.219 1.00 92.81 395 ASN A O 1
ATOM 2915 N N . TYR A 1 396 ? -14.612 -12.347 31.418 1.00 89.81 396 TYR A N 1
ATOM 2916 C CA . TYR A 1 396 ? -13.692 -12.646 32.513 1.00 89.81 396 TYR A CA 1
ATOM 2917 C C . TYR A 1 396 ? -13.605 -11.474 33.488 1.00 89.81 396 TYR A C 1
ATOM 2919 O O . TYR A 1 396 ? -13.949 -10.338 33.160 1.00 89.81 396 TYR A O 1
ATOM 2927 N N . PHE A 1 397 ? -13.184 -11.760 34.718 1.00 87.94 397 PHE A N 1
ATOM 2928 C CA . PHE A 1 397 ? -12.974 -10.728 35.725 1.00 87.94 397 PHE A CA 1
ATOM 2929 C C . PHE A 1 397 ? -11.646 -10.018 35.471 1.00 87.94 397 PHE A C 1
ATOM 2931 O O . PHE A 1 397 ? -10.628 -10.674 35.249 1.00 87.94 397 PHE A O 1
ATOM 2938 N N . VAL A 1 398 ? -11.656 -8.688 35.523 1.00 80.75 398 VAL A N 1
ATOM 2939 C CA . VAL A 1 398 ? -10.444 -7.877 35.386 1.00 80.75 398 VAL A CA 1
ATOM 2940 C C . VAL A 1 398 ? -9.913 -7.565 36.775 1.00 80.75 398 VAL A C 1
ATOM 2942 O O . VAL A 1 398 ? -10.668 -7.173 37.667 1.00 80.75 398 VAL A O 1
ATOM 2945 N N . LEU A 1 399 ? -8.613 -7.760 36.983 1.00 73.38 399 LEU A N 1
ATOM 2946 C CA . LEU A 1 399 ? -8.005 -7.579 38.296 1.00 73.38 399 LEU A CA 1
ATOM 2947 C C . LEU A 1 399 ? -8.158 -6.126 38.763 1.00 73.38 399 LEU A C 1
ATOM 2949 O O . LEU A 1 399 ? -8.073 -5.185 37.975 1.00 73.38 399 LEU A O 1
ATOM 29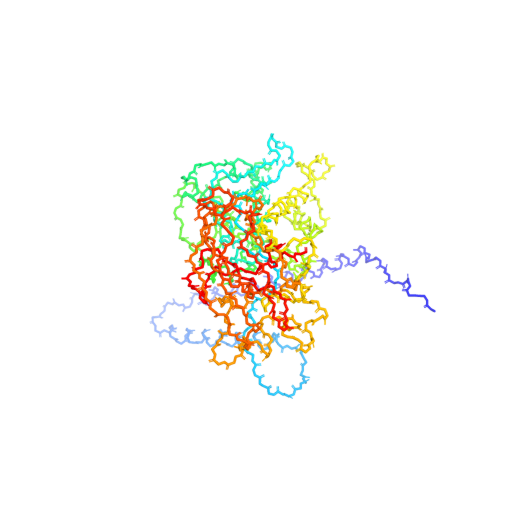53 N N . SER A 1 400 ? -8.345 -5.919 40.067 1.00 68.94 400 SER A N 1
ATOM 2954 C CA . SER A 1 400 ? -8.475 -4.571 40.642 1.00 68.94 400 SER A CA 1
ATOM 2955 C C . SER A 1 400 ? -7.229 -3.707 40.415 1.00 68.94 400 SER A C 1
ATOM 2957 O O . SER A 1 400 ? -7.350 -2.493 40.271 1.00 68.94 400 SER A O 1
ATOM 2959 N N . SER A 1 401 ? -6.048 -4.328 40.331 1.00 66.69 401 SER A N 1
ATOM 2960 C CA . SER A 1 401 ? -4.783 -3.673 39.970 1.00 66.69 401 SER A CA 1
ATOM 2961 C C . SER A 1 401 ? -4.759 -3.151 38.535 1.00 66.69 401 SER A C 1
ATOM 2963 O O . SER A 1 401 ? -4.023 -2.219 38.245 1.00 66.69 401 SER A O 1
ATOM 2965 N N . GLU A 1 402 ? -5.581 -3.720 37.656 1.00 63.53 402 GLU A N 1
ATOM 2966 C CA . GLU A 1 402 ? -5.788 -3.253 36.287 1.00 63.53 402 GLU A CA 1
ATOM 2967 C C . GLU A 1 402 ? -6.990 -2.291 36.226 1.00 63.53 402 GLU A C 1
ATOM 2969 O O . GLU A 1 402 ? -7.531 -2.031 35.172 1.00 63.53 402 GLU A O 1
ATOM 2974 N N . GLY A 1 403 ? -7.485 -1.757 37.343 1.00 71.12 403 GLY A N 1
ATOM 2975 C CA . GLY A 1 403 ? -8.662 -0.880 37.345 1.00 71.12 403 GLY A CA 1
ATOM 2976 C C . GLY A 1 403 ? -9.996 -1.614 37.495 1.00 71.12 403 GLY A C 1
ATOM 2977 O O . GLY A 1 403 ? -11.010 -0.956 37.698 1.00 71.12 403 GLY A O 1
ATOM 2978 N N . GLY A 1 404 ? -10.015 -2.951 37.516 1.00 82.62 404 GLY A N 1
ATOM 2979 C CA . GLY A 1 404 ? -11.198 -3.748 37.856 1.00 82.62 404 GLY A CA 1
ATOM 2980 C C . GLY A 1 404 ? -12.279 -3.800 36.770 1.00 82.62 404 GLY A C 1
ATOM 2981 O O . GLY A 1 404 ? -12.072 -3.386 35.631 1.00 82.62 404 GLY A O 1
ATOM 2982 N N . GLY A 1 405 ? -13.451 -4.331 37.130 1.00 89.19 405 GLY A N 1
ATOM 2983 C CA . GLY A 1 405 ? -14.578 -4.534 36.212 1.00 89.19 405 GLY A CA 1
ATOM 2984 C C . GLY A 1 405 ? -14.525 -5.885 35.493 1.00 89.19 405 GLY A C 1
ATOM 2985 O O . GLY A 1 405 ? -13.978 -6.860 36.011 1.00 89.19 405 GLY A O 1
ATOM 2986 N N . TYR A 1 406 ? -15.132 -5.947 34.310 1.00 92.44 406 TYR A N 1
ATOM 2987 C CA . TYR A 1 406 ? -15.224 -7.155 33.491 1.00 92.44 406 TYR A CA 1
ATOM 2988 C C . TYR A 1 406 ? -14.653 -6.924 32.095 1.00 92.44 406 TYR A C 1
ATOM 2990 O O . TYR A 1 406 ? -14.735 -5.824 31.545 1.00 92.44 406 TYR A O 1
ATOM 2998 N N . GLY A 1 407 ? -14.060 -7.984 31.551 1.00 92.88 407 GLY A N 1
ATOM 2999 C CA . GLY A 1 407 ? -13.614 -8.091 30.173 1.00 92.88 407 GLY A CA 1
ATOM 3000 C C . GLY A 1 407 ? -14.615 -8.896 29.358 1.00 92.88 407 GLY A C 1
ATOM 3001 O O . GLY A 1 407 ? -15.171 -9.868 29.869 1.00 92.88 407 GLY A O 1
ATOM 3002 N N . TYR A 1 408 ? -14.831 -8.503 28.107 1.00 95.25 408 TYR A N 1
ATOM 3003 C CA . TYR A 1 408 ? -15.727 -9.168 27.164 1.00 95.25 408 TYR A CA 1
ATOM 3004 C C . TYR A 1 408 ? -15.028 -9.368 25.820 1.00 95.25 408 TYR A C 1
ATOM 3006 O O . TYR A 1 408 ? -14.334 -8.467 25.346 1.00 95.25 408 TYR A O 1
ATOM 3014 N N . VAL A 1 409 ? -15.233 -10.540 25.214 1.00 95.19 409 VAL A N 1
ATOM 3015 C CA . VAL A 1 409 ? -14.666 -10.913 23.910 1.00 95.19 409 VAL A CA 1
ATOM 3016 C C . VAL A 1 409 ? -15.781 -11.108 22.891 1.00 95.19 409 VAL A C 1
ATOM 3018 O O . VAL A 1 409 ? -16.739 -11.850 23.138 1.00 95.19 409 VAL A O 1
ATOM 3021 N N . PHE A 1 410 ? -15.627 -10.469 21.734 1.00 96.31 410 PHE A N 1
ATOM 3022 C CA . PHE A 1 410 ? -16.530 -10.578 20.595 1.00 96.31 410 PHE A CA 1
ATOM 3023 C C . PHE A 1 410 ? -15.760 -10.996 19.344 1.00 96.31 410 PHE A C 1
ATOM 3025 O O . PHE A 1 410 ? -14.643 -10.533 19.121 1.00 96.31 410 PHE A O 1
ATOM 3032 N N . ILE A 1 411 ? -16.377 -11.835 18.511 1.00 95.81 411 ILE A N 1
ATOM 3033 C CA . ILE A 1 411 ? -15.825 -12.255 17.220 1.00 95.81 411 ILE A CA 1
ATOM 3034 C C . ILE A 1 411 ? -16.803 -11.922 16.097 1.00 95.81 411 ILE A C 1
ATOM 3036 O O . ILE A 1 411 ? -17.990 -12.229 16.196 1.00 95.81 411 ILE A O 1
ATOM 3040 N N . ALA A 1 412 ? -16.309 -11.346 15.008 1.00 94.88 412 ALA A N 1
ATOM 3041 C CA . ALA A 1 412 ? -17.072 -11.110 13.787 1.00 94.88 412 ALA A CA 1
ATOM 3042 C C . ALA A 1 412 ? -16.352 -11.687 12.565 1.00 94.88 412 ALA A C 1
ATOM 3044 O O . ALA A 1 412 ? -15.140 -11.881 12.569 1.00 94.88 412 ALA A O 1
ATOM 3045 N N . THR A 1 413 ? -17.101 -11.927 11.493 1.00 88.62 413 THR A N 1
ATOM 3046 C CA . THR A 1 413 ? -16.538 -12.218 10.170 1.00 88.62 413 THR A CA 1
ATOM 3047 C C . THR A 1 413 ? -16.867 -11.056 9.244 1.00 88.62 413 THR A C 1
ATOM 3049 O O . THR A 1 413 ? -18.033 -10.675 9.122 1.00 88.62 413 THR A O 1
ATOM 3052 N N . ALA A 1 414 ? -15.848 -10.489 8.601 1.00 80.81 414 ALA A N 1
ATOM 3053 C CA . ALA A 1 414 ? -15.991 -9.400 7.641 1.00 80.81 414 ALA A CA 1
ATOM 3054 C C . ALA A 1 414 ? -15.206 -9.752 6.373 1.00 80.81 414 ALA A C 1
ATOM 3056 O O . ALA A 1 414 ? -13.976 -9.803 6.381 1.00 80.81 414 ALA A O 1
ATOM 3057 N N . GLY A 1 415 ? -15.922 -10.040 5.284 1.00 80.06 415 GLY A N 1
ATOM 3058 C CA . GLY A 1 415 ? -15.308 -10.634 4.097 1.00 80.06 415 GLY A CA 1
ATOM 3059 C C . GLY A 1 415 ? -14.743 -12.024 4.408 1.00 80.06 415 GLY A C 1
ATOM 3060 O O . GLY A 1 415 ? -15.462 -12.879 4.922 1.00 80.06 415 GLY A O 1
ATOM 3061 N N . SER A 1 416 ? -13.466 -12.244 4.093 1.00 77.81 416 SER A N 1
ATOM 3062 C CA . SER A 1 416 ? -12.734 -13.479 4.414 1.00 77.81 416 SER A CA 1
ATOM 3063 C C . SER A 1 416 ? -12.052 -13.461 5.783 1.00 77.81 416 SER A C 1
ATOM 3065 O O . SER A 1 416 ? -11.495 -14.479 6.186 1.00 77.81 416 SER A O 1
ATOM 3067 N N . ASP A 1 417 ? -12.056 -12.321 6.474 1.00 83.94 417 ASP A N 1
ATOM 3068 C CA . ASP A 1 417 ? -11.289 -12.123 7.699 1.00 83.94 417 ASP A CA 1
ATOM 3069 C C . ASP A 1 417 ? -12.145 -12.354 8.951 1.00 83.94 417 ASP A C 1
ATOM 3071 O O . ASP A 1 417 ? -13.323 -11.981 9.015 1.00 83.94 417 ASP A O 1
ATOM 3075 N N . ILE A 1 418 ? -11.521 -12.933 9.974 1.00 90.44 418 ILE A N 1
ATOM 3076 C CA . ILE A 1 418 ? -12.050 -13.049 11.331 1.00 90.44 418 ILE A CA 1
ATOM 3077 C C . ILE A 1 418 ? -11.543 -11.861 12.142 1.00 90.44 418 ILE A C 1
ATOM 3079 O O . ILE A 1 418 ? -10.352 -11.571 12.166 1.00 90.44 418 ILE A O 1
ATOM 3083 N N . TRP A 1 419 ? -12.452 -11.195 12.834 1.00 93.44 419 TRP A N 1
ATOM 3084 C CA . TRP A 1 419 ? -12.165 -10.054 13.685 1.00 93.44 419 TRP A CA 1
ATOM 3085 C C . TRP A 1 419 ? -12.428 -10.414 15.130 1.00 93.44 419 TRP A C 1
ATOM 3087 O O . TRP A 1 419 ? -13.493 -10.940 15.442 1.00 93.44 419 TRP A O 1
ATOM 3097 N N . GLU A 1 420 ? -11.484 -10.100 16.006 1.00 95.12 420 GLU A N 1
ATOM 3098 C CA . GLU A 1 420 ? -11.628 -10.270 17.447 1.00 95.12 420 GLU A CA 1
ATOM 3099 C C . GLU A 1 420 ? -11.564 -8.906 18.124 1.00 95.12 420 GLU A C 1
ATOM 3101 O O . GLU A 1 420 ? -10.645 -8.129 17.875 1.00 95.12 420 GLU A O 1
ATOM 3106 N N . LEU A 1 421 ? -12.536 -8.621 18.986 1.00 95.56 421 LEU A N 1
ATOM 3107 C CA . LEU A 1 421 ? -12.608 -7.410 19.791 1.00 95.56 421 LEU A CA 1
ATOM 3108 C C . LEU A 1 421 ? -12.617 -7.799 21.266 1.00 95.56 421 LEU A C 1
ATOM 3110 O O . LEU A 1 421 ? -13.462 -8.589 21.694 1.00 95.56 421 LEU A O 1
ATOM 3114 N N . ARG A 1 422 ? -11.728 -7.195 22.055 1.00 94.38 422 ARG A N 1
ATOM 3115 C CA . ARG A 1 422 ? -11.762 -7.294 23.516 1.00 94.38 422 ARG A CA 1
ATOM 3116 C C . ARG A 1 422 ? -11.963 -5.927 24.133 1.00 94.38 422 ARG A C 1
ATOM 3118 O O . ARG A 1 422 ? -11.274 -4.972 23.784 1.00 94.38 422 ARG A O 1
ATOM 3125 N N . LEU A 1 423 ? -12.910 -5.867 25.059 1.00 94.00 423 LEU A N 1
ATOM 3126 C CA . LEU A 1 423 ? -13.272 -4.661 25.789 1.00 94.00 423 LEU A CA 1
ATOM 3127 C C . LEU A 1 423 ? -13.164 -4.946 27.285 1.00 94.00 423 LEU A C 1
ATOM 3129 O O . LEU A 1 423 ? -13.755 -5.919 27.750 1.00 94.00 423 LEU A O 1
ATOM 3133 N N . LEU A 1 424 ? -12.418 -4.134 28.035 1.00 92.06 424 LEU A N 1
ATOM 3134 C CA . LEU A 1 424 ? -12.228 -4.303 29.483 1.00 92.06 424 LEU A CA 1
ATOM 3135 C C . LEU A 1 424 ? -12.710 -3.064 30.256 1.00 92.06 424 LEU A C 1
ATOM 3137 O O . LEU A 1 424 ? -12.984 -2.014 29.674 1.00 92.06 424 LEU A O 1
ATOM 3141 N N . HIS A 1 425 ? -12.816 -3.222 31.579 1.00 91.88 425 HIS A N 1
ATOM 3142 C CA . HIS A 1 425 ? -13.328 -2.232 32.544 1.00 91.88 425 HIS A CA 1
ATOM 3143 C C . HIS A 1 425 ? -14.819 -1.928 32.383 1.00 91.88 425 HIS A C 1
ATOM 3145 O O . HIS A 1 425 ? -15.307 -0.819 32.606 1.00 91.88 425 HIS A O 1
ATOM 3151 N N . LEU A 1 426 ? -15.568 -2.969 32.030 1.00 94.75 426 LEU A N 1
ATOM 3152 C CA . LEU A 1 426 ? -16.996 -2.903 31.773 1.00 94.75 426 LEU A CA 1
ATOM 3153 C C . LEU A 1 426 ? -17.816 -3.412 32.962 1.00 94.75 426 LEU A C 1
ATOM 3155 O O . LEU A 1 426 ? -17.324 -4.165 33.809 1.00 94.75 426 LEU A O 1
ATOM 3159 N N . SER A 1 427 ? -19.071 -2.9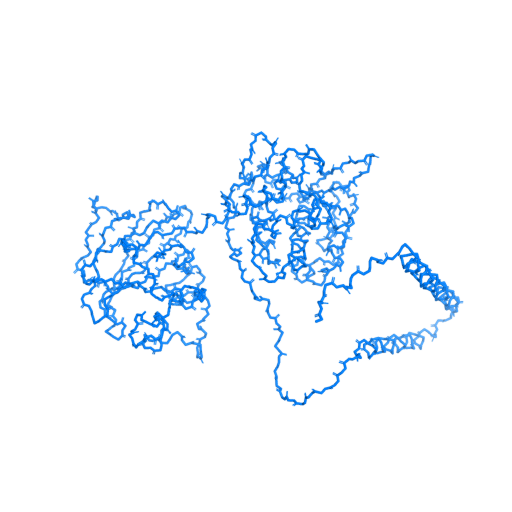75 33.040 1.00 94.44 427 SER A N 1
ATOM 3160 C CA . SER A 1 427 ? -20.022 -3.385 34.075 1.00 94.44 427 SER A CA 1
ATOM 3161 C C . SER A 1 427 ? -20.226 -4.908 34.091 1.00 94.44 427 SER A C 1
ATOM 3163 O O . SER A 1 427 ? -20.093 -5.557 33.046 1.00 94.44 427 SER A O 1
ATOM 3165 N N . PRO A 1 428 ? -20.555 -5.492 35.262 1.00 90.56 428 PRO A N 1
ATOM 3166 C CA . PRO A 1 428 ? -20.815 -6.922 35.395 1.00 90.56 428 PRO A CA 1
ATOM 3167 C C . PRO A 1 428 ? -21.955 -7.406 34.490 1.00 90.56 428 PRO A C 1
ATOM 3169 O O . PRO A 1 428 ? -22.840 -6.617 34.152 1.00 90.56 428 PRO A O 1
ATOM 3172 N N . PRO A 1 429 ? -21.963 -8.704 34.141 1.00 84.50 429 PRO A N 1
ATOM 3173 C CA . PRO A 1 429 ? -23.050 -9.316 33.386 1.00 84.50 429 PRO A CA 1
ATOM 3174 C C . PRO A 1 429 ? -24.401 -9.228 34.129 1.00 84.50 429 PRO A C 1
ATOM 3176 O O . PRO A 1 429 ? -24.423 -9.063 35.354 1.00 84.50 429 PRO A O 1
ATOM 3179 N N . PRO A 1 430 ? -25.533 -9.411 33.418 1.00 86.25 430 PRO A N 1
ATOM 3180 C CA . PRO A 1 430 ? -25.629 -9.828 32.014 1.00 86.25 430 PRO A CA 1
ATOM 3181 C C . PRO A 1 430 ? -25.339 -8.698 31.017 1.00 86.25 430 PRO A C 1
ATOM 3183 O O . PRO A 1 430 ? -25.592 -7.529 31.299 1.00 86.25 430 PRO A O 1
ATOM 3186 N N . LEU A 1 431 ? -24.840 -9.064 29.830 1.00 90.50 431 LEU A N 1
ATOM 3187 C CA . LEU A 1 431 ? -24.817 -8.147 28.690 1.00 90.50 431 LEU A CA 1
ATOM 3188 C C . LEU A 1 431 ? -26.249 -7.735 28.329 1.00 90.50 431 LEU A C 1
ATOM 3190 O O . LEU A 1 431 ? -27.192 -8.521 28.468 1.00 90.50 431 LEU A O 1
ATOM 3194 N N . ILE A 1 432 ? -26.402 -6.513 27.826 1.00 91.50 432 ILE A N 1
ATOM 3195 C CA . ILE A 1 432 ? -27.651 -6.068 27.208 1.00 91.50 432 ILE A CA 1
ATOM 3196 C C . ILE A 1 432 ? -27.882 -6.980 25.997 1.00 91.50 432 ILE A C 1
ATOM 3198 O O . ILE A 1 432 ? -26.965 -7.112 25.192 1.00 91.50 432 ILE A O 1
ATOM 3202 N N . PRO A 1 433 ? -29.026 -7.671 25.867 1.00 89.00 433 PRO A N 1
ATOM 3203 C CA . PRO A 1 433 ? -29.258 -8.587 24.755 1.00 89.00 433 PRO A CA 1
ATOM 3204 C C . PRO A 1 433 ? -29.332 -7.830 23.418 1.00 89.00 433 PRO A C 1
ATOM 3206 O O . PRO A 1 433 ? -29.744 -6.666 23.403 1.00 89.00 433 PRO A O 1
ATOM 3209 N N . PRO A 1 434 ? -28.965 -8.471 22.292 1.00 87.50 434 PRO A N 1
ATOM 3210 C CA . PRO A 1 434 ? -29.058 -7.844 20.979 1.00 87.50 434 PRO A CA 1
ATOM 3211 C C . PRO A 1 434 ? -30.507 -7.472 20.663 1.00 87.50 434 PRO A C 1
ATOM 3213 O O . PRO A 1 434 ? -31.446 -8.166 21.062 1.00 87.50 434 PRO A O 1
ATOM 3216 N N . SER A 1 435 ? -30.688 -6.384 19.917 1.00 77.94 435 SER A N 1
ATOM 3217 C CA . SER A 1 435 ? -32.014 -5.834 19.603 1.00 77.94 435 SER A CA 1
ATOM 3218 C C . SER A 1 435 ? -32.907 -6.807 18.820 1.00 77.94 435 SER A C 1
ATOM 3220 O O . SER A 1 435 ? -34.127 -6.781 18.977 1.00 77.94 435 SER A O 1
ATOM 3222 N N . ASP A 1 436 ? -32.307 -7.699 18.026 1.00 78.12 436 ASP A N 1
ATOM 3223 C CA . ASP A 1 436 ? -33.001 -8.760 17.286 1.00 78.12 436 ASP A CA 1
ATOM 3224 C C . ASP A 1 436 ? -33.051 -10.115 18.016 1.00 78.12 436 ASP A C 1
ATOM 3226 O O . ASP A 1 436 ? -33.603 -11.081 17.491 1.00 78.12 436 ASP A O 1
ATOM 3230 N N . GLY A 1 437 ? -32.493 -10.192 19.229 1.00 79.50 437 GLY A N 1
ATOM 3231 C CA . GLY A 1 437 ? -32.484 -11.391 20.066 1.00 79.50 437 GLY A CA 1
ATOM 3232 C C . GLY A 1 437 ? -31.555 -12.514 19.596 1.00 79.50 437 GLY A C 1
ATOM 3233 O O . GLY A 1 437 ? -31.535 -13.565 20.235 1.00 79.50 437 GLY A O 1
ATOM 3234 N N . THR A 1 438 ? -30.789 -12.322 18.516 1.00 78.81 438 THR A N 1
ATOM 3235 C CA . THR A 1 438 ? -29.985 -13.393 17.905 1.00 78.81 438 THR A CA 1
ATOM 3236 C C . THR A 1 438 ? -28.497 -13.087 17.841 1.00 78.81 438 THR A C 1
ATOM 3238 O O . THR A 1 438 ? -27.687 -13.930 18.225 1.00 78.81 438 THR A O 1
ATOM 3241 N N . THR A 1 439 ? -28.098 -11.905 17.374 1.00 87.06 439 THR A N 1
ATOM 3242 C CA . THR A 1 439 ? -26.681 -11.572 17.186 1.00 87.06 439 THR A CA 1
ATOM 3243 C C . THR A 1 439 ? -26.479 -10.081 17.364 1.00 87.06 439 THR A C 1
ATOM 3245 O O . THR A 1 439 ? -27.314 -9.284 16.945 1.00 87.06 439 THR A O 1
ATOM 3248 N N . TYR A 1 440 ? -25.368 -9.690 17.979 1.00 94.44 440 TYR A N 1
ATOM 3249 C CA . TYR A 1 440 ? -25.061 -8.275 18.095 1.00 94.44 440 TYR A CA 1
ATOM 3250 C C . TYR A 1 440 ? -24.628 -7.718 16.747 1.00 94.44 440 TYR A C 1
ATOM 3252 O O . TYR A 1 440 ? -23.836 -8.331 16.036 1.00 94.44 440 TYR A O 1
ATOM 3260 N N . LYS A 1 441 ? -25.102 -6.532 16.396 1.00 93.88 441 LYS A N 1
ATOM 3261 C CA . LYS A 1 441 ? -24.652 -5.800 15.212 1.00 93.88 441 LYS A CA 1
ATOM 3262 C C . LYS A 1 441 ? -23.751 -4.651 15.623 1.00 93.88 441 LYS A C 1
ATOM 3264 O O . LYS A 1 441 ? -23.831 -4.145 16.742 1.00 93.88 441 LYS A O 1
ATOM 3269 N N . SER A 1 442 ? -22.896 -4.205 14.707 1.00 93.50 442 SER A N 1
ATOM 3270 C CA . SER A 1 442 ? -22.221 -2.917 14.878 1.00 93.50 442 SER A CA 1
ATOM 3271 C C . SER A 1 442 ? -23.242 -1.835 15.241 1.00 93.50 442 SER A C 1
ATOM 3273 O O . SER A 1 442 ? -24.283 -1.708 14.599 1.00 93.50 442 SER A O 1
ATOM 3275 N N . GLY A 1 443 ? -22.940 -1.055 16.274 1.00 90.38 443 GLY A N 1
ATOM 3276 C CA . GLY A 1 443 ? -23.821 -0.025 16.811 1.00 90.38 443 GLY A CA 1
ATOM 3277 C C . GLY A 1 443 ? -24.789 -0.489 17.902 1.00 90.38 443 GLY A C 1
ATOM 3278 O O . GLY A 1 443 ? -25.411 0.385 18.510 1.00 90.38 443 GLY A O 1
ATOM 3279 N N . ASP A 1 444 ? -24.892 -1.788 18.200 1.00 93.31 444 ASP A N 1
ATOM 3280 C CA . ASP A 1 444 ? -25.619 -2.269 19.380 1.00 93.31 444 ASP A CA 1
ATOM 3281 C C . ASP A 1 444 ? -24.860 -1.919 20.662 1.00 93.31 444 ASP A C 1
ATOM 3283 O O . ASP A 1 444 ? -23.630 -1.996 20.709 1.00 93.31 444 ASP A O 1
ATOM 3287 N N . VAL A 1 445 ? -25.602 -1.562 21.713 1.00 94.31 445 VAL A N 1
ATOM 3288 C CA . VAL A 1 445 ? -25.055 -1.406 23.065 1.00 94.31 445 VAL A CA 1
ATOM 3289 C C . VAL A 1 445 ? -24.948 -2.782 23.708 1.00 94.31 445 VAL A C 1
ATOM 3291 O O . VAL A 1 445 ? -25.944 -3.494 23.798 1.00 94.31 445 VAL A O 1
ATOM 3294 N N . VAL A 1 446 ? -23.764 -3.129 24.206 1.00 94.94 446 VAL A N 1
ATOM 3295 C CA . VAL A 1 446 ? -23.526 -4.422 24.867 1.00 94.94 446 VAL A CA 1
ATOM 3296 C C . VAL A 1 446 ? -23.499 -4.311 26.385 1.00 94.94 446 VAL A C 1
ATOM 3298 O O . VAL A 1 446 ? -23.962 -5.207 27.083 1.00 94.94 446 VAL A O 1
ATOM 3301 N N . THR A 1 447 ? -22.981 -3.209 26.918 1.00 95.88 447 THR A N 1
ATOM 3302 C CA . THR A 1 447 ? -22.885 -2.956 28.361 1.00 95.88 447 THR A CA 1
ATOM 3303 C C . THR A 1 447 ? -22.560 -1.481 28.599 1.00 95.88 447 THR A C 1
ATOM 3305 O O . THR A 1 447 ? -22.655 -0.659 27.685 1.00 95.88 447 THR A O 1
ATOM 3308 N N . THR A 1 448 ? -22.181 -1.130 29.821 1.00 95.88 448 THR A N 1
ATOM 3309 C CA . THR A 1 448 ? -21.692 0.196 30.185 1.00 95.88 448 THR A CA 1
ATOM 3310 C C . THR A 1 448 ? -20.300 0.125 30.800 1.00 95.88 448 THR A C 1
ATOM 3312 O O . THR A 1 448 ? -19.862 -0.932 31.250 1.00 95.88 448 THR A O 1
ATOM 3315 N N . ILE A 1 449 ? -19.628 1.267 30.898 1.00 93.56 449 ILE A N 1
ATOM 3316 C CA . ILE A 1 449 ? -18.391 1.412 31.677 1.00 93.56 449 ILE A CA 1
ATOM 3317 C C . ILE A 1 449 ? -18.657 1.114 33.153 1.00 93.56 449 ILE A C 1
ATOM 3319 O O . ILE A 1 449 ? -19.652 1.594 33.712 1.00 93.56 449 ILE A O 1
ATOM 3323 N N . ALA A 1 450 ? -17.770 0.341 33.783 1.00 91.75 450 ALA A N 1
ATOM 3324 C CA . ALA A 1 450 ? -17.865 0.032 35.202 1.00 91.75 450 ALA A CA 1
ATOM 3325 C C . ALA A 1 450 ? -17.583 1.263 36.076 1.00 91.75 450 ALA A C 1
ATOM 3327 O O . ALA A 1 450 ? -16.791 2.143 35.741 1.00 91.75 450 ALA A O 1
ATOM 3328 N N . ALA A 1 451 ? -18.199 1.291 37.257 1.00 90.88 451 ALA A N 1
ATOM 3329 C CA . ALA A 1 451 ? -17.851 2.243 38.303 1.00 90.88 451 ALA A CA 1
ATOM 3330 C C . ALA A 1 451 ? -16.553 1.803 38.997 1.00 90.88 451 ALA A C 1
ATOM 3332 O O . ALA A 1 451 ? -16.578 1.071 39.985 1.00 90.88 451 ALA A O 1
ATOM 3333 N N . THR A 1 452 ? -15.419 2.229 38.449 1.00 84.12 452 THR A N 1
ATOM 3334 C CA . THR A 1 452 ? -14.079 1.962 38.985 1.00 84.12 452 THR A CA 1
ATOM 3335 C C . THR A 1 452 ? -13.413 3.264 39.431 1.00 84.12 452 THR A C 1
ATOM 3337 O O . THR A 1 452 ? -13.918 4.358 39.177 1.00 84.12 452 THR A O 1
ATOM 3340 N N . SER A 1 453 ? -12.262 3.161 40.099 1.00 81.06 453 SER A N 1
ATOM 3341 C CA . SER A 1 453 ? -11.461 4.325 40.507 1.00 81.06 453 SER A CA 1
ATOM 3342 C C . SER A 1 453 ? -11.007 5.180 39.317 1.00 81.06 453 SER A C 1
ATOM 3344 O O . SER A 1 453 ? -10.769 6.374 39.476 1.00 81.06 453 SER A O 1
ATOM 3346 N N . TYR A 1 454 ? -10.896 4.561 38.138 1.00 79.25 454 TYR A N 1
ATOM 3347 C CA . TYR A 1 454 ? -10.495 5.181 36.880 1.00 79.25 454 TYR A CA 1
ATOM 3348 C C . TYR A 1 454 ? -11.426 4.663 35.785 1.00 79.25 454 TYR A C 1
ATOM 3350 O O . TYR A 1 454 ? -11.138 3.631 35.186 1.00 79.25 454 TYR A O 1
ATOM 3358 N N . PRO A 1 455 ? -12.578 5.299 35.552 1.00 85.00 455 PRO A N 1
ATOM 3359 C CA . PRO A 1 455 ? -13.545 4.799 34.588 1.00 85.00 455 PRO A CA 1
ATOM 3360 C C . PRO A 1 455 ? -13.076 5.106 33.156 1.00 85.00 455 PRO A C 1
ATOM 3362 O O . PRO A 1 455 ? -12.809 6.249 32.785 1.00 85.00 455 PRO A O 1
ATOM 3365 N N . HIS A 1 456 ? -12.911 4.048 32.369 1.00 87.81 456 HIS A N 1
ATOM 3366 C CA . HIS A 1 456 ? -12.481 4.059 30.970 1.00 87.81 456 HIS A CA 1
ATOM 3367 C C . HIS A 1 456 ? -12.905 2.741 30.318 1.00 87.81 456 HIS A C 1
ATOM 3369 O O . HIS A 1 456 ? -13.343 1.824 31.014 1.00 87.81 456 HIS A O 1
ATOM 3375 N N . VAL A 1 457 ? -12.774 2.642 28.997 1.00 89.38 457 VAL A N 1
ATOM 3376 C CA . VAL A 1 457 ? -12.755 1.356 28.296 1.00 89.38 457 VAL A CA 1
ATOM 3377 C C . VAL A 1 457 ? -11.360 1.108 27.764 1.00 89.38 457 VAL A C 1
ATOM 3379 O O . VAL A 1 457 ? -10.722 1.995 27.201 1.00 89.38 457 VAL A O 1
ATOM 3382 N N . HIS A 1 458 ? -10.920 -0.123 27.928 1.00 87.94 458 HIS A N 1
ATOM 3383 C CA . HIS A 1 458 ? -9.708 -0.622 27.317 1.00 87.94 458 HIS A CA 1
ATOM 3384 C C . HIS A 1 458 ? -10.076 -1.448 26.090 1.00 87.94 458 HIS A C 1
ATOM 3386 O O . HIS A 1 458 ? -10.936 -2.330 26.190 1.00 87.94 458 HIS A O 1
ATOM 3392 N N . ILE A 1 459 ? -9.459 -1.156 24.946 1.00 90.62 459 ILE A N 1
ATOM 3393 C CA . ILE A 1 459 ? -9.857 -1.713 23.653 1.00 90.62 459 ILE A CA 1
ATOM 3394 C C . ILE A 1 459 ? -8.684 -2.435 22.995 1.00 90.62 459 ILE A C 1
ATOM 3396 O O . ILE A 1 459 ? -7.633 -1.847 22.743 1.00 90.62 459 ILE A O 1
ATOM 3400 N N . ASN A 1 460 ? -8.916 -3.698 22.638 1.00 91.19 460 ASN A N 1
ATOM 3401 C CA . ASN A 1 460 ? -8.079 -4.476 21.732 1.00 91.19 460 ASN A CA 1
ATOM 3402 C C . ASN A 1 460 ? -8.878 -4.924 20.526 1.00 91.19 460 ASN A C 1
ATOM 3404 O O . ASN A 1 460 ? -10.006 -5.393 20.675 1.00 91.19 460 ASN A O 1
ATOM 3408 N N . ILE A 1 461 ? -8.252 -4.888 19.358 1.00 92.19 461 ILE A N 1
ATOM 3409 C CA . ILE A 1 461 ? -8.847 -5.416 18.141 1.00 92.19 461 ILE A CA 1
ATOM 3410 C C . ILE A 1 461 ? -7.790 -6.112 17.288 1.00 92.19 461 ILE A C 1
ATOM 3412 O O . ILE A 1 461 ? -6.657 -5.647 17.175 1.00 92.19 461 ILE A O 1
ATOM 3416 N N . GLY A 1 462 ? -8.153 -7.253 16.717 1.00 90.75 462 GLY A N 1
ATOM 3417 C CA . GLY A 1 462 ? -7.287 -8.032 15.845 1.00 90.75 462 GLY A CA 1
ATOM 3418 C C . GLY A 1 462 ? -8.025 -8.522 14.608 1.00 90.75 462 GLY A C 1
ATOM 3419 O O . GLY A 1 462 ? -9.233 -8.760 14.648 1.00 90.75 462 GLY A O 1
ATOM 3420 N N . LYS A 1 463 ? -7.278 -8.690 13.518 1.00 90.12 463 LYS A N 1
ATOM 3421 C CA . LYS A 1 463 ? -7.698 -9.300 12.260 1.00 90.12 463 LYS A CA 1
ATOM 3422 C C . LYS A 1 463 ? -6.907 -10.585 12.045 1.00 90.12 463 LYS A C 1
ATOM 3424 O O . LYS A 1 463 ? -5.697 -10.546 11.844 1.00 90.12 463 LYS A O 1
ATOM 3429 N N . ASN A 1 464 ? -7.608 -11.712 12.067 1.00 88.31 464 ASN A N 1
ATOM 3430 C CA . ASN A 1 464 ? -7.057 -13.065 12.057 1.00 88.31 464 ASN A CA 1
ATOM 3431 C C . ASN A 1 464 ? -5.956 -13.260 13.121 1.00 88.31 464 ASN A C 1
ATOM 3433 O O . ASN A 1 464 ? -4.863 -13.702 12.765 1.00 88.31 464 ASN A O 1
ATOM 3437 N N . PRO A 1 465 ? -6.198 -12.902 14.401 1.00 84.81 465 PRO A N 1
ATOM 3438 C CA . PRO A 1 465 ? -5.171 -13.034 15.425 1.00 84.81 465 PRO A CA 1
ATOM 3439 C C . PRO A 1 465 ? -4.758 -14.502 15.572 1.00 84.81 465 PRO A C 1
ATOM 3441 O O . PRO A 1 465 ? -5.600 -15.386 15.735 1.00 84.81 465 PRO A O 1
ATOM 3444 N N . GLU A 1 466 ? -3.454 -14.771 15.520 1.00 79.69 466 GLU A N 1
ATOM 3445 C CA . GLU A 1 466 ? -2.940 -16.142 15.618 1.00 79.69 466 GLU A CA 1
ATOM 3446 C C . GLU A 1 466 ? -3.177 -16.760 17.004 1.00 79.69 466 GLU A C 1
ATOM 3448 O O . GLU A 1 466 ? -3.350 -17.978 17.118 1.00 79.69 466 GLU A O 1
ATOM 3453 N N . ARG A 1 467 ? -3.143 -15.943 18.069 1.00 81.50 467 ARG A N 1
ATOM 3454 C CA . ARG A 1 467 ? -3.391 -16.365 19.458 1.00 81.50 467 ARG A CA 1
ATOM 3455 C C . ARG A 1 467 ? -4.022 -15.242 20.285 1.00 81.50 467 ARG A C 1
ATOM 3457 O O . ARG A 1 467 ? -3.880 -14.056 19.995 1.00 81.50 467 ARG A O 1
ATOM 3464 N N . GLU A 1 468 ? -4.659 -15.647 21.380 1.00 80.81 468 GLU A N 1
ATOM 3465 C CA . GLU A 1 468 ? -5.437 -14.791 22.289 1.00 80.81 468 GLU A CA 1
ATOM 3466 C C . GLU A 1 468 ? -4.632 -13.661 22.963 1.00 80.81 468 GLU A C 1
ATOM 3468 O O . GLU A 1 468 ? -5.148 -12.554 23.130 1.00 80.81 468 GLU A O 1
ATOM 3473 N N . ASP A 1 469 ? -3.377 -13.912 23.341 1.00 74.00 469 ASP A N 1
ATOM 3474 C CA . ASP A 1 469 ? -2.529 -12.935 24.048 1.00 74.00 469 ASP A CA 1
ATOM 3475 C C . ASP A 1 469 ? -1.325 -12.451 23.213 1.00 74.00 469 ASP A C 1
ATOM 3477 O O . ASP A 1 469 ? -0.511 -11.658 23.691 1.00 74.00 469 ASP A O 1
ATOM 3481 N N . GLY A 1 470 ? -1.219 -12.875 21.950 1.00 67.81 470 GLY A N 1
ATOM 3482 C CA . GLY A 1 470 ? -0.218 -12.366 21.014 1.00 67.81 470 GLY A CA 1
ATOM 3483 C C . GLY A 1 470 ? -0.049 -13.194 19.736 1.00 67.81 470 GLY A C 1
ATOM 3484 O O . GLY A 1 470 ? -0.782 -14.149 19.509 1.00 67.81 470 GLY A O 1
ATOM 3485 N N . GLY A 1 471 ? 0.932 -12.848 18.909 1.00 67.81 471 GLY A N 1
ATOM 3486 C CA . GLY A 1 471 ? 1.086 -13.343 17.538 1.00 67.81 471 GLY A CA 1
ATOM 3487 C C . GLY A 1 471 ? 0.636 -12.308 16.504 1.00 67.81 471 GLY A C 1
ATOM 3488 O O . GLY A 1 471 ? 0.111 -11.248 16.850 1.00 67.81 471 GLY A O 1
ATOM 3489 N N . ALA A 1 472 ? 0.849 -12.616 15.225 1.00 72.00 472 ALA A N 1
ATOM 3490 C CA . ALA A 1 472 ? 0.443 -11.724 14.145 1.00 72.00 472 ALA A CA 1
ATOM 3491 C C . ALA A 1 472 ? -1.080 -11.490 14.152 1.00 72.00 472 ALA A C 1
ATOM 3493 O O . ALA A 1 472 ? -1.859 -12.344 14.586 1.00 72.00 472 ALA A O 1
ATOM 3494 N N . GLY A 1 473 ? -1.501 -10.328 13.648 1.00 79.06 473 GLY A N 1
ATOM 3495 C CA . GLY A 1 473 ? -2.912 -9.995 13.438 1.00 79.06 473 GLY A CA 1
ATOM 3496 C C . GLY A 1 473 ? -3.535 -9.074 14.488 1.00 79.06 473 GLY A C 1
ATOM 3497 O O . GLY A 1 473 ? -4.631 -8.576 14.252 1.00 79.06 473 GLY A O 1
ATOM 3498 N N . TRP A 1 474 ? -2.868 -8.775 15.606 1.00 85.31 474 TRP A N 1
ATOM 3499 C CA . TRP A 1 474 ? -3.299 -7.679 16.484 1.00 85.31 474 TRP A CA 1
ATOM 3500 C C . TRP A 1 474 ? -3.005 -6.325 15.828 1.00 85.31 474 TRP A C 1
ATOM 3502 O O . TRP A 1 474 ? -1.937 -6.125 15.254 1.00 85.31 474 TRP A O 1
ATOM 3512 N N . LEU A 1 475 ? -3.983 -5.419 15.859 1.00 82.44 475 LEU A N 1
ATOM 3513 C CA . LEU A 1 475 ? -3.931 -4.135 15.161 1.00 82.44 475 LEU A CA 1
ATOM 3514 C C . LEU A 1 475 ? -3.958 -3.000 16.171 1.00 82.44 475 LEU A C 1
ATOM 3516 O O . LEU A 1 475 ? -4.653 -3.100 17.179 1.00 82.44 475 LEU A O 1
ATOM 3520 N N . ASN A 1 476 ? -3.278 -1.900 15.857 1.00 79.06 476 ASN A N 1
ATOM 3521 C CA . ASN A 1 476 ? -3.405 -0.653 16.602 1.00 79.06 476 ASN A CA 1
ATOM 3522 C C . ASN A 1 476 ? -4.780 -0.025 16.310 1.00 79.06 476 ASN A C 1
ATOM 3524 O O . ASN A 1 476 ? -5.033 0.364 15.167 1.00 79.06 476 ASN A O 1
ATOM 3528 N N . PRO A 1 477 ? -5.675 0.132 17.301 1.00 81.75 477 PRO A N 1
ATOM 3529 C CA . PRO A 1 477 ? -6.969 0.778 17.120 1.00 81.75 477 PRO A CA 1
ATOM 3530 C C . PRO A 1 477 ? -6.854 2.187 16.528 1.00 81.75 477 PRO A C 1
ATOM 3532 O O . PRO A 1 477 ? -7.703 2.584 15.730 1.00 81.75 477 PRO A O 1
ATOM 3535 N N . GLU A 1 478 ? -5.794 2.933 16.857 1.00 74.19 478 GLU A N 1
ATOM 3536 C CA . GLU A 1 478 ? -5.582 4.252 16.262 1.00 74.19 478 GLU A CA 1
ATOM 3537 C C . GLU A 1 478 ? -5.347 4.184 14.753 1.00 74.19 478 GLU A C 1
ATOM 3539 O O . GLU A 1 478 ? -5.893 5.027 14.046 1.00 74.19 478 GLU A O 1
ATOM 3544 N N . ASP A 1 479 ? -4.634 3.183 14.232 1.00 70.44 479 ASP A N 1
ATOM 3545 C CA . ASP A 1 479 ? -4.409 2.993 12.790 1.00 70.44 479 ASP A CA 1
ATOM 3546 C C . ASP A 1 479 ? -5.716 2.640 12.065 1.00 70.44 479 ASP A C 1
ATOM 3548 O O . ASP A 1 479 ? -5.888 2.947 10.886 1.00 70.44 479 ASP A O 1
ATOM 3552 N 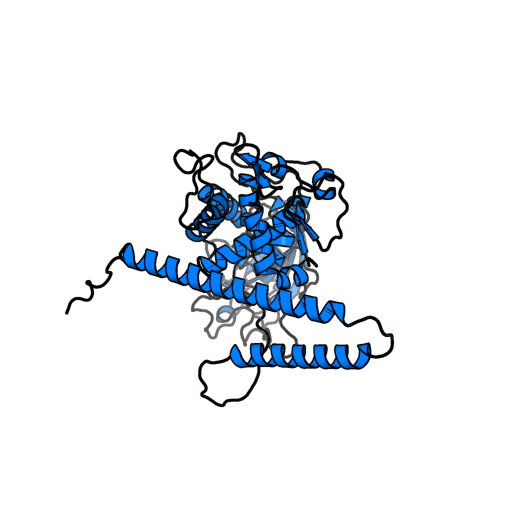N . LEU A 1 480 ? -6.696 2.111 12.807 1.00 72.19 480 LEU A N 1
ATOM 3553 C CA . LEU A 1 480 ? -8.061 1.877 12.334 1.00 72.19 480 LEU A CA 1
ATOM 3554 C C . LEU A 1 480 ? -8.951 3.126 12.350 1.00 72.19 480 LEU A C 1
ATOM 3556 O O . LEU A 1 480 ? -10.144 3.048 12.053 1.00 72.19 480 LEU A O 1
ATOM 3560 N N . GLY A 1 481 ? -8.426 4.278 12.769 1.00 73.81 481 GLY A N 1
ATOM 3561 C CA . GLY A 1 481 ? -9.237 5.472 13.000 1.00 73.81 481 GLY A CA 1
ATOM 3562 C C . GLY A 1 481 ? -10.187 5.353 14.197 1.00 73.81 481 GLY A C 1
ATOM 3563 O O . GLY A 1 481 ? -11.076 6.193 14.355 1.00 73.81 481 GLY A O 1
ATOM 3564 N N . MET A 1 482 ? -10.019 4.333 15.043 1.00 81.50 482 MET A N 1
ATOM 3565 C CA . MET A 1 482 ? -10.889 4.104 16.187 1.00 81.50 482 MET A CA 1
ATOM 3566 C C . MET A 1 482 ? -10.657 5.187 17.242 1.00 81.50 482 MET A C 1
ATOM 3568 O O . MET A 1 482 ? -9.530 5.418 17.661 1.00 81.50 482 MET A O 1
ATOM 3572 N N . CYS A 1 483 ? -11.734 5.844 17.678 1.00 78.94 483 CYS A N 1
ATOM 3573 C CA . CYS A 1 483 ? -11.713 6.866 18.737 1.00 78.94 483 CYS A CA 1
ATOM 3574 C C . CYS A 1 483 ? -10.789 8.079 18.462 1.00 78.94 483 CYS A C 1
ATOM 3576 O O . CYS A 1 483 ? -10.270 8.682 19.405 1.00 78.94 483 CYS A O 1
ATOM 3578 N N . ARG A 1 484 ? -10.589 8.435 17.181 1.00 71.56 484 ARG A N 1
ATOM 3579 C CA . ARG A 1 484 ? -9.887 9.663 16.756 1.00 71.56 484 ARG A CA 1
ATOM 3580 C C . ARG A 1 484 ? -10.740 10.927 16.903 1.00 71.56 484 ARG A C 1
ATOM 3582 O O . ARG A 1 484 ? -11.964 10.846 16.651 1.00 71.56 484 ARG A O 1
#

pLDDT: mean 76.69, std 20.08, range [22.89, 98.5]